Protein AF-A0A150SP51-F1 (afdb_monomer)

Nearest PDB structures (foldseek):
  8e0m-assembly4_K  TM=3.758E-01  e=8.271E-01  synthetic construct
  6lkp-assembly1_C  TM=4.899E-01  e=3.570E+00  Leptolyngbya sp. O-77
  8fit-assembly2_C  TM=1.871E-01  e=3.126E+00  synthetic construct

Secondary structure (DSSP, 8-state):
--EEEEEEEHHHHHHTSS-EEEEE-TTSEEEEEEEHHHHHHHHHTT---EEEESSHHHHHHHHTT--HHHHHHHHHHHHHHHSS-HHHHHHHHHHHHHHHHHHHHHHHHHHS-TTTHHHHHHHHHHHHHHHHHHHTTTTSTT--HHHHHHHHHHHHHHHHHHHHHHHHHHT-HHHHHTHHHHHHHHHHHHHHHHHTT-GGGSSPPPPP--EEEEEEET--HHHHHHHHHTT---EEETTEEEEEEEHHHHHH---SSEEEEESSHHHHHHHHHT--HHHHHHHHHHHHHHHHH-HHHHHHHHHHHHHHHHHHHHHHHHHHHHHTT-TTHHHHHHHHHHHHHHHHHHHHH-GGGG-SSPPPPTHHHHHHHHHHHHHHHHHHHHHHHHHHHTT-HHHHHHHHHHHHHHHHHHHHHHT-

Foldseek 3Di:
DAKFKKKAAPVLQVVLPPWDWPDADPVRITITIDDLVSVLVCLLVVNQMFTQGRHPVVLCVLCPPPDPVQNNVLSVLSSVCGRPVVLVVLLVVLLLLLVLLLLLLLLCLVQPDPVCNVLSLVVNVVSLQLSLCSVCPVVLPPDALLVLLVVLLLLLLVLLVLLVVLCVVVVLVLSVVCNVVSVVVNQLSLVVNVVVPPVVPNDRDHHDWFKFWKFQFPADPVVVVVCVVVVWDWDQDPGGIITIDTPVVVVVDPDPRMDGQGGGRVRVCVVPSSDDNVSVVVSSVVSRVCCVPCVSLVSLVVSLVSLSNSLSSLSSSLVSCVVVVPPCNVVSVVSSVVSSVSNSNSSSVNQCSNPPDDDDPDPVSLVVSLVSLLSSLVSLQSSLSVCVSVVVPVSNVSSPVSSVVSVVSSVVSVVD

pLDDT: mean 81.57, std 9.95, range [33.34, 94.56]

Organism: Sorangium cellulosum (NCBI:txid56)

Solvent-accessible surface area (backbone atoms only — not comparable to full-atom values): 22184 Å² total; per-residue (Å²): 136,58,49,27,28,34,34,29,46,44,70,58,46,63,69,53,53,84,47,47,78,76,48,69,43,98,86,46,43,20,33,25,40,32,40,56,67,42,48,52,51,33,54,73,67,71,44,78,64,21,65,75,31,83,29,61,68,61,44,53,61,74,48,57,93,51,56,74,81,48,43,49,52,42,51,58,50,40,44,72,59,21,61,83,42,41,66,66,56,48,48,53,54,48,51,56,48,53,52,43,35,43,35,34,29,19,32,32,32,74,67,40,59,81,88,45,21,67,61,29,49,51,48,38,53,51,51,48,54,52,50,23,62,58,77,37,65,76,77,52,75,86,51,51,51,70,58,42,47,50,55,45,39,52,46,36,34,40,50,46,55,48,28,56,53,52,15,64,74,59,66,35,59,77,46,48,69,42,47,63,54,42,52,52,53,36,52,53,43,16,50,54,39,30,78,73,73,38,62,86,51,53,50,75,66,81,61,78,79,54,32,22,17,31,36,31,48,76,46,54,72,64,61,58,46,50,33,56,77,68,73,44,71,67,50,84,52,100,66,19,33,35,32,62,42,43,52,67,63,60,74,74,48,92,65,90,46,61,43,75,67,26,91,29,37,65,56,36,55,58,62,52,72,56,47,45,73,76,51,46,58,46,54,52,49,55,40,47,53,45,44,75,74,42,46,56,58,58,52,47,52,50,53,49,53,57,50,52,54,46,53,25,48,50,52,55,33,40,55,39,24,55,76,70,67,42,85,62,32,62,61,49,50,54,51,52,54,55,49,51,56,48,52,34,56,51,36,40,72,47,60,72,80,71,51,100,64,80,73,60,64,77,71,47,26,52,58,45,30,56,50,43,39,50,51,46,24,53,49,25,46,50,50,16,52,51,26,49,73,71,68,37,56,71,58,14,53,52,24,46,51,50,18,53,52,37,49,54,50,45,57,55,61,73,72,102

Mean predicted aligned error: 8.35 Å

Structure (mmCIF, N/CA/C/O backbone):
data_AF-A0A150SP51-F1
#
_entry.id   AF-A0A150SP51-F1
#
loop_
_atom_site.group_PDB
_atom_site.id
_atom_site.type_symbol
_atom_site.label_atom_id
_atom_site.label_alt_id
_atom_site.label_comp_id
_atom_site.label_asym_id
_atom_site.label_entity_id
_atom_site.label_seq_id
_atom_site.pdbx_PDB_ins_code
_atom_site.Cartn_x
_atom_site.Cartn_y
_atom_site.Cartn_z
_atom_site.occupancy
_atom_site.B_iso_or_equiv
_atom_site.auth_seq_id
_atom_site.auth_comp_id
_atom_site.auth_asym_id
_atom_site.auth_atom_id
_atom_site.pdbx_PDB_model_num
ATOM 1 N N . MET A 1 1 ? 6.116 2.984 24.196 1.00 56.31 1 MET A N 1
ATOM 2 C CA . MET A 1 1 ? 4.835 2.300 24.468 1.00 56.31 1 MET A CA 1
ATOM 3 C C . MET A 1 1 ? 3.760 3.112 23.785 1.00 56.31 1 MET A C 1
ATOM 5 O O . MET A 1 1 ? 3.657 4.298 24.087 1.00 56.31 1 MET A O 1
ATOM 9 N N . GLY A 1 2 ? 3.066 2.517 22.818 1.00 77.06 2 GLY A N 1
ATOM 10 C CA . GLY A 1 2 ? 1.995 3.175 22.077 1.00 77.06 2 GLY A CA 1
ATOM 11 C C . GLY A 1 2 ? 0.648 3.027 22.785 1.00 77.06 2 GLY A C 1
ATOM 12 O O . GLY A 1 2 ? 0.417 2.051 23.498 1.00 77.06 2 GLY A O 1
ATOM 13 N N . GLU A 1 3 ? -0.242 4.002 22.592 1.00 88.81 3 GLU A N 1
ATOM 14 C CA . GLU A 1 3 ? -1.662 3.880 22.942 1.00 88.81 3 GLU A CA 1
ATOM 15 C C . GLU A 1 3 ? -2.441 3.419 21.701 1.00 88.81 3 GLU A C 1
ATOM 17 O O . GLU A 1 3 ? -2.351 4.039 20.637 1.00 88.81 3 GLU A O 1
ATOM 22 N N . ARG A 1 4 ? -3.222 2.343 21.837 1.00 89.00 4 ARG A N 1
ATOM 23 C CA . ARG A 1 4 ? -4.054 1.754 20.778 1.00 89.00 4 ARG A CA 1
ATOM 24 C C . ARG A 1 4 ? -5.521 2.010 21.057 1.00 89.00 4 ARG A C 1
ATOM 26 O O . ARG A 1 4 ? -5.943 1.976 22.211 1.00 89.00 4 ARG A O 1
ATOM 33 N N . VAL A 1 5 ? -6.319 2.220 20.015 1.00 91.69 5 VAL A N 1
ATOM 34 C CA . VAL A 1 5 ? -7.773 2.332 20.177 1.00 91.69 5 VAL A CA 1
ATOM 35 C C . VAL A 1 5 ? -8.378 0.956 20.016 1.00 91.69 5 VAL A C 1
ATOM 37 O O . VAL A 1 5 ? -8.202 0.315 18.983 1.00 91.69 5 VAL A O 1
ATOM 40 N N . VAL A 1 6 ? -9.090 0.500 21.038 1.00 91.19 6 VAL A N 1
ATOM 41 C CA . VAL A 1 6 ? -9.619 -0.860 21.137 1.00 91.19 6 VAL A CA 1
ATOM 42 C C . VAL A 1 6 ? -11.088 -0.825 21.529 1.00 91.19 6 VAL A C 1
ATOM 44 O O . VAL A 1 6 ? -11.558 0.152 22.110 1.00 91.19 6 VAL A O 1
ATOM 47 N N . SER A 1 7 ? -11.817 -1.900 21.244 1.00 91.81 7 SER A N 1
ATOM 48 C CA . SER A 1 7 ? -13.178 -2.104 21.744 1.00 91.81 7 SER A CA 1
ATOM 49 C C . SER A 1 7 ? -13.345 -3.443 22.446 1.00 91.81 7 SER A C 1
ATOM 51 O O . SER A 1 7 ? -12.707 -4.433 22.088 1.00 91.81 7 SER A O 1
ATOM 53 N N . SER A 1 8 ? -14.206 -3.444 23.462 1.00 90.62 8 SER A N 1
ATOM 54 C CA . SER A 1 8 ? -14.675 -4.626 24.188 1.00 90.62 8 SER A CA 1
ATOM 55 C C . SER A 1 8 ? -15.946 -4.269 24.966 1.00 90.62 8 SER A C 1
ATOM 57 O O . SER A 1 8 ? -16.497 -3.182 24.806 1.00 90.62 8 SER A O 1
ATOM 59 N N . GLU A 1 9 ? -16.429 -5.158 25.825 1.00 91.19 9 GLU A N 1
ATOM 60 C CA . GLU A 1 9 ? -17.453 -4.791 26.807 1.00 91.19 9 GLU A CA 1
ATOM 61 C C . GLU A 1 9 ? -16.911 -3.731 27.780 1.00 91.19 9 GLU A C 1
ATOM 63 O O . GLU A 1 9 ? -15.735 -3.748 28.153 1.00 91.19 9 GLU A O 1
ATOM 68 N N . GLU A 1 10 ? -17.766 -2.812 28.235 1.00 91.19 10 GLU A N 1
ATOM 69 C CA . GLU A 1 10 ? -17.343 -1.712 29.113 1.00 91.19 10 GLU A CA 1
ATOM 70 C C . GLU A 1 10 ? -16.661 -2.199 30.399 1.00 91.19 10 GLU A C 1
ATOM 72 O O . GLU A 1 10 ? -15.610 -1.686 30.791 1.00 91.19 10 GLU A O 1
ATOM 77 N N . LYS A 1 11 ? -17.235 -3.217 31.050 1.00 90.38 11 LYS A N 1
ATOM 78 C CA . LYS A 1 11 ? -16.666 -3.809 32.270 1.00 90.38 11 LYS A CA 1
ATOM 79 C C . LYS A 1 11 ? -15.290 -4.411 32.007 1.00 90.38 11 LYS A C 1
ATOM 81 O O . LYS A 1 11 ? -14.393 -4.264 32.830 1.00 90.38 11 LYS A O 1
ATOM 86 N N . THR A 1 12 ? -15.132 -5.036 30.848 1.00 89.88 12 THR A N 1
ATOM 87 C CA . THR A 1 12 ? -13.898 -5.676 30.407 1.00 89.88 12 THR A CA 1
ATOM 88 C C . THR A 1 12 ? -12.792 -4.656 30.157 1.00 89.88 12 THR A C 1
ATOM 90 O O . THR A 1 12 ? -11.703 -4.806 30.705 1.00 89.88 12 THR A O 1
ATOM 93 N N . LEU A 1 13 ? -13.068 -3.571 29.421 1.00 89.25 13 LEU A N 1
ATOM 94 C CA . LEU A 1 13 ? -12.080 -2.499 29.234 1.00 89.25 13 LEU A CA 1
ATOM 95 C C . LEU A 1 13 ? -11.695 -1.841 30.562 1.00 89.25 13 LEU A C 1
ATOM 97 O O . LEU A 1 13 ? -10.516 -1.601 30.803 1.00 89.25 13 LEU A O 1
ATOM 101 N N . LYS A 1 14 ? -12.663 -1.593 31.452 1.00 88.19 14 LYS A N 1
ATOM 102 C CA . LYS A 1 14 ? -12.381 -1.035 32.785 1.00 88.19 14 LYS A CA 1
ATOM 103 C C . LYS A 1 14 ? -11.528 -1.971 33.646 1.00 88.19 14 LYS A C 1
ATOM 105 O O . LYS A 1 14 ? -10.716 -1.490 34.431 1.00 88.19 14 LYS A O 1
ATOM 110 N N . ALA A 1 15 ? -11.700 -3.285 33.503 1.00 87.69 15 ALA A N 1
ATOM 111 C CA . ALA A 1 15 ? -10.960 -4.287 34.266 1.00 87.69 15 ALA A CA 1
ATOM 112 C C . ALA A 1 15 ? -9.488 -4.422 33.840 1.00 87.69 15 ALA A C 1
ATOM 114 O O . ALA A 1 15 ? -8.673 -4.860 34.647 1.00 87.69 15 ALA A O 1
ATOM 115 N N . LEU A 1 16 ? -9.134 -4.031 32.611 1.00 84.12 16 LEU A N 1
ATOM 116 C CA . LEU A 1 16 ? -7.772 -4.172 32.082 1.00 84.12 16 LEU A CA 1
ATOM 117 C C . LEU A 1 16 ? -6.743 -3.217 32.707 1.00 84.12 16 LEU A C 1
ATOM 119 O O . LEU A 1 16 ? -5.549 -3.451 32.549 1.00 84.12 16 LEU A O 1
ATOM 123 N N . GLY A 1 17 ? -7.181 -2.196 33.456 1.00 75.19 17 GLY A N 1
ATOM 124 C CA . GLY A 1 17 ? -6.300 -1.168 34.018 1.00 75.19 17 GLY A CA 1
ATOM 125 C C . GLY A 1 17 ? -5.689 -0.276 32.926 1.00 75.19 17 GLY A C 1
ATOM 126 O O . GLY A 1 17 ? -5.389 -0.723 31.828 1.00 75.19 17 GLY A O 1
ATOM 127 N N . GLY A 1 18 ? -5.563 1.030 33.175 1.00 79.56 18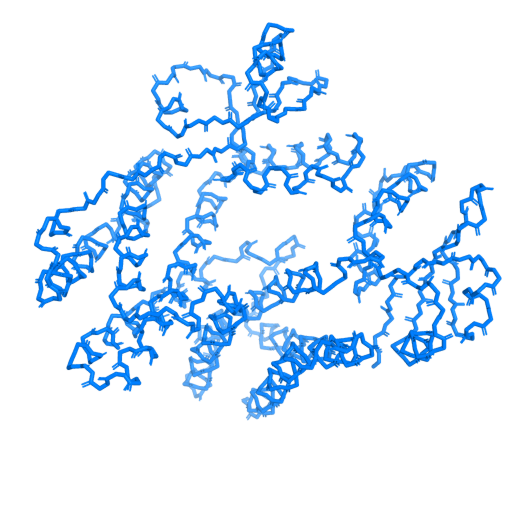 GLY A N 1
ATOM 128 C CA . GLY A 1 18 ? -4.962 1.961 32.201 1.00 79.56 18 GLY A CA 1
ATOM 129 C C . GLY A 1 18 ? -5.830 2.322 30.982 1.00 79.56 18 GLY A C 1
ATOM 130 O O . GLY A 1 18 ? -5.487 3.247 30.249 1.00 79.56 18 GLY A O 1
ATOM 131 N N . ALA A 1 19 ? -6.986 1.679 30.784 1.00 87.75 19 ALA A N 1
ATOM 132 C CA . ALA A 1 19 ? -7.919 2.041 29.720 1.00 87.75 19 ALA A CA 1
ATOM 133 C C . ALA A 1 19 ? -8.552 3.426 29.960 1.00 87.75 19 ALA A C 1
ATOM 135 O O . ALA A 1 19 ? -9.129 3.672 31.021 1.00 87.75 19 ALA A O 1
ATOM 136 N N . THR A 1 20 ? -8.532 4.312 28.959 1.00 94.00 20 THR A N 1
ATOM 137 C CA . THR A 1 20 ? -9.384 5.519 28.962 1.00 94.00 20 THR A CA 1
ATOM 138 C C . THR A 1 20 ? -10.518 5.337 27.966 1.00 94.00 20 THR A C 1
ATOM 140 O O . THR A 1 20 ? -10.286 5.239 26.762 1.00 94.00 20 THR A O 1
ATOM 143 N N . ILE A 1 21 ? -11.749 5.281 28.472 1.00 94.44 21 ILE A N 1
ATOM 144 C CA . ILE A 1 21 ? -12.948 5.095 27.652 1.00 94.44 21 ILE A CA 1
ATOM 145 C C . ILE A 1 21 ? -13.221 6.368 26.848 1.00 94.44 21 ILE A C 1
ATOM 147 O O . ILE A 1 21 ? -13.315 7.456 27.410 1.00 94.44 21 ILE A O 1
ATOM 151 N N . LEU A 1 22 ? -13.351 6.207 25.533 1.00 93.81 22 LEU A N 1
ATOM 152 C CA . LEU A 1 22 ? -13.681 7.274 24.587 1.00 93.81 22 LEU A CA 1
ATOM 153 C C . LEU A 1 22 ? -15.188 7.327 24.314 1.00 93.81 22 LEU A C 1
ATOM 155 O O . LEU A 1 22 ? -15.725 8.392 24.025 1.00 93.81 22 LEU A O 1
ATOM 159 N N . GLY A 1 23 ? -15.874 6.189 24.431 1.00 93.06 23 GLY A N 1
ATOM 160 C CA . GLY A 1 23 ? -17.322 6.118 24.325 1.00 93.06 23 GLY A CA 1
ATOM 161 C C . GLY A 1 23 ? -17.872 4.728 24.620 1.00 93.06 23 GLY A C 1
ATOM 162 O O . GLY A 1 23 ? -17.131 3.746 24.721 1.00 93.06 23 GLY A O 1
ATOM 163 N N . VAL A 1 24 ? -19.193 4.672 24.788 1.00 93.12 24 VAL A N 1
ATOM 164 C CA . VAL A 1 24 ? -19.951 3.445 25.040 1.00 93.12 24 VAL A CA 1
ATOM 165 C C . VAL A 1 24 ? -21.196 3.465 24.164 1.00 93.12 24 VAL A C 1
ATOM 167 O O . VAL A 1 24 ? -21.921 4.458 24.119 1.00 93.12 24 VAL A O 1
ATOM 170 N N . THR A 1 25 ? -21.406 2.377 23.437 1.00 88.81 25 THR A N 1
ATOM 171 C CA . THR A 1 25 ? -22.605 2.125 22.632 1.00 88.81 25 THR A CA 1
ATOM 172 C C . THR A 1 25 ? -23.805 1.829 23.530 1.00 88.81 25 THR A C 1
ATOM 174 O O . THR A 1 25 ? -23.646 1.438 24.690 1.00 88.81 25 THR A O 1
ATOM 177 N N . LYS A 1 26 ? -25.020 1.941 22.992 1.00 85.38 26 LYS A N 1
ATOM 178 C CA . LYS A 1 26 ? -26.246 1.588 23.733 1.00 85.38 26 LYS A CA 1
ATOM 179 C C . LYS A 1 26 ? -26.277 0.124 24.177 1.00 85.38 26 LYS A C 1
ATOM 181 O O . LYS A 1 26 ? -26.849 -0.180 25.219 1.00 85.38 26 LYS A O 1
ATOM 186 N N . ASP A 1 27 ? -25.602 -0.745 23.431 1.00 83.94 27 ASP A N 1
ATOM 187 C CA . ASP A 1 27 ? -25.531 -2.185 23.688 1.00 83.94 27 ASP A CA 1
ATOM 188 C C . ASP A 1 27 ? -24.390 -2.566 24.655 1.00 83.94 27 ASP A C 1
ATOM 190 O O . ASP A 1 27 ? -24.066 -3.741 24.817 1.00 83.94 27 ASP A O 1
ATOM 194 N N . GLY A 1 28 ? -23.749 -1.585 25.306 1.00 87.75 28 GLY A N 1
ATOM 195 C CA . GLY A 1 28 ? -22.727 -1.814 26.337 1.00 87.75 28 GLY A CA 1
ATOM 196 C C . GLY A 1 28 ? -21.323 -2.136 25.808 1.00 87.75 28 GLY A C 1
ATOM 197 O O . GLY A 1 28 ? -20.408 -2.405 26.594 1.00 87.75 28 GLY A O 1
ATOM 198 N N . VAL A 1 29 ? -21.117 -2.078 24.488 1.00 89.75 29 VAL A N 1
ATOM 199 C CA . VAL A 1 29 ? -19.777 -2.116 23.881 1.00 89.75 29 VAL A CA 1
ATOM 200 C C . VAL A 1 29 ? -19.109 -0.775 24.136 1.00 89.75 29 VAL A C 1
ATOM 202 O O . VAL A 1 29 ? -19.646 0.259 23.746 1.00 89.75 29 VAL A O 1
ATOM 205 N N . ALA A 1 30 ? -17.941 -0.781 24.758 1.00 93.19 30 ALA A N 1
ATOM 206 C CA . ALA A 1 30 ? -17.117 0.401 24.933 1.00 93.19 30 ALA A CA 1
ATOM 207 C C . ALA A 1 30 ? -15.932 0.375 23.970 1.00 93.19 30 ALA A C 1
ATOM 209 O O . ALA A 1 30 ? -15.435 -0.687 23.586 1.00 93.19 30 ALA A O 1
ATOM 210 N N . TRP A 1 31 ? -15.448 1.558 23.615 1.00 94.56 31 TRP A N 1
ATOM 211 C CA . TRP A 1 31 ? -14.149 1.717 22.979 1.00 94.56 31 TRP A CA 1
ATOM 212 C C . TRP A 1 31 ? -13.326 2.748 23.734 1.00 94.56 31 TRP A C 1
ATOM 214 O O . TRP A 1 31 ? -13.850 3.672 24.361 1.00 94.56 31 TRP A O 1
ATOM 224 N N . GLY A 1 32 ? -12.017 2.562 23.711 1.00 94.25 32 GLY A N 1
ATOM 225 C CA . GLY A 1 32 ? -11.102 3.353 24.509 1.00 94.25 32 GLY A CA 1
ATOM 226 C C . GLY A 1 32 ? -9.674 3.236 24.022 1.00 94.25 32 GLY A C 1
ATOM 227 O O . GLY A 1 32 ? -9.363 2.382 23.192 1.00 94.25 32 GLY A O 1
ATOM 228 N N . LYS A 1 33 ? -8.809 4.088 24.563 1.00 94.19 33 LYS A N 1
ATOM 229 C CA . LYS A 1 33 ? -7.366 3.926 24.412 1.00 94.19 33 LYS A CA 1
ATOM 230 C C . LYS A 1 33 ? -6.838 2.955 25.463 1.00 94.19 33 LYS A C 1
ATOM 232 O O . LYS A 1 33 ? -7.275 3.002 26.615 1.00 94.19 33 LYS A O 1
ATOM 237 N N . LEU A 1 34 ? -5.913 2.100 25.055 1.00 91.81 34 LEU A N 1
ATOM 238 C CA . LEU A 1 34 ? -5.268 1.088 25.881 1.00 91.81 34 LEU A CA 1
ATOM 239 C C . LEU A 1 34 ? -3.785 1.022 25.511 1.00 91.81 34 LEU A C 1
ATOM 241 O O . LEU A 1 34 ? -3.452 1.098 24.330 1.00 91.81 34 LEU A O 1
ATOM 245 N N . ASP A 1 35 ? -2.898 0.896 26.494 1.00 91.38 35 ASP A N 1
ATOM 246 C CA . ASP A 1 35 ? -1.476 0.702 26.210 1.00 91.38 35 ASP A CA 1
ATOM 247 C C . ASP A 1 35 ? -1.178 -0.718 25.686 1.00 91.38 35 ASP A C 1
ATOM 249 O O . ASP A 1 35 ? -1.954 -1.661 25.885 1.00 91.38 35 ASP A O 1
ATOM 253 N N . ASP A 1 36 ? -0.042 -0.869 24.999 1.00 89.31 36 ASP A N 1
ATOM 254 C CA . ASP A 1 36 ? 0.384 -2.149 24.416 1.00 89.31 36 ASP A CA 1
ATOM 255 C C . ASP A 1 36 ? 0.453 -3.289 25.457 1.00 89.31 36 ASP A C 1
ATOM 257 O O . ASP A 1 36 ? 0.113 -4.434 25.149 1.00 89.31 36 ASP A O 1
ATOM 261 N N . ALA A 1 37 ? 0.873 -3.002 26.696 1.00 88.44 37 ALA A N 1
ATOM 262 C CA . ALA A 1 37 ? 1.059 -4.018 27.734 1.00 88.44 37 ALA A CA 1
ATOM 263 C C . ALA A 1 37 ? -0.285 -4.564 28.238 1.00 88.44 37 ALA A C 1
ATOM 265 O O . ALA A 1 37 ? -0.464 -5.782 28.342 1.00 88.44 37 ALA A O 1
ATOM 266 N N . ALA A 1 38 ? -1.244 -3.679 28.502 1.00 89.50 38 ALA A N 1
ATOM 267 C CA . ALA A 1 38 ? -2.598 -4.027 28.898 1.00 89.50 38 ALA A CA 1
ATOM 268 C C . ALA A 1 38 ? -3.344 -4.742 27.761 1.00 89.50 38 ALA A C 1
ATOM 270 O O . ALA A 1 38 ? -4.054 -5.718 28.015 1.00 89.50 38 ALA A O 1
ATOM 271 N N . PHE A 1 39 ? -3.124 -4.341 26.503 1.00 87.94 39 PHE A N 1
ATOM 272 C CA . PHE A 1 39 ? -3.683 -5.039 25.343 1.00 87.94 39 PHE A CA 1
ATOM 273 C C . PHE A 1 39 ? -3.186 -6.486 25.241 1.00 87.94 39 PHE A C 1
ATOM 275 O O . PHE A 1 39 ? -3.990 -7.417 25.164 1.00 87.94 39 PHE A O 1
ATOM 282 N N . LEU A 1 40 ? -1.867 -6.697 25.293 1.00 86.56 40 LEU A N 1
ATOM 283 C CA . LEU A 1 40 ? -1.270 -8.034 25.209 1.00 86.56 40 LEU A CA 1
ATOM 284 C C . LEU A 1 40 ? -1.641 -8.914 26.409 1.00 86.56 40 LEU A C 1
ATOM 286 O O . LEU A 1 40 ? -1.854 -10.117 26.247 1.00 86.56 40 LEU A O 1
ATOM 290 N N . SER A 1 41 ? -1.742 -8.328 27.605 1.00 86.56 41 SER A N 1
ATOM 291 C CA . SER A 1 41 ? -2.258 -9.015 28.794 1.00 86.56 41 SER A CA 1
ATOM 292 C C . SER A 1 41 ? -3.696 -9.493 28.572 1.00 86.56 41 SER A C 1
ATOM 294 O O . SER A 1 41 ? -4.014 -10.652 28.840 1.00 86.56 41 SE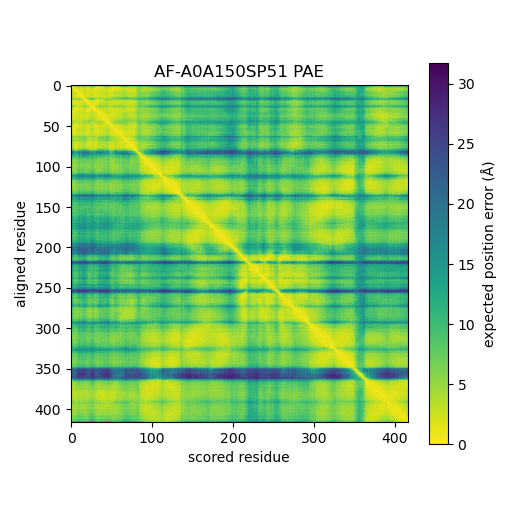R A O 1
ATOM 296 N N . GLY A 1 42 ? -4.540 -8.634 27.989 1.00 84.62 42 GLY A N 1
ATOM 297 C CA . GLY A 1 42 ? -5.907 -8.981 27.623 1.00 84.62 42 GLY A CA 1
ATOM 298 C C . GLY A 1 42 ? -5.985 -10.134 26.625 1.00 84.62 42 GLY A C 1
ATOM 299 O O . GLY A 1 42 ? -6.707 -11.097 26.877 1.00 84.62 42 GLY A O 1
ATOM 300 N N . LEU A 1 43 ? -5.196 -10.091 25.547 1.00 82.31 43 LEU A N 1
ATOM 301 C CA . LEU A 1 43 ? -5.146 -11.184 24.568 1.00 82.31 43 LEU A CA 1
ATOM 302 C C . LEU A 1 43 ? -4.743 -12.519 25.211 1.00 82.31 43 LEU A C 1
ATOM 304 O O . LEU A 1 43 ? -5.422 -13.521 25.011 1.00 82.31 43 LEU A O 1
ATOM 308 N N . LYS A 1 44 ? -3.694 -12.533 26.045 1.00 82.25 44 LYS A N 1
ATOM 309 C CA . LYS A 1 44 ? -3.257 -13.743 26.773 1.00 82.25 44 LYS A CA 1
ATOM 310 C C . LYS A 1 44 ? -4.305 -14.255 27.761 1.00 82.25 44 LYS A C 1
ATOM 312 O O . LYS A 1 44 ? -4.394 -15.456 27.999 1.00 82.25 44 LYS A O 1
ATOM 317 N N . GLY A 1 45 ? -5.091 -13.349 28.338 1.00 81.81 45 GLY A N 1
ATOM 318 C CA . GLY A 1 45 ? -6.220 -13.662 29.210 1.00 81.81 45 GLY A CA 1
ATOM 319 C C . GLY A 1 45 ? -7.481 -14.122 28.473 1.00 81.81 45 GLY A C 1
ATOM 320 O O . GLY A 1 45 ? -8.513 -14.273 29.122 1.00 81.81 45 GLY A O 1
ATOM 321 N N . ASN A 1 46 ? -7.427 -14.320 27.148 1.00 79.81 46 ASN A N 1
ATOM 322 C CA . ASN A 1 46 ? -8.578 -14.613 26.286 1.00 79.81 46 ASN A CA 1
ATOM 323 C C . ASN A 1 46 ? -9.700 -13.570 26.401 1.00 79.81 46 ASN A C 1
ATOM 325 O O . ASN A 1 46 ? -10.886 -13.880 26.267 1.00 79.81 46 ASN A O 1
ATOM 329 N N . ILE A 1 47 ? -9.330 -12.318 26.666 1.00 83.50 47 ILE A N 1
ATOM 330 C CA . ILE A 1 47 ? -10.275 -11.213 26.718 1.00 83.50 47 ILE A CA 1
ATOM 331 C C . ILE A 1 47 ? -10.632 -10.818 25.277 1.00 83.50 47 ILE A C 1
ATOM 333 O O . ILE A 1 47 ? -9.723 -10.582 24.477 1.00 83.50 47 ILE A O 1
ATOM 337 N N . PRO A 1 48 ? -11.929 -10.703 24.924 1.00 79.88 48 PRO A N 1
ATOM 338 C CA . PRO A 1 48 ? -12.356 -10.363 23.571 1.00 79.88 48 PRO A CA 1
ATOM 339 C C . PRO A 1 48 ? -12.094 -8.879 23.284 1.00 79.88 48 PRO A C 1
ATOM 341 O O . PRO A 1 48 ? -12.971 -8.023 23.429 1.00 79.88 48 PRO A O 1
ATOM 344 N N . LEU A 1 49 ? -10.858 -8.571 22.904 1.00 84.00 49 LEU A N 1
ATOM 345 C CA . LEU A 1 49 ? -10.417 -7.254 22.464 1.00 84.00 49 LEU A CA 1
ATOM 346 C C . LEU A 1 49 ? -10.468 -7.171 20.940 1.00 84.00 49 LEU A C 1
ATOM 348 O O . LEU A 1 49 ? -10.057 -8.089 20.239 1.00 84.00 49 LEU A O 1
ATOM 352 N N . SER A 1 50 ? -10.952 -6.050 20.413 1.00 85.12 50 SER A N 1
ATOM 353 C CA . SER A 1 50 ? -10.866 -5.738 18.983 1.00 85.12 50 SER A CA 1
ATOM 354 C C . SER A 1 50 ? -10.054 -4.465 18.801 1.00 85.12 50 SER A C 1
ATOM 356 O O . SER A 1 50 ? -10.465 -3.403 19.271 1.00 85.12 50 SER A O 1
ATOM 358 N N . LEU A 1 51 ? -8.903 -4.571 18.137 1.00 85.62 51 LEU A N 1
ATOM 359 C CA . LEU A 1 51 ? -8.085 -3.418 17.770 1.00 85.62 51 LEU A CA 1
ATOM 360 C C . LEU A 1 51 ? -8.837 -2.596 16.721 1.00 85.62 51 LEU A C 1
ATOM 362 O O . LEU A 1 51 ? -9.177 -3.122 15.679 1.00 85.62 51 LEU A O 1
ATOM 366 N N . LEU A 1 52 ? -9.122 -1.327 16.981 1.00 85.25 52 LEU A N 1
ATOM 367 C CA . LEU A 1 52 ? -9.798 -0.449 16.022 1.00 85.25 52 LEU A CA 1
ATOM 368 C C . LEU A 1 52 ? -8.801 0.434 15.264 1.00 85.25 52 LEU A C 1
ATOM 370 O O . LEU A 1 52 ? -8.963 0.635 14.063 1.00 85.25 52 LEU A O 1
ATOM 374 N N . TYR A 1 53 ? -7.787 0.962 15.962 1.00 84.81 53 TYR A N 1
ATOM 375 C CA . TYR A 1 53 ? -6.751 1.832 15.392 1.00 84.81 53 TYR A CA 1
ATOM 376 C C . TYR A 1 53 ? -5.409 1.651 16.107 1.00 84.81 53 TYR A C 1
ATOM 378 O O . TYR A 1 53 ? -5.368 1.453 17.323 1.00 84.81 53 TYR A O 1
ATOM 386 N N . PHE A 1 54 ? -4.310 1.801 15.362 1.00 81.31 54 PHE A N 1
ATOM 387 C CA . PHE A 1 54 ? -2.949 1.753 15.906 1.00 81.31 54 PHE A CA 1
ATOM 388 C C . PHE A 1 54 ? -2.545 3.040 16.630 1.00 81.31 54 PHE A C 1
ATOM 390 O O . PHE A 1 54 ? -1.593 3.016 17.402 1.00 81.31 54 PHE A O 1
ATOM 397 N N . SER A 1 55 ? -3.243 4.158 16.425 1.00 84.44 55 SER A N 1
ATOM 398 C CA . SER A 1 55 ? -3.003 5.388 17.180 1.00 84.44 55 SER A CA 1
ATOM 399 C C . SER A 1 55 ? -4.288 6.174 17.422 1.00 84.44 55 SER A C 1
ATOM 401 O O . SER A 1 55 ? -5.280 6.035 16.702 1.00 84.44 55 SER A O 1
ATOM 403 N N . MET A 1 56 ? -4.244 7.047 18.429 1.00 87.81 56 MET A N 1
ATOM 404 C CA . MET A 1 56 ? -5.289 8.047 18.665 1.00 87.81 56 MET A CA 1
ATOM 405 C C . MET A 1 56 ? -5.443 9.019 17.491 1.00 87.81 56 MET A C 1
ATOM 407 O O . MET A 1 56 ? -6.562 9.374 17.141 1.00 87.81 56 MET A O 1
ATOM 411 N N . GLU A 1 57 ? -4.338 9.399 16.850 1.00 83.19 57 GLU A N 1
ATOM 412 C CA . GLU A 1 57 ? -4.333 10.284 15.680 1.00 83.19 57 GLU A CA 1
ATOM 413 C C . GLU A 1 57 ? -5.164 9.704 14.520 1.00 83.19 57 GLU A C 1
ATOM 415 O O . GLU A 1 57 ? -6.011 10.400 13.954 1.00 83.19 57 GLU A O 1
ATOM 420 N N . ASP A 1 58 ? -4.989 8.411 14.217 1.00 79.06 58 ASP A N 1
ATOM 421 C CA . ASP A 1 58 ? -5.731 7.726 13.151 1.00 79.06 58 ASP A CA 1
ATOM 422 C C . ASP A 1 58 ? -7.240 7.672 13.477 1.00 79.06 58 ASP A C 1
ATOM 424 O O . ASP A 1 58 ? -8.089 7.864 12.599 1.00 79.06 58 ASP A O 1
ATOM 428 N N . TYR A 1 59 ? -7.587 7.455 14.751 1.00 87.88 59 TYR A N 1
ATOM 429 C CA . TYR A 1 59 ? -8.972 7.479 15.231 1.00 87.88 59 TYR A CA 1
ATOM 430 C C . TYR A 1 59 ? -9.602 8.869 15.104 1.00 87.88 59 TYR A C 1
ATOM 432 O O . TYR A 1 59 ? -10.687 9.009 14.536 1.00 87.88 59 TYR A O 1
ATOM 440 N N . GLU A 1 60 ? -8.934 9.906 15.607 1.00 87.00 60 GLU A N 1
ATOM 441 C CA . GLU A 1 60 ? -9.440 11.280 15.587 1.00 87.00 60 GLU A CA 1
ATOM 442 C C . GLU A 1 60 ? -9.635 11.786 14.161 1.00 87.00 60 GLU A C 1
ATOM 444 O O . GLU A 1 60 ? -10.621 12.465 13.870 1.00 87.00 60 GLU A O 1
ATOM 449 N N . HIS A 1 61 ? -8.726 11.421 13.258 1.00 81.25 61 HIS A N 1
ATOM 450 C CA . HIS A 1 61 ? -8.867 11.711 11.841 1.00 81.25 61 HIS A CA 1
ATOM 451 C C . HIS A 1 61 ? -10.117 11.037 11.254 1.00 81.25 61 HIS A C 1
ATOM 453 O O . HIS A 1 61 ? -10.952 11.714 10.654 1.00 81.25 61 HIS A O 1
ATOM 459 N N . ALA A 1 62 ? -10.303 9.735 11.492 1.00 80.88 62 ALA A N 1
ATOM 460 C CA . ALA A 1 62 ? -11.431 8.973 10.951 1.00 80.88 62 ALA A CA 1
ATOM 461 C C . ALA A 1 62 ? -12.803 9.392 11.516 1.00 80.88 62 ALA A C 1
ATOM 463 O O . ALA A 1 62 ? -13.826 9.283 10.829 1.00 80.88 62 ALA A O 1
ATOM 464 N N . MET A 1 63 ? -12.834 9.850 12.770 1.00 87.50 63 MET A N 1
ATOM 465 C CA . MET A 1 63 ? -14.057 10.276 13.459 1.00 87.50 63 MET A CA 1
ATOM 466 C C . MET A 1 63 ? -14.359 11.765 13.293 1.00 87.50 63 MET A C 1
ATOM 468 O O . MET A 1 63 ? -15.440 12.227 13.666 1.00 87.50 63 MET A O 1
ATOM 472 N N . ARG A 1 64 ? -13.433 12.534 12.711 1.00 83.25 64 ARG A N 1
ATOM 473 C CA . ARG A 1 64 ? -13.578 13.976 12.525 1.00 83.25 64 ARG A CA 1
ATOM 474 C C . ARG A 1 64 ? -14.896 14.299 11.819 1.00 83.25 64 ARG A C 1
ATOM 476 O O . ARG A 1 64 ? -15.231 13.679 10.812 1.00 83.25 64 ARG A O 1
ATOM 483 N N . ARG A 1 65 ? -15.624 15.305 12.320 1.00 82.25 65 ARG A N 1
ATOM 484 C CA . ARG A 1 65 ? -16.904 15.805 11.765 1.00 82.25 65 ARG A CA 1
ATOM 485 C C . ARG A 1 65 ? -18.066 14.793 11.765 1.00 82.25 65 ARG A C 1
ATOM 487 O O . ARG A 1 65 ? -19.098 15.099 11.178 1.00 82.25 65 ARG A O 1
ATOM 494 N N . LEU A 1 66 ? -17.937 13.626 12.401 1.00 86.81 66 LEU A N 1
ATOM 495 C CA . LEU A 1 66 ? -19.085 12.747 12.630 1.00 86.81 66 LEU A CA 1
ATOM 496 C C . LEU A 1 66 ? -19.894 13.227 13.845 1.00 86.81 66 LEU A C 1
ATOM 498 O O . LEU A 1 66 ? -19.306 13.487 14.897 1.00 86.81 66 LEU A O 1
ATOM 502 N N . PRO A 1 67 ? -21.231 13.302 13.743 1.00 86.06 67 PRO A N 1
ATOM 503 C CA . PRO A 1 67 ? -22.096 13.400 14.911 1.00 86.06 67 PRO A CA 1
ATOM 504 C C . PRO A 1 67 ? -21.895 12.206 15.864 1.00 86.06 67 PRO A C 1
ATOM 506 O O . PRO A 1 67 ? -21.579 11.108 15.388 1.00 86.06 67 PRO A O 1
ATOM 509 N N . PRO A 1 68 ? -22.117 12.361 17.182 1.00 83.44 68 PRO A N 1
ATOM 510 C CA . PRO A 1 68 ? -21.929 11.284 18.161 1.00 83.44 68 PRO A CA 1
ATOM 511 C C . PRO A 1 68 ? -22.634 9.965 17.795 1.00 83.44 68 PRO A C 1
ATOM 513 O O . PRO A 1 68 ? -22.048 8.889 17.889 1.00 83.44 68 PRO A O 1
ATOM 516 N N . GLU A 1 69 ? -23.860 10.035 17.279 1.00 81.69 69 GLU A N 1
ATOM 517 C CA . GLU A 1 69 ? -24.650 8.881 16.836 1.00 81.69 69 GLU A CA 1
ATOM 518 C C . GLU A 1 69 ? -24.120 8.203 15.557 1.00 81.69 69 GLU A C 1
ATOM 520 O O . GLU A 1 69 ? -24.507 7.081 15.219 1.00 81.69 69 GLU A O 1
ATOM 525 N N . GLN A 1 70 ? -23.254 8.879 14.799 1.00 87.50 70 GLN A N 1
ATOM 526 C CA . GLN A 1 70 ? -22.544 8.294 13.661 1.00 87.50 70 GLN A CA 1
ATOM 527 C C . GLN A 1 70 ? -21.191 7.710 14.072 1.00 87.50 70 GLN A C 1
ATOM 529 O O . GLN A 1 70 ? -20.760 6.732 13.462 1.00 87.50 70 GLN A O 1
ATOM 534 N N . VAL A 1 71 ? -20.555 8.250 15.118 1.00 88.19 71 VAL A N 1
ATOM 535 C CA . VAL A 1 71 ? -19.334 7.676 15.710 1.00 88.19 71 VAL A CA 1
ATOM 536 C C . VAL A 1 71 ? -19.613 6.266 16.230 1.00 88.19 71 VAL A C 1
ATOM 538 O O . VAL A 1 71 ? -18.889 5.337 15.882 1.00 88.19 71 VAL A O 1
ATOM 541 N N . GLU A 1 72 ? -20.708 6.078 16.974 1.00 88.69 72 GLU A N 1
ATOM 542 C CA . GLU A 1 72 ? -21.141 4.756 17.454 1.00 88.69 72 GLU A CA 1
ATOM 543 C C . GLU A 1 72 ? -21.295 3.752 16.298 1.00 88.69 72 GLU A C 1
ATOM 545 O O . GLU A 1 72 ? -20.726 2.659 16.331 1.00 88.69 72 GLU A O 1
ATOM 550 N N . ARG A 1 73 ? -21.994 4.148 15.225 1.00 87.62 73 ARG A N 1
ATOM 551 C CA . ARG A 1 73 ? -22.174 3.307 14.030 1.00 87.62 73 ARG A CA 1
ATOM 552 C C . ARG A 1 73 ? -20.852 2.974 13.341 1.00 87.62 73 ARG A C 1
ATOM 554 O O . ARG A 1 73 ? -20.650 1.830 12.944 1.00 87.62 73 ARG A O 1
ATOM 561 N N . ALA A 1 74 ? -19.946 3.943 13.222 1.00 87.25 74 ALA A N 1
ATOM 562 C CA . ALA A 1 74 ? -18.636 3.738 12.610 1.00 87.25 74 ALA A CA 1
ATOM 563 C C . ALA A 1 74 ? -17.750 2.780 13.425 1.00 87.25 74 ALA A C 1
ATOM 565 O O . ALA A 1 74 ? -17.029 1.967 12.843 1.00 87.25 74 ALA A O 1
ATOM 566 N N . VAL A 1 75 ? -17.813 2.849 14.759 1.00 87.62 75 VAL A N 1
ATOM 567 C CA . VAL A 1 75 ? -17.107 1.928 15.663 1.00 87.62 75 VAL A CA 1
ATOM 568 C C . VAL A 1 75 ? -17.661 0.510 15.538 1.00 87.62 75 VAL A C 1
ATOM 570 O O . VAL A 1 75 ? -16.887 -0.435 15.375 1.00 87.62 75 VAL A O 1
ATOM 573 N N . LEU A 1 76 ? -18.988 0.352 15.559 1.00 86.00 76 LEU A N 1
ATOM 574 C CA . LEU A 1 76 ? -19.635 -0.955 15.408 1.00 86.00 76 LEU A CA 1
ATOM 575 C C . LEU A 1 76 ? -19.329 -1.595 14.048 1.00 86.00 76 LEU A C 1
ATOM 577 O O . LEU A 1 76 ? -18.989 -2.776 14.005 1.00 86.00 76 LEU A O 1
ATOM 581 N N . ALA A 1 77 ? -19.371 -0.817 12.960 1.00 83.12 77 ALA A N 1
ATOM 582 C CA . ALA A 1 77 ? -19.012 -1.292 11.624 1.00 83.12 77 ALA A CA 1
ATOM 583 C C . ALA A 1 77 ? -17.552 -1.768 11.564 1.00 83.12 77 ALA A C 1
ATOM 585 O O . ALA A 1 77 ? -17.277 -2.861 11.076 1.00 83.12 77 ALA A O 1
ATOM 586 N N . ARG A 1 78 ? -16.610 -0.997 12.127 1.00 81.44 78 ARG A N 1
ATOM 587 C CA . ARG A 1 78 ? -15.185 -1.372 12.163 1.00 81.44 78 ARG A CA 1
ATOM 588 C C . ARG A 1 78 ? -14.908 -2.608 13.010 1.00 81.44 78 ARG A C 1
ATOM 590 O O . ARG A 1 78 ? -14.072 -3.419 12.625 1.00 81.44 78 ARG A O 1
ATOM 597 N N . ARG A 1 79 ? -15.611 -2.791 14.129 1.00 81.50 79 ARG A N 1
ATOM 598 C CA . ARG A 1 79 ? -15.417 -3.942 15.026 1.00 81.50 79 ARG A CA 1
ATOM 599 C C . ARG A 1 79 ? -15.565 -5.287 14.302 1.00 81.50 79 ARG A C 1
ATOM 601 O O . ARG A 1 79 ? -14.808 -6.208 14.599 1.00 81.50 79 ARG A O 1
ATOM 608 N N . VAL A 1 80 ? -16.482 -5.384 13.334 1.00 71.00 80 VAL A N 1
ATOM 609 C CA . VAL A 1 80 ? -16.704 -6.595 12.517 1.00 71.00 80 VAL A CA 1
ATOM 610 C C . VAL A 1 80 ? -15.442 -7.011 11.752 1.00 71.00 80 VAL A C 1
ATOM 612 O O . VAL A 1 80 ? -15.187 -8.198 11.585 1.00 71.00 80 VAL A O 1
ATOM 615 N N . TYR A 1 81 ? -14.617 -6.049 11.342 1.00 62.56 81 TYR A N 1
ATOM 616 C CA . TYR A 1 81 ? -13.444 -6.295 10.501 1.00 62.56 81 TYR A CA 1
ATOM 617 C C . TYR A 1 81 ? -12.159 -6.595 11.274 1.00 62.56 81 TYR A C 1
ATOM 619 O O . TYR A 1 81 ? -11.188 -7.047 10.674 1.00 62.56 81 TYR A O 1
ATOM 627 N N . PHE A 1 82 ? -12.138 -6.362 12.586 1.00 64.38 82 PHE A N 1
ATOM 628 C CA . PHE A 1 82 ? -10.916 -6.451 13.386 1.00 64.38 82 PHE A CA 1
ATOM 629 C C . PHE A 1 82 ? -10.928 -7.547 14.464 1.00 64.38 82 PHE A C 1
ATOM 631 O O . PHE A 1 82 ? -9.872 -7.842 15.014 1.00 64.38 82 PHE A O 1
ATOM 638 N N . SER A 1 83 ? -12.067 -8.179 14.773 1.00 54.66 83 SER A N 1
ATOM 639 C CA . SER A 1 83 ? -12.155 -9.174 15.861 1.00 54.66 83 SER A CA 1
ATOM 640 C C . SER A 1 83 ? -11.699 -10.597 15.491 1.00 54.66 83 SER A C 1
ATOM 642 O O . SER A 1 83 ? -11.457 -11.400 16.386 1.00 54.66 83 SER A O 1
ATOM 644 N N . SER A 1 84 ? -11.562 -10.915 14.197 1.00 48.31 84 SER A N 1
ATOM 645 C CA . SER A 1 84 ? -11.088 -12.229 13.702 1.00 48.31 84 SER A CA 1
ATOM 646 C C . SER A 1 84 ? -10.136 -12.159 12.498 1.00 48.31 84 SER A C 1
ATOM 648 O O . SER A 1 84 ? -9.442 -13.128 12.219 1.00 48.31 84 SER A O 1
ATOM 650 N N . ALA A 1 85 ? -10.055 -11.011 11.815 1.00 52.91 85 ALA A N 1
ATOM 651 C CA . ALA A 1 85 ? -9.165 -10.759 10.675 1.00 52.91 85 ALA A CA 1
ATOM 652 C C . ALA A 1 85 ? -8.056 -9.736 11.010 1.00 52.91 85 ALA A C 1
ATOM 654 O O . ALA A 1 85 ? -7.555 -9.030 10.129 1.00 52.91 85 ALA A O 1
ATOM 655 N N . SER A 1 86 ? -7.700 -9.619 12.298 1.00 60.81 86 SER A N 1
ATOM 656 C CA . SER A 1 86 ? -6.789 -8.591 12.819 1.00 60.81 86 SER A CA 1
ATOM 657 C C . SER A 1 86 ? -5.441 -8.576 12.110 1.00 60.81 86 SER A C 1
ATOM 659 O O . SER A 1 86 ? -4.906 -7.499 11.876 1.00 60.81 86 SER A O 1
ATOM 661 N N . THR A 1 87 ? -4.912 -9.738 11.733 1.00 65.44 87 THR A N 1
ATOM 662 C CA . THR A 1 87 ? -3.571 -9.907 11.158 1.00 65.44 87 THR A CA 1
ATOM 663 C C . THR A 1 87 ? -3.493 -9.475 9.696 1.00 65.44 87 THR A C 1
ATOM 665 O O . THR A 1 87 ? -2.559 -8.765 9.325 1.00 65.44 87 THR A O 1
ATOM 668 N N . GLY A 1 88 ? -4.519 -9.738 8.881 1.00 65.75 88 GLY A N 1
ATOM 669 C CA . GLY A 1 88 ? -4.596 -9.204 7.513 1.00 65.75 88 GLY A CA 1
ATOM 670 C C . GLY A 1 88 ? -4.698 -7.672 7.471 1.00 65.75 88 GLY A C 1
ATOM 671 O O . GLY A 1 88 ? -3.951 -7.010 6.751 1.00 65.75 88 GLY A O 1
ATOM 672 N N . ARG A 1 89 ? -5.570 -7.077 8.298 1.00 68.00 89 ARG A N 1
ATOM 673 C CA . ARG A 1 89 ? -5.734 -5.609 8.377 1.00 68.00 89 ARG A CA 1
ATOM 674 C C . ARG A 1 89 ? -4.549 -4.910 9.038 1.00 68.00 89 ARG A C 1
ATOM 676 O O . ARG A 1 89 ? -4.165 -3.822 8.614 1.00 68.00 89 ARG A O 1
ATOM 683 N N . ALA A 1 90 ? -3.944 -5.543 10.036 1.00 69.88 90 ALA A N 1
ATOM 684 C CA . ALA A 1 90 ? -2.678 -5.110 10.608 1.00 69.88 90 ALA A CA 1
ATOM 685 C C . ALA A 1 90 ? -1.556 -5.078 9.566 1.00 69.88 90 ALA A C 1
ATOM 687 O O . ALA A 1 90 ? -0.778 -4.129 9.540 1.00 69.88 90 ALA A O 1
ATOM 688 N N . THR A 1 91 ? -1.491 -6.091 8.700 1.00 74.06 91 THR A N 1
ATOM 689 C CA . THR A 1 91 ? -0.472 -6.182 7.649 1.00 74.06 91 THR A CA 1
ATOM 690 C C . THR A 1 91 ? -0.655 -5.081 6.602 1.00 74.06 91 THR A C 1
ATOM 692 O O . THR A 1 91 ? 0.333 -4.460 6.217 1.00 74.06 91 THR A O 1
ATOM 695 N N . ASP A 1 92 ? -1.892 -4.754 6.203 1.00 73.19 92 ASP A N 1
ATOM 696 C CA . ASP A 1 92 ? -2.160 -3.588 5.338 1.00 73.19 92 ASP A CA 1
ATOM 697 C C . ASP A 1 92 ? -1.767 -2.264 6.016 1.00 73.19 92 ASP A C 1
ATOM 699 O O . ASP A 1 92 ? -1.078 -1.431 5.426 1.00 73.19 92 ASP A O 1
ATOM 703 N N . TRP A 1 93 ? -2.138 -2.076 7.287 1.00 72.50 93 TRP A N 1
ATOM 704 C CA . TRP A 1 93 ? -1.738 -0.888 8.047 1.00 72.50 93 TRP A CA 1
ATOM 705 C C . TRP A 1 93 ? -0.20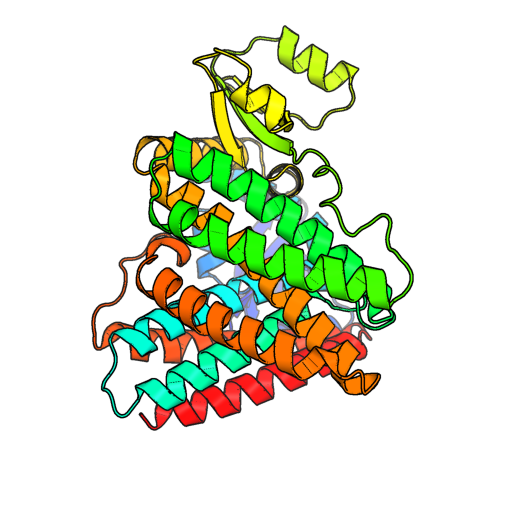9 -0.751 8.100 1.00 72.50 93 TRP A C 1
ATOM 707 O O . TRP A 1 93 ? 0.342 0.323 7.840 1.00 72.50 93 TRP A O 1
ATOM 717 N N . PHE A 1 94 ? 0.481 -1.860 8.361 1.00 79.19 94 PHE A N 1
ATOM 718 C CA . PHE A 1 94 ? 1.933 -1.917 8.402 1.00 79.19 94 PHE A CA 1
ATOM 719 C C . PHE A 1 94 ? 2.555 -1.582 7.044 1.00 79.19 94 PHE A C 1
ATOM 721 O O . PHE A 1 94 ? 3.472 -0.764 6.958 1.00 79.19 94 PHE A O 1
ATOM 728 N N . TYR A 1 95 ? 2.005 -2.147 5.969 1.00 78.50 95 TYR A N 1
ATOM 729 C CA . TYR A 1 95 ? 2.411 -1.868 4.596 1.00 78.50 95 TYR A CA 1
ATOM 730 C C . TYR A 1 95 ? 2.284 -0.373 4.257 1.00 78.50 95 TYR A C 1
ATOM 732 O O . TYR A 1 95 ? 3.209 0.222 3.698 1.00 78.50 95 TYR A O 1
ATOM 740 N N . ARG A 1 96 ? 1.190 0.285 4.669 1.00 75.62 96 ARG A N 1
ATOM 741 C CA . ARG A 1 96 ? 1.029 1.747 4.532 1.00 75.62 96 ARG A CA 1
ATOM 742 C C . ARG A 1 96 ? 2.078 2.522 5.335 1.00 75.62 96 ARG A C 1
ATOM 744 O O . ARG A 1 96 ? 2.608 3.518 4.844 1.00 75.62 96 ARG A O 1
ATOM 751 N N . GLY A 1 97 ? 2.403 2.073 6.547 1.00 77.44 97 GLY A N 1
ATOM 752 C CA . GLY A 1 97 ? 3.476 2.645 7.365 1.00 77.44 97 GLY A CA 1
ATOM 753 C C . GLY A 1 97 ? 4.847 2.563 6.687 1.00 77.44 97 GLY A C 1
ATOM 754 O O . GLY A 1 97 ? 5.540 3.573 6.570 1.00 77.44 97 GLY A O 1
ATOM 755 N N . ALA A 1 98 ? 5.198 1.391 6.166 1.00 81.81 98 ALA A N 1
ATOM 756 C CA . ALA A 1 98 ? 6.447 1.146 5.452 1.00 81.81 98 ALA A CA 1
ATOM 757 C C . ALA A 1 98 ? 6.562 1.958 4.152 1.00 81.81 98 ALA A C 1
ATOM 759 O O . ALA A 1 98 ? 7.631 2.495 3.861 1.00 81.81 98 ALA A O 1
ATOM 760 N N . ARG A 1 99 ? 5.456 2.157 3.421 1.00 78.56 99 ARG A N 1
ATOM 761 C CA . ARG A 1 99 ? 5.414 3.084 2.274 1.00 78.56 99 ARG A CA 1
ATOM 762 C C . ARG A 1 99 ? 5.778 4.518 2.666 1.00 78.56 99 ARG A C 1
ATOM 764 O O . ARG A 1 99 ? 6.521 5.164 1.936 1.00 78.56 99 ARG A O 1
ATOM 771 N N . ARG A 1 100 ? 5.300 5.021 3.813 1.00 77.19 100 ARG A N 1
ATOM 772 C CA . ARG A 1 100 ? 5.656 6.375 4.289 1.00 77.19 100 ARG A CA 1
ATOM 773 C C . ARG A 1 100 ? 7.148 6.498 4.585 1.00 77.19 100 ARG A C 1
ATOM 775 O O . ARG A 1 100 ? 7.768 7.465 4.155 1.00 77.19 100 ARG A O 1
ATOM 782 N N . VAL A 1 101 ? 7.726 5.500 5.25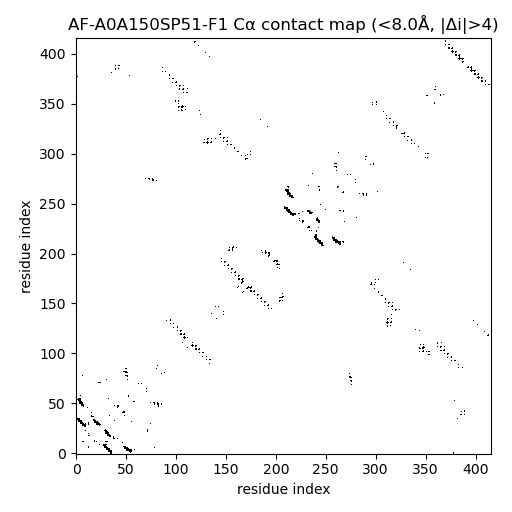3 1.00 82.75 101 VAL A N 1
ATOM 783 C CA . VAL A 1 101 ? 9.175 5.442 5.510 1.00 82.75 101 VAL A CA 1
ATOM 784 C C . VAL A 1 101 ? 9.966 5.447 4.201 1.00 82.75 101 VAL A C 1
ATOM 786 O O . VAL A 1 101 ? 10.918 6.213 4.078 1.00 82.75 101 VAL A O 1
ATOM 789 N N . LEU A 1 102 ? 9.539 4.665 3.205 1.00 85.38 102 LEU A N 1
ATOM 790 C CA . LEU A 1 102 ? 10.174 4.602 1.886 1.00 85.38 102 LEU A CA 1
ATOM 791 C C . LEU A 1 102 ? 10.217 5.982 1.197 1.00 85.38 102 LEU A C 1
ATOM 793 O O . LEU A 1 102 ? 11.259 6.385 0.683 1.00 85.38 102 LEU A O 1
ATOM 797 N N . VAL A 1 103 ? 9.115 6.737 1.245 1.00 80.00 103 VAL A N 1
ATOM 798 C CA . VAL A 1 103 ? 9.028 8.103 0.692 1.00 80.00 103 VAL A CA 1
ATOM 799 C C . VAL A 1 103 ? 9.918 9.074 1.465 1.00 80.00 103 VAL A C 1
ATOM 801 O O . VAL A 1 103 ? 10.730 9.777 0.867 1.00 80.00 103 VAL A O 1
ATOM 804 N N . SER A 1 104 ? 9.819 9.087 2.798 1.00 80.12 104 SER A N 1
ATOM 805 C CA . SER A 1 104 ? 10.666 9.925 3.658 1.00 80.12 104 SER A CA 1
ATOM 806 C C . SER A 1 104 ? 12.156 9.644 3.417 1.00 80.12 104 SER A C 1
ATOM 808 O O . SER A 1 104 ? 12.969 10.568 3.398 1.00 80.12 104 SER A O 1
ATOM 810 N N . CYS A 1 105 ? 12.511 8.379 3.179 1.00 87.19 105 CYS A N 1
ATOM 811 C CA . CYS A 1 105 ? 13.865 7.951 2.856 1.00 87.19 105 CYS A CA 1
ATOM 812 C C . CYS A 1 105 ? 14.316 8.468 1.486 1.00 87.19 105 CYS A C 1
ATOM 814 O O . CYS A 1 105 ? 15.405 9.030 1.386 1.00 87.19 105 CYS A O 1
ATOM 816 N N . ALA A 1 106 ? 13.469 8.362 0.459 1.00 86.69 106 ALA A N 1
ATOM 817 C CA . ALA A 1 106 ? 13.753 8.895 -0.869 1.00 86.69 106 ALA A CA 1
ATOM 818 C C . ALA A 1 106 ? 14.006 10.410 -0.850 1.00 86.69 106 ALA A C 1
ATOM 820 O O . ALA A 1 106 ? 15.017 10.875 -1.375 1.00 86.69 106 ALA A O 1
ATOM 821 N N . ILE A 1 107 ? 13.136 11.175 -0.180 1.00 82.94 107 ILE A N 1
ATOM 822 C CA . ILE A 1 107 ? 13.299 12.629 -0.024 1.00 82.94 107 ILE A CA 1
ATOM 823 C C . ILE A 1 107 ? 14.604 12.937 0.720 1.00 82.94 107 ILE A C 1
ATOM 825 O O . ILE A 1 107 ? 15.384 13.784 0.284 1.00 82.94 107 ILE A O 1
ATOM 829 N N . ALA A 1 108 ? 14.874 12.237 1.827 1.00 83.50 108 ALA A N 1
ATOM 830 C CA . ALA A 1 108 ? 16.092 12.441 2.604 1.00 83.50 108 ALA A CA 1
ATOM 831 C C . ALA A 1 108 ? 17.363 12.080 1.815 1.00 83.50 108 ALA A C 1
ATOM 833 O O . ALA A 1 108 ? 18.386 12.735 1.995 1.00 83.50 108 ALA A O 1
ATOM 834 N N . ALA A 1 109 ? 17.319 11.064 0.949 1.00 86.50 109 ALA A N 1
ATOM 835 C CA . ALA A 1 109 ? 18.459 10.646 0.136 1.00 86.50 109 ALA A CA 1
ATOM 836 C C . ALA A 1 109 ? 18.825 11.684 -0.936 1.00 86.50 109 ALA A C 1
ATOM 838 O O . ALA A 1 109 ? 20.009 11.897 -1.183 1.00 86.50 109 ALA A O 1
ATOM 839 N N . GLU A 1 110 ? 17.828 12.330 -1.547 1.00 83.81 110 GLU A N 1
ATOM 840 C CA . GLU A 1 110 ? 18.038 13.333 -2.601 1.00 83.81 110 GLU A CA 1
ATOM 841 C C . GLU A 1 110 ? 18.348 14.732 -2.044 1.00 83.81 110 GLU A C 1
ATOM 843 O O . GLU A 1 110 ? 19.125 15.480 -2.632 1.00 83.81 110 GLU A O 1
ATOM 848 N N . GLN A 1 111 ? 17.775 15.095 -0.891 1.00 79.00 111 GLN A N 1
ATOM 849 C CA . GLN A 1 111 ? 17.959 16.422 -0.280 1.00 79.00 111 GLN A CA 1
ATOM 850 C C . GLN A 1 111 ? 19.038 16.461 0.812 1.00 79.00 111 GLN A C 1
ATOM 852 O O . GLN A 1 111 ? 19.457 17.540 1.239 1.00 79.00 111 GLN A O 1
ATOM 857 N N . GLY A 1 112 ? 19.446 15.300 1.324 1.00 70.69 112 GLY A N 1
ATOM 858 C CA . GLY A 1 112 ? 20.372 15.187 2.443 1.00 70.69 112 GLY A CA 1
ATOM 859 C C . GLY A 1 112 ? 21.829 15.500 2.075 1.00 70.69 112 GLY A C 1
ATOM 860 O O . GLY A 1 112 ? 22.197 15.565 0.901 1.00 70.69 112 GLY A O 1
ATOM 861 N N . PRO A 1 113 ? 22.712 15.668 3.077 1.00 74.06 113 PRO A N 1
ATOM 862 C CA . PRO A 1 113 ? 24.144 15.840 2.842 1.00 74.06 113 PRO A CA 1
ATOM 863 C C . PRO A 1 113 ? 24.739 14.666 2.049 1.00 74.06 113 PRO A C 1
ATOM 865 O O . PRO A 1 113 ? 24.431 13.508 2.332 1.00 74.06 113 PRO A O 1
ATOM 868 N N . SER A 1 114 ? 25.685 14.929 1.138 1.00 76.25 114 SER A N 1
ATOM 869 C CA . SER A 1 114 ? 26.291 13.890 0.279 1.00 76.25 114 SER A CA 1
ATOM 870 C C . SER A 1 114 ? 26.928 12.729 1.057 1.00 76.25 114 SER A C 1
ATOM 872 O O . SER A 1 114 ? 26.984 11.611 0.560 1.00 76.25 114 SER A O 1
ATOM 874 N N . ARG A 1 115 ? 27.379 12.974 2.296 1.00 81.94 115 ARG A N 1
ATOM 875 C CA . ARG A 1 115 ? 27.925 11.942 3.198 1.00 81.94 115 ARG A CA 1
ATOM 876 C C . ARG A 1 115 ? 26.871 10.944 3.702 1.00 81.94 115 ARG A C 1
ATOM 878 O O . ARG A 1 115 ? 27.217 9.819 4.039 1.00 81.94 115 ARG A O 1
ATOM 885 N N . SER A 1 116 ? 25.611 11.366 3.767 1.00 82.81 116 SER A N 1
ATOM 886 C CA . SER A 1 116 ? 24.477 10.604 4.301 1.00 82.81 116 SER A CA 1
ATOM 887 C C . SER A 1 116 ? 23.732 9.843 3.202 1.00 82.81 116 SER A C 1
ATOM 889 O O . SER A 1 116 ? 23.108 8.820 3.478 1.00 82.81 116 SER A O 1
ATOM 891 N N . ALA A 1 117 ? 23.842 10.306 1.953 1.00 84.38 117 ALA A N 1
ATOM 892 C CA . ALA A 1 117 ? 23.158 9.727 0.802 1.00 84.38 117 ALA A CA 1
ATOM 893 C C . ALA A 1 117 ? 23.405 8.213 0.622 1.00 84.38 117 ALA A C 1
ATOM 895 O O . ALA A 1 117 ? 22.416 7.503 0.468 1.00 84.38 117 ALA A O 1
ATOM 896 N N . PRO A 1 118 ? 24.635 7.659 0.725 1.00 88.88 118 PRO A N 1
ATOM 897 C CA . PRO A 1 118 ? 24.847 6.217 0.542 1.00 88.88 118 PRO A CA 1
ATOM 898 C C . PRO A 1 118 ? 24.098 5.353 1.564 1.00 88.88 118 PRO A C 1
ATOM 900 O O . PRO A 1 118 ? 23.562 4.305 1.214 1.00 88.88 118 PRO A O 1
ATOM 903 N N . VAL A 1 119 ? 24.028 5.805 2.822 1.00 88.62 119 VAL A N 1
ATOM 904 C CA . VAL A 1 119 ? 23.305 5.098 3.892 1.00 88.62 119 VAL A CA 1
ATOM 905 C C . VAL A 1 119 ? 21.800 5.139 3.638 1.00 88.62 119 VAL A C 1
ATOM 907 O O . VAL A 1 119 ? 21.121 4.132 3.814 1.00 88.62 119 VAL A O 1
ATOM 910 N N . LEU A 1 120 ? 21.281 6.280 3.182 1.00 89.94 120 LEU A N 1
ATOM 911 C CA . LEU A 1 120 ? 19.863 6.440 2.863 1.00 89.94 120 LEU A CA 1
ATOM 912 C C . LEU A 1 120 ? 19.468 5.664 1.596 1.00 89.94 120 LEU A C 1
ATOM 914 O O . LEU A 1 120 ? 18.402 5.066 1.577 1.00 89.94 120 LEU A O 1
ATOM 918 N N . VAL A 1 121 ? 20.332 5.588 0.577 1.00 91.06 121 VAL A N 1
ATOM 919 C CA . VAL A 1 121 ? 20.111 4.722 -0.599 1.00 91.06 121 VAL A CA 1
ATOM 920 C C . VAL A 1 121 ? 20.037 3.256 -0.179 1.00 91.06 121 VAL A C 1
ATOM 922 O O . VAL A 1 121 ? 19.095 2.567 -0.551 1.00 91.06 121 VAL A O 1
ATOM 925 N N . ALA A 1 122 ? 20.977 2.793 0.649 1.00 89.94 122 ALA A N 1
ATOM 926 C CA . ALA A 1 122 ? 20.947 1.423 1.152 1.00 89.94 122 ALA A CA 1
ATOM 927 C C . ALA A 1 122 ? 19.675 1.137 1.972 1.00 89.94 122 ALA A C 1
ATOM 929 O O . ALA A 1 122 ? 19.056 0.092 1.797 1.00 89.94 122 ALA A O 1
ATOM 930 N N . HIS A 1 123 ? 19.246 2.075 2.825 1.00 89.81 123 HIS A N 1
ATOM 931 C CA . HIS A 1 123 ? 17.998 1.929 3.577 1.00 89.81 123 HIS A CA 1
ATOM 932 C C . HIS A 1 123 ? 16.765 1.881 2.661 1.00 89.81 123 HIS A C 1
ATOM 934 O O . HIS A 1 123 ? 15.857 1.089 2.898 1.00 89.81 123 HIS A O 1
ATOM 940 N N . PHE A 1 124 ? 16.740 2.679 1.591 1.00 91.25 124 PHE A N 1
ATOM 941 C CA . PHE A 1 124 ? 15.674 2.640 0.593 1.00 91.25 124 PHE A CA 1
ATOM 942 C C . PHE A 1 124 ? 15.567 1.258 -0.072 1.00 91.25 124 PHE A C 1
ATOM 944 O O . PHE A 1 124 ? 14.475 0.689 -0.112 1.00 91.25 124 PHE A O 1
ATOM 951 N N . GLY A 1 125 ? 16.693 0.697 -0.529 1.00 90.69 125 GLY A N 1
ATOM 952 C CA . GLY A 1 125 ? 16.755 -0.653 -1.098 1.00 90.69 125 GLY A CA 1
ATOM 953 C C . GLY A 1 125 ? 16.298 -1.730 -0.108 1.00 90.69 125 GLY A C 1
ATOM 954 O O . GLY A 1 125 ? 15.402 -2.512 -0.426 1.00 90.69 125 GLY A O 1
ATOM 955 N N . ASN A 1 126 ? 16.806 -1.694 1.132 1.00 87.81 126 ASN A N 1
ATOM 956 C CA . ASN A 1 126 ? 16.379 -2.609 2.198 1.00 87.81 126 ASN A CA 1
ATOM 957 C C . ASN A 1 126 ? 14.860 -2.544 2.421 1.00 87.81 126 ASN A C 1
ATOM 959 O O . ASN A 1 126 ? 14.191 -3.574 2.484 1.00 87.81 126 ASN A O 1
ATOM 963 N N . MET A 1 127 ? 14.288 -1.337 2.492 1.00 88.06 127 MET A N 1
ATOM 964 C CA . MET A 1 127 ? 12.847 -1.150 2.670 1.00 88.06 127 MET A CA 1
ATOM 965 C C . MET A 1 127 ? 12.026 -1.736 1.517 1.00 88.06 127 MET A C 1
ATOM 967 O O . MET A 1 127 ? 10.961 -2.304 1.775 1.00 88.06 127 MET A O 1
ATOM 971 N N . LEU A 1 128 ? 12.504 -1.650 0.270 1.00 88.56 128 LEU A N 1
ATOM 972 C CA . LEU A 1 128 ? 11.864 -2.324 -0.864 1.00 88.56 128 LEU A CA 1
ATOM 973 C C . LEU A 1 128 ? 11.904 -3.848 -0.715 1.00 88.56 128 LEU A C 1
ATOM 975 O O . LEU A 1 128 ? 10.881 -4.498 -0.925 1.00 88.56 128 LEU A O 1
ATOM 979 N N . ASP A 1 129 ? 13.042 -4.415 -0.313 1.00 85.62 129 ASP A N 1
ATOM 980 C CA . ASP A 1 129 ? 13.178 -5.860 -0.098 1.00 85.62 129 ASP A CA 1
ATOM 981 C C . ASP A 1 129 ? 12.281 -6.355 1.038 1.00 85.62 129 ASP A C 1
ATOM 983 O O . ASP A 1 129 ? 11.658 -7.416 0.935 1.00 85.62 129 ASP A O 1
ATOM 987 N N . HIS A 1 130 ? 12.175 -5.594 2.129 1.00 81.62 130 HIS A N 1
ATOM 988 C CA . HIS A 1 130 ? 11.292 -5.973 3.224 1.00 81.62 130 HIS A CA 1
ATOM 989 C C . HIS A 1 130 ? 9.814 -5.884 2.819 1.00 81.62 130 HIS A C 1
ATOM 991 O O . HIS A 1 130 ? 9.028 -6.779 3.138 1.00 81.62 130 HIS A O 1
ATOM 997 N N . LEU A 1 131 ? 9.422 -4.837 2.085 1.00 81.44 131 LEU A N 1
ATOM 998 C CA . LEU A 1 131 ? 8.067 -4.703 1.548 1.00 81.44 131 LEU A CA 1
ATOM 999 C C . LEU A 1 131 ? 7.732 -5.814 0.544 1.00 81.44 131 LEU A C 1
ATOM 1001 O O . LEU A 1 131 ? 6.612 -6.331 0.566 1.00 81.44 131 LEU A O 1
ATOM 1005 N N . ALA A 1 132 ? 8.693 -6.241 -0.277 1.00 81.69 132 ALA A N 1
ATOM 1006 C CA . ALA A 1 132 ? 8.532 -7.393 -1.157 1.00 81.69 132 ALA A CA 1
ATOM 1007 C C . ALA A 1 132 ? 8.271 -8.675 -0.351 1.00 81.69 132 ALA A C 1
ATOM 1009 O O . ALA A 1 132 ? 7.300 -9.381 -0.615 1.00 81.69 132 ALA A O 1
ATOM 1010 N N . ARG A 1 133 ? 9.052 -8.937 0.706 1.00 76.62 133 ARG A N 1
ATOM 1011 C CA . ARG A 1 133 ? 8.885 -10.107 1.598 1.00 76.62 133 ARG A CA 1
ATOM 1012 C C . ARG A 1 133 ? 7.563 -10.121 2.381 1.00 76.62 133 ARG A C 1
ATOM 1014 O O . ARG A 1 133 ? 7.059 -11.194 2.731 1.00 76.62 133 ARG A O 1
ATOM 1021 N N . LEU A 1 134 ? 7.009 -8.945 2.683 1.00 74.38 134 LEU A N 1
ATOM 1022 C CA . LEU A 1 134 ? 5.712 -8.804 3.352 1.00 74.38 134 LEU A CA 1
ATOM 1023 C C . LEU A 1 134 ? 4.528 -8.917 2.389 1.00 74.38 134 LEU A C 1
ATOM 1025 O O . LEU A 1 134 ? 3.558 -9.595 2.703 1.00 74.38 134 LEU A O 1
ATOM 1029 N N . SER A 1 135 ? 4.599 -8.277 1.222 1.00 70.38 135 SER A N 1
ATOM 1030 C CA . SER A 1 135 ? 3.518 -8.312 0.223 1.00 70.38 135 SER A CA 1
ATOM 1031 C C . SER A 1 135 ? 3.389 -9.668 -0.480 1.00 70.38 135 SER A C 1
ATOM 1033 O O . SER A 1 135 ? 2.307 -10.023 -0.943 1.00 70.38 135 SER A O 1
ATOM 1035 N N . SER A 1 136 ? 4.472 -10.447 -0.521 1.00 64.19 136 SER A N 1
ATOM 1036 C CA . SER A 1 136 ? 4.519 -11.790 -1.111 1.00 64.19 136 SER A CA 1
ATOM 1037 C C . SER A 1 136 ? 4.108 -12.924 -0.169 1.00 64.19 136 SER A C 1
ATOM 1039 O O . SER A 1 136 ? 4.081 -14.063 -0.628 1.00 64.19 136 SER A O 1
ATOM 1041 N N . GLN A 1 137 ? 3.796 -12.647 1.111 1.00 60.16 137 GLN A N 1
ATOM 1042 C CA . GLN A 1 137 ? 3.566 -13.646 2.171 1.00 60.16 137 GLN A CA 1
ATOM 1043 C C . GLN A 1 137 ? 2.853 -14.918 1.674 1.00 60.16 137 GLN A C 1
ATOM 1045 O O . GLN A 1 137 ? 1.647 -14.900 1.435 1.00 60.16 137 GLN A O 1
ATOM 1050 N N . GLY A 1 138 ? 3.611 -16.012 1.500 1.00 58.41 138 GLY A N 1
ATOM 1051 C CA . GLY A 1 138 ? 3.116 -17.325 1.069 1.00 58.41 138 GLY A CA 1
ATOM 1052 C C . GLY A 1 138 ? 2.592 -17.404 -0.370 1.00 58.41 138 GLY A C 1
ATOM 1053 O O . GLY A 1 138 ? 2.448 -18.494 -0.907 1.00 58.41 138 GLY A O 1
ATOM 1054 N N . ARG A 1 139 ? 2.323 -16.270 -1.028 1.00 67.19 139 ARG A N 1
ATOM 1055 C CA . ARG A 1 139 ? 1.775 -16.217 -2.389 1.00 67.19 139 ARG A CA 1
ATOM 1056 C C . ARG A 1 139 ? 2.788 -16.681 -3.433 1.00 67.19 139 ARG A C 1
ATOM 1058 O O . ARG A 1 139 ? 2.397 -17.262 -4.440 1.00 67.19 139 ARG A O 1
ATOM 1065 N N . PHE A 1 140 ? 4.061 -16.371 -3.204 1.00 74.88 140 PHE A N 1
ATOM 1066 C CA . PHE A 1 140 ? 5.145 -16.566 -4.169 1.00 74.88 140 PHE A CA 1
ATOM 1067 C C . PHE A 1 140 ? 6.257 -17.488 -3.658 1.00 74.88 140 PHE A C 1
ATOM 1069 O O . PHE A 1 140 ? 7.134 -17.853 -4.433 1.00 74.88 140 PHE A O 1
ATOM 1076 N N . ASP A 1 141 ? 6.219 -17.867 -2.378 1.00 70.81 141 ASP A N 1
ATOM 1077 C CA . ASP A 1 141 ? 7.294 -18.618 -1.717 1.00 70.81 141 ASP A CA 1
ATOM 1078 C C . ASP A 1 141 ? 7.463 -20.034 -2.310 1.00 70.81 141 ASP A C 1
ATOM 1080 O O . ASP A 1 141 ? 8.592 -20.500 -2.467 1.00 70.81 141 ASP A O 1
ATOM 1084 N N . ASP A 1 142 ? 6.354 -20.670 -2.707 1.00 76.19 142 ASP A N 1
ATOM 1085 C CA . ASP A 1 142 ? 6.318 -22.026 -3.280 1.00 76.19 142 ASP A CA 1
ATOM 1086 C C . ASP A 1 142 ? 6.274 -22.047 -4.818 1.00 76.19 142 ASP A C 1
ATOM 1088 O O . ASP A 1 142 ? 6.190 -23.115 -5.430 1.00 76.19 142 ASP A O 1
ATOM 1092 N N . LEU A 1 143 ? 6.281 -20.877 -5.460 1.00 84.25 143 LEU A N 1
ATOM 1093 C CA . LEU A 1 143 ? 6.248 -20.799 -6.914 1.00 84.25 143 LEU A CA 1
ATOM 1094 C C . LEU A 1 143 ? 7.649 -20.979 -7.488 1.00 84.25 143 LEU A C 1
ATOM 1096 O O . LEU A 1 143 ? 8.617 -20.389 -7.006 1.00 84.25 143 LEU A O 1
ATOM 1100 N N . ASP A 1 144 ? 7.740 -21.764 -8.557 1.00 85.62 144 ASP A N 1
ATOM 1101 C CA . ASP A 1 144 ? 8.972 -21.869 -9.327 1.00 85.62 144 ASP A CA 1
ATOM 1102 C C . ASP A 1 144 ? 9.284 -20.557 -10.069 1.00 85.62 144 ASP A C 1
ATOM 1104 O O . ASP A 1 144 ? 8.411 -19.713 -10.326 1.00 85.62 144 ASP A O 1
ATOM 1108 N N . SER A 1 145 ? 10.556 -20.376 -10.428 1.00 86.69 145 SER A N 1
ATOM 1109 C CA . SER A 1 145 ? 11.011 -19.202 -11.176 1.00 86.69 145 SER A CA 1
ATOM 1110 C C . SER A 1 145 ? 10.229 -18.977 -12.474 1.00 86.69 145 SER A C 1
ATOM 1112 O O . SER A 1 145 ? 9.971 -17.830 -12.841 1.00 86.69 145 SER A O 1
ATOM 1114 N N . ARG A 1 146 ? 9.792 -20.053 -13.145 1.00 86.31 146 ARG A N 1
ATOM 1115 C CA . ARG A 1 146 ? 8.969 -19.989 -14.361 1.00 86.31 146 ARG A CA 1
ATOM 1116 C C . ARG A 1 146 ? 7.635 -19.300 -14.087 1.00 86.31 146 ARG A C 1
ATOM 1118 O O . ARG A 1 146 ? 7.269 -18.388 -14.821 1.00 86.31 146 ARG A O 1
ATOM 1125 N N . THR A 1 147 ? 6.919 -19.704 -13.045 1.00 86.69 147 THR A N 1
ATOM 1126 C CA . THR A 1 147 ? 5.615 -19.138 -12.686 1.00 86.69 147 THR A CA 1
ATOM 1127 C C . THR A 1 147 ? 5.755 -17.690 -12.229 1.00 86.69 147 THR A C 1
ATOM 1129 O O . THR A 1 147 ? 4.958 -16.837 -12.615 1.00 86.69 147 THR A O 1
ATOM 1132 N N . LEU A 1 148 ? 6.802 -17.372 -11.465 1.00 88.31 148 LEU A N 1
ATOM 1133 C CA . LEU A 1 148 ? 7.086 -15.988 -11.077 1.00 88.31 148 LEU A CA 1
ATOM 1134 C C . LEU A 1 148 ? 7.391 -15.104 -12.285 1.00 88.31 148 LEU A C 1
ATOM 1136 O O . LEU A 1 148 ? 6.903 -13.979 -12.364 1.00 88.31 148 LEU A O 1
ATOM 1140 N N . LEU A 1 149 ? 8.140 -15.624 -13.253 1.00 88.31 149 LEU A N 1
ATOM 1141 C CA . LEU A 1 149 ? 8.449 -14.917 -14.485 1.00 88.31 149 LEU A CA 1
ATOM 1142 C C . LEU A 1 149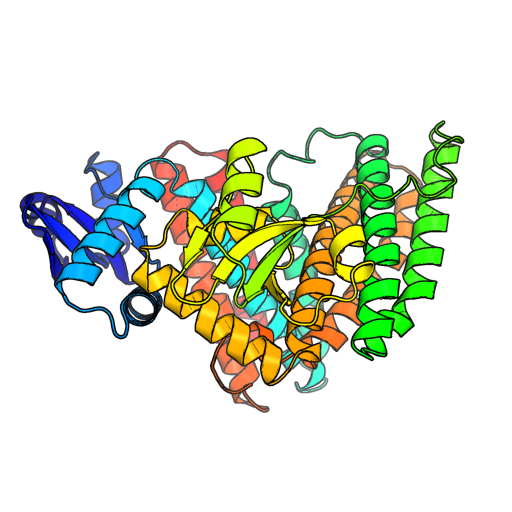 ? 7.195 -14.649 -15.337 1.00 88.31 149 LEU A C 1
ATOM 1144 O O . LEU A 1 149 ? 7.107 -13.586 -15.951 1.00 88.31 149 LEU A O 1
ATOM 1148 N N . LEU A 1 150 ? 6.205 -15.552 -15.329 1.00 87.06 150 LEU A N 1
ATOM 1149 C CA . LEU A 1 150 ? 4.895 -15.312 -15.951 1.00 87.06 150 LEU A CA 1
ATOM 1150 C C . LEU A 1 150 ? 4.181 -14.126 -15.311 1.00 87.06 150 LEU A C 1
ATOM 1152 O O . LEU A 1 150 ? 3.775 -13.205 -16.017 1.00 87.06 150 LEU A O 1
ATOM 1156 N N . TYR A 1 151 ? 4.085 -14.113 -13.980 1.00 88.06 151 TYR A N 1
ATOM 1157 C CA . TYR A 1 151 ? 3.466 -12.999 -13.266 1.00 88.06 151 TYR A CA 1
ATOM 1158 C C . TYR A 1 151 ? 4.191 -11.678 -13.541 1.00 88.06 151 TYR A C 1
ATOM 1160 O O 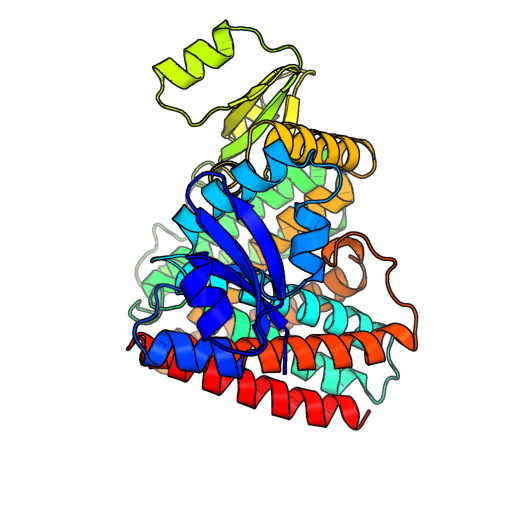. TYR A 1 151 ? 3.537 -10.653 -13.733 1.00 88.06 151 TYR A O 1
ATOM 1168 N N . VAL A 1 152 ? 5.531 -11.689 -13.585 1.00 89.38 152 VAL A N 1
ATOM 1169 C CA . VAL A 1 152 ? 6.314 -10.493 -13.927 1.00 89.38 152 VAL A CA 1
ATOM 1170 C C . VAL A 1 152 ? 5.951 -10.030 -15.338 1.00 89.38 152 VAL A C 1
ATOM 1172 O O . VAL A 1 152 ? 5.609 -8.866 -15.524 1.00 89.38 152 VAL A O 1
ATOM 1175 N N . ALA A 1 153 ? 5.951 -10.922 -16.327 1.00 87.62 153 ALA A N 1
ATOM 1176 C CA . ALA A 1 153 ? 5.630 -10.564 -17.706 1.00 87.62 153 ALA A CA 1
ATOM 1177 C C . ALA A 1 153 ? 4.200 -10.006 -17.867 1.00 87.62 153 ALA A C 1
ATOM 1179 O O . ALA A 1 153 ? 4.002 -9.034 -18.599 1.00 87.62 153 ALA A O 1
ATOM 1180 N N . GLU A 1 154 ? 3.212 -10.570 -17.167 1.00 85.50 154 GLU A N 1
ATOM 1181 C CA . GLU A 1 154 ? 1.835 -10.053 -17.142 1.00 85.50 154 GLU A CA 1
ATOM 1182 C C . GLU A 1 154 ? 1.753 -8.661 -16.501 1.00 85.50 154 GLU A C 1
ATOM 1184 O O . GLU A 1 154 ? 1.072 -7.771 -17.019 1.00 85.50 154 GLU A O 1
ATOM 1189 N N . GLY A 1 155 ? 2.476 -8.450 -15.400 1.00 87.81 155 GLY A N 1
ATOM 1190 C CA . GLY A 1 155 ? 2.545 -7.157 -14.730 1.00 87.81 155 GLY A CA 1
ATOM 1191 C C . GLY A 1 155 ? 3.220 -6.074 -15.578 1.00 87.81 155 GLY A C 1
ATOM 1192 O O . GLY A 1 155 ? 2.719 -4.952 -15.630 1.00 87.81 155 GLY A O 1
ATOM 1193 N N . GLU A 1 156 ? 4.283 -6.404 -16.325 1.00 88.25 156 GLU A N 1
ATOM 1194 C CA . GLU A 1 156 ? 4.888 -5.479 -17.300 1.00 88.25 156 GLU A CA 1
ATOM 1195 C C . GLU A 1 156 ? 3.909 -5.101 -18.412 1.00 88.25 156 GLU A C 1
ATOM 1197 O O . GLU A 1 156 ? 3.824 -3.935 -18.796 1.00 88.25 156 GLU A O 1
ATOM 1202 N N . ALA A 1 157 ? 3.159 -6.076 -18.936 1.00 85.06 157 ALA A N 1
ATOM 1203 C CA . ALA A 1 157 ? 2.154 -5.821 -19.962 1.00 85.06 157 ALA A CA 1
ATOM 1204 C C . ALA A 1 157 ? 1.065 -4.863 -19.445 1.00 85.06 157 ALA A C 1
ATOM 1206 O O . ALA A 1 157 ? 0.632 -3.970 -20.176 1.00 85.06 157 ALA A O 1
ATOM 1207 N N . GLY A 1 158 ? 0.679 -4.999 -18.171 1.00 84.88 158 GLY A N 1
ATOM 1208 C CA . GLY A 1 158 ? -0.198 -4.050 -17.487 1.00 84.88 158 GLY A CA 1
ATOM 1209 C C . GLY A 1 158 ? 0.415 -2.656 -17.354 1.00 84.88 158 GLY A C 1
ATOM 1210 O O . GLY A 1 158 ? -0.222 -1.679 -17.736 1.00 84.88 158 GLY A O 1
ATOM 1211 N N . LEU A 1 159 ? 1.665 -2.545 -16.892 1.00 87.19 159 LEU A N 1
ATOM 1212 C CA . LEU A 1 159 ? 2.363 -1.255 -16.786 1.00 87.19 159 LEU A CA 1
ATOM 1213 C C . LEU A 1 159 ? 2.494 -0.541 -18.133 1.00 87.19 159 LEU A C 1
ATOM 1215 O O . LEU A 1 159 ? 2.339 0.677 -18.190 1.00 87.19 159 LEU A O 1
ATOM 1219 N N . LEU A 1 160 ? 2.758 -1.282 -19.210 1.00 87.00 160 LEU A N 1
ATOM 1220 C CA . LEU A 1 160 ? 2.835 -0.748 -20.570 1.00 87.00 160 LEU A CA 1
ATOM 1221 C C . LEU A 1 160 ? 1.510 -0.127 -21.023 1.00 87.00 160 LEU A C 1
ATOM 1223 O O . LEU A 1 160 ? 1.498 0.985 -21.557 1.00 87.00 160 LEU A O 1
ATOM 1227 N N . ASP A 1 161 ? 0.405 -0.841 -20.810 1.00 84.06 161 ASP A N 1
ATOM 1228 C CA . ASP A 1 161 ? -0.941 -0.384 -21.168 1.00 84.06 161 ASP A CA 1
ATOM 1229 C C . ASP A 1 161 ? -1.352 0.844 -20.334 1.00 84.06 161 ASP A C 1
ATOM 1231 O O . ASP A 1 161 ? -1.805 1.854 -20.881 1.00 84.06 161 ASP A O 1
ATOM 1235 N N . GLU A 1 162 ? -1.108 0.790 -19.023 1.00 83.62 162 GLU A N 1
ATOM 1236 C CA . GLU A 1 162 ? -1.381 1.869 -18.070 1.00 83.62 162 GLU A CA 1
ATOM 1237 C C . GLU A 1 162 ? -0.580 3.135 -18.371 1.00 83.62 162 GLU A C 1
ATOM 1239 O O . GLU A 1 162 ? -1.145 4.228 -18.473 1.00 83.62 162 GLU A O 1
ATOM 1244 N N . ALA A 1 163 ? 0.733 2.999 -18.573 1.00 84.75 163 ALA A N 1
ATOM 1245 C CA . ALA A 1 163 ? 1.612 4.126 -18.852 1.00 84.75 163 ALA A CA 1
ATOM 1246 C C . ALA A 1 163 ? 1.227 4.836 -20.156 1.00 84.75 163 ALA A C 1
ATOM 1248 O O . ALA A 1 163 ? 1.213 6.067 -20.212 1.00 84.75 163 ALA A O 1
ATOM 1249 N N . GLY A 1 164 ? 0.864 4.072 -21.193 1.00 83.00 164 GLY A N 1
ATOM 1250 C CA . GLY A 1 164 ? 0.463 4.626 -22.484 1.00 83.00 164 GLY A CA 1
ATOM 1251 C C . GLY A 1 164 ? -0.809 5.465 -22.381 1.00 83.00 164 GLY A C 1
ATOM 1252 O O . GLY A 1 164 ? -0.846 6.601 -22.866 1.00 83.00 164 GLY A O 1
ATOM 1253 N N . LYS A 1 165 ? -1.836 4.920 -21.716 1.00 81.56 165 LYS A N 1
ATOM 1254 C CA . LYS A 1 165 ? -3.145 5.565 -21.542 1.00 81.56 165 LYS A CA 1
ATOM 1255 C C . LYS A 1 165 ? -3.069 6.767 -20.609 1.00 81.56 165 LYS A C 1
ATOM 1257 O O . LYS A 1 165 ? -3.395 7.884 -21.013 1.00 81.56 165 LYS A O 1
ATOM 1262 N N . LEU A 1 166 ? -2.608 6.550 -19.377 1.00 79.38 166 LEU A N 1
ATOM 1263 C CA . LEU A 1 166 ? -2.589 7.579 -18.340 1.00 79.38 166 LEU A CA 1
ATOM 1264 C C . LEU A 1 166 ? -1.578 8.683 -18.656 1.00 79.38 166 LEU A C 1
ATOM 1266 O O . LEU A 1 166 ? -1.899 9.863 -18.513 1.00 79.38 166 LEU A O 1
ATOM 1270 N N . GLY A 1 167 ? -0.384 8.319 -19.131 1.00 80.12 167 GLY A N 1
ATOM 1271 C CA . GLY A 1 167 ? 0.664 9.281 -19.467 1.00 80.12 167 GLY A CA 1
ATOM 1272 C C . GLY A 1 167 ? 0.231 10.256 -20.562 1.00 80.12 167 GLY A C 1
ATOM 1273 O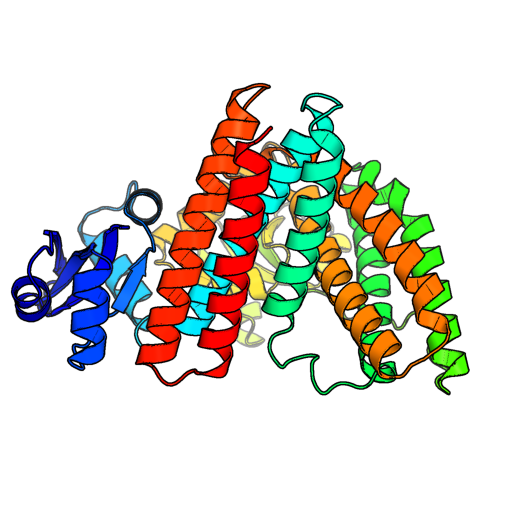 O . GLY A 1 167 ? 0.443 11.460 -20.432 1.00 80.12 167 GLY A O 1
ATOM 1274 N N . THR A 1 168 ? -0.446 9.754 -21.600 1.00 80.69 168 THR A N 1
ATOM 1275 C CA . THR A 1 168 ? -0.901 10.569 -22.736 1.00 80.69 168 THR A CA 1
ATOM 1276 C C . THR A 1 168 ? -2.101 11.438 -22.363 1.00 80.69 168 THR A C 1
ATOM 1278 O O . THR A 1 168 ? -2.139 12.615 -22.713 1.00 80.69 168 THR A O 1
ATOM 1281 N N . GLN A 1 169 ? -3.077 10.887 -21.635 1.00 76.31 169 GLN A N 1
ATOM 1282 C CA . GLN A 1 169 ? -4.300 11.606 -21.273 1.00 76.31 169 GLN A CA 1
ATOM 1283 C C . GLN A 1 169 ? -4.057 12.719 -20.248 1.00 76.31 169 GLN A C 1
ATOM 1285 O O . GLN A 1 169 ? -4.628 13.802 -20.367 1.00 76.31 169 GLN A O 1
ATOM 1290 N N . PHE A 1 170 ? -3.236 12.449 -19.232 1.00 75.19 170 PHE A N 1
ATOM 1291 C CA . PHE A 1 170 ? -2.986 13.390 -18.140 1.00 75.19 170 PHE A CA 1
ATOM 1292 C C . PHE A 1 170 ? -1.697 14.201 -18.329 1.00 75.19 170 PHE A C 1
ATOM 1294 O O . PHE A 1 170 ? -1.364 15.012 -17.467 1.00 75.19 170 PHE A O 1
ATOM 1301 N N . GLY A 1 171 ? -0.980 14.003 -19.443 1.00 72.38 171 GLY A N 1
ATOM 1302 C CA . GLY A 1 171 ? 0.244 14.740 -19.768 1.00 72.38 171 GLY A CA 1
ATOM 1303 C C . GLY A 1 171 ? 1.375 14.503 -18.767 1.00 72.38 171 GLY A C 1
ATOM 1304 O O . GLY A 1 171 ? 2.147 15.413 -18.476 1.00 72.38 171 GLY A O 1
ATOM 1305 N N . ILE A 1 172 ? 1.456 13.301 -18.194 1.00 77.62 172 ILE A N 1
ATOM 1306 C CA . ILE A 1 172 ? 2.460 12.974 -17.178 1.00 77.62 172 ILE A CA 1
ATOM 1307 C C . ILE A 1 172 ? 3.709 12.457 -17.893 1.00 77.62 172 ILE A C 1
ATOM 1309 O O . ILE A 1 172 ? 3.899 11.251 -18.037 1.00 77.62 172 ILE A O 1
ATOM 1313 N N . GLU A 1 173 ? 4.563 13.379 -18.349 1.00 78.38 173 GLU A N 1
ATOM 1314 C CA . GLU A 1 173 ? 5.771 13.085 -19.145 1.00 78.38 173 GLU A CA 1
ATOM 1315 C C . GLU A 1 173 ? 6.637 11.977 -18.527 1.00 78.38 173 GLU A C 1
ATOM 1317 O O . GLU A 1 173 ? 7.052 11.054 -19.217 1.00 78.38 173 GLU A O 1
ATOM 1322 N N . ARG A 1 174 ? 6.798 11.982 -17.202 1.00 73.31 174 ARG A N 1
ATOM 1323 C CA . ARG A 1 174 ? 7.581 10.983 -16.450 1.00 73.31 174 ARG A CA 1
ATOM 1324 C C . ARG A 1 174 ? 7.064 9.550 -16.586 1.00 73.31 174 ARG A C 1
ATOM 1326 O O . ARG A 1 174 ? 7.839 8.602 -16.507 1.00 73.31 174 ARG A O 1
ATOM 1333 N N . VAL A 1 175 ? 5.750 9.383 -16.749 1.00 77.00 175 VAL A N 1
ATOM 1334 C CA . VAL A 1 175 ? 5.130 8.072 -16.995 1.00 77.00 175 VAL A CA 1
ATOM 1335 C C . VAL A 1 175 ? 5.428 7.625 -18.428 1.00 77.00 175 VAL A C 1
ATOM 1337 O O . VAL A 1 175 ? 5.732 6.457 -18.660 1.00 77.00 175 VAL A O 1
ATOM 1340 N N . LEU A 1 176 ? 5.416 8.560 -19.382 1.00 78.44 176 LEU A N 1
ATOM 1341 C CA . LEU A 1 176 ? 5.731 8.290 -20.786 1.00 78.44 176 LEU A CA 1
ATOM 1342 C C . LEU A 1 176 ? 7.216 7.979 -21.011 1.00 78.44 176 LEU A C 1
ATOM 1344 O O . LEU A 1 176 ? 7.526 7.095 -21.807 1.00 78.44 176 LEU A O 1
ATOM 1348 N N . GLU A 1 177 ? 8.123 8.642 -20.288 1.00 81.00 177 GLU A N 1
ATOM 1349 C CA . GLU A 1 177 ? 9.574 8.388 -20.330 1.00 81.00 177 GLU A CA 1
ATOM 1350 C C . GLU A 1 177 ? 9.920 6.915 -20.069 1.00 81.00 177 GLU A C 1
ATOM 1352 O O . GLU A 1 177 ? 10.899 6.403 -20.605 1.00 81.00 177 GLU A O 1
ATOM 1357 N N . ARG A 1 178 ? 9.092 6.213 -19.286 1.00 81.88 178 ARG A N 1
ATOM 1358 C CA . ARG A 1 178 ? 9.316 4.813 -18.905 1.00 81.88 178 ARG A CA 1
ATOM 1359 C C . ARG A 1 178 ? 8.748 3.789 -19.876 1.00 81.88 178 ARG A C 1
ATOM 1361 O O . ARG A 1 178 ? 9.031 2.605 -19.721 1.00 81.88 178 ARG A O 1
ATOM 1368 N N . LEU A 1 179 ? 7.983 4.205 -20.885 1.00 83.44 179 LEU A N 1
ATOM 1369 C CA . LEU A 1 179 ? 7.378 3.269 -21.836 1.00 83.44 179 LEU A CA 1
ATOM 1370 C C . LEU A 1 179 ? 8.418 2.387 -22.528 1.00 83.44 179 LEU A C 1
ATOM 1372 O O . LEU A 1 179 ? 8.200 1.188 -22.678 1.00 83.44 179 LEU A O 1
ATOM 1376 N N . GLU A 1 180 ? 9.545 2.966 -22.935 1.00 84.38 180 GLU A N 1
ATOM 1377 C CA . GLU A 1 180 ? 10.598 2.210 -23.615 1.00 84.38 180 GLU A CA 1
ATOM 1378 C C . GLU A 1 180 ? 11.350 1.275 -22.661 1.00 84.38 180 GLU A C 1
ATOM 1380 O O . GLU A 1 180 ? 11.679 0.145 -23.029 1.00 84.38 180 GLU A O 1
ATOM 1385 N N . ASP A 1 181 ? 11.534 1.696 -21.408 1.00 84.25 181 ASP A N 1
ATOM 1386 C CA . ASP A 1 181 ? 12.111 0.847 -20.368 1.00 84.25 181 ASP A CA 1
ATOM 1387 C C . ASP A 1 181 ? 11.218 -0.368 -20.104 1.00 84.25 181 ASP A C 1
ATOM 1389 O O . ASP A 1 181 ? 11.713 -1.492 -20.086 1.00 84.25 181 ASP A O 1
ATOM 1393 N N . PHE A 1 182 ? 9.899 -0.180 -19.979 1.00 86.00 182 PHE A N 1
ATOM 1394 C CA . PHE A 1 182 ? 8.963 -1.295 -19.803 1.00 86.00 182 PHE A CA 1
ATOM 1395 C C . PHE A 1 182 ? 8.944 -2.228 -21.016 1.00 86.00 182 PHE A C 1
ATOM 1397 O O . PHE A 1 182 ? 8.871 -3.443 -20.848 1.00 86.00 182 PHE A O 1
ATOM 1404 N N . ARG A 1 183 ? 9.067 -1.704 -22.245 1.00 86.81 183 ARG A N 1
ATOM 1405 C CA . ARG A 1 183 ? 9.171 -2.543 -23.456 1.00 86.81 183 ARG A CA 1
ATOM 1406 C C . ARG A 1 183 ? 10.449 -3.370 -23.452 1.00 86.81 183 ARG A C 1
ATOM 1408 O O . ARG A 1 183 ? 10.418 -4.554 -23.795 1.00 86.81 183 ARG A O 1
ATOM 1415 N N . THR A 1 184 ? 11.557 -2.752 -23.056 1.00 87.06 184 THR A N 1
ATOM 1416 C CA . THR A 1 184 ? 12.860 -3.411 -22.947 1.00 87.06 184 THR A CA 1
ATOM 1417 C C . THR A 1 184 ? 12.814 -4.506 -21.884 1.00 87.06 184 THR A C 1
ATOM 1419 O O . THR A 1 184 ? 13.151 -5.653 -22.168 1.00 87.06 184 THR A O 1
ATOM 1422 N N . GLN A 1 185 ? 12.309 -4.187 -20.690 1.00 86.56 185 GLN A N 1
ATOM 1423 C CA . GLN A 1 185 ? 12.149 -5.138 -19.591 1.00 86.56 185 GLN A CA 1
ATOM 1424 C C . GLN A 1 185 ? 11.223 -6.294 -19.974 1.00 86.56 185 GLN A C 1
ATOM 1426 O O . GLN A 1 185 ? 11.597 -7.454 -19.805 1.00 86.56 185 GLN A O 1
ATOM 1431 N N . TYR A 1 186 ? 10.065 -5.997 -20.571 1.00 87.81 186 TYR A N 1
ATOM 1432 C CA . TYR A 1 186 ? 9.155 -7.016 -21.086 1.00 87.81 186 TYR A CA 1
ATOM 1433 C C . TYR A 1 186 ? 9.861 -7.953 -22.077 1.00 87.81 186 TYR A C 1
ATOM 1435 O O . TYR A 1 186 ? 9.774 -9.171 -21.941 1.00 87.81 186 TYR A O 1
ATOM 1443 N N . SER A 1 187 ? 10.613 -7.401 -23.035 1.00 86.88 187 SER A N 1
ATOM 1444 C CA . SER A 1 187 ? 11.349 -8.188 -24.036 1.00 86.88 187 SER A CA 1
ATOM 1445 C C . SER A 1 187 ? 12.390 -9.114 -23.396 1.00 86.88 187 SER A C 1
ATOM 1447 O O . SER A 1 187 ? 12.568 -10.252 -23.836 1.00 86.88 187 SER A O 1
ATOM 1449 N N . THR A 1 188 ? 13.044 -8.663 -22.322 1.00 88.38 188 THR A N 1
ATOM 1450 C CA . THR A 1 188 ? 13.934 -9.506 -21.516 1.00 88.38 188 THR A CA 1
ATOM 1451 C C . THR A 1 188 ? 13.178 -10.674 -20.879 1.00 88.38 188 THR A C 1
ATOM 1453 O O . THR A 1 188 ? 13.612 -11.820 -21.013 1.00 88.38 188 THR A O 1
ATOM 1456 N N . TYR A 1 189 ? 12.032 -10.428 -20.239 1.00 88.31 189 TYR A N 1
ATOM 1457 C CA . TYR A 1 189 ? 11.244 -11.492 -19.604 1.00 88.31 189 TYR A CA 1
ATOM 1458 C C . TYR A 1 189 ? 10.653 -12.475 -20.615 1.00 88.31 189 TYR A C 1
ATOM 1460 O O . TYR A 1 189 ? 10.707 -13.684 -20.404 1.00 88.31 189 TYR A O 1
ATOM 1468 N N . ALA A 1 190 ? 10.168 -11.973 -21.748 1.00 86.38 190 ALA A N 1
ATOM 1469 C CA . ALA A 1 190 ? 9.701 -12.763 -22.881 1.00 86.38 190 ALA A CA 1
ATOM 1470 C C . ALA A 1 190 ? 10.779 -13.730 -23.398 1.00 86.38 190 ALA A C 1
ATOM 1472 O O . ALA A 1 190 ? 10.510 -14.909 -23.647 1.00 86.38 190 ALA A O 1
ATOM 1473 N N . ARG A 1 191 ? 12.028 -13.258 -23.512 1.00 88.12 191 ARG A N 1
ATOM 1474 C CA . ARG A 1 191 ? 13.169 -14.101 -23.888 1.00 88.12 191 ARG A CA 1
ATOM 1475 C C . ARG A 1 191 ? 13.445 -15.179 -22.838 1.00 88.12 191 ARG A C 1
ATOM 1477 O O . ARG A 1 191 ? 13.572 -16.346 -23.200 1.00 88.12 191 ARG A O 1
ATOM 1484 N N . MET A 1 192 ? 13.478 -14.813 -21.555 1.00 87.88 192 MET A N 1
ATOM 1485 C CA . MET A 1 192 ? 13.662 -15.772 -20.457 1.00 87.88 192 MET A CA 1
ATOM 1486 C C . MET A 1 192 ? 12.556 -16.848 -20.453 1.00 87.88 192 MET A C 1
ATOM 1488 O O . MET A 1 192 ? 12.852 -18.032 -20.313 1.00 87.88 192 MET A O 1
ATOM 1492 N N . LEU A 1 193 ? 11.291 -16.472 -20.688 1.00 86.00 193 LEU A N 1
ATOM 1493 C CA . LEU A 1 193 ? 10.157 -17.408 -20.761 1.00 86.00 193 LEU A CA 1
ATOM 1494 C C . LEU A 1 193 ? 10.294 -18.405 -21.910 1.00 86.00 193 LEU A C 1
ATOM 1496 O O . LEU A 1 193 ? 9.977 -19.588 -21.744 1.00 86.00 193 LEU A O 1
ATOM 1500 N N . ALA A 1 194 ? 10.781 -17.941 -23.060 1.00 85.69 194 ALA A N 1
ATOM 1501 C CA . ALA A 1 194 ? 11.025 -18.794 -24.211 1.00 85.69 194 ALA A CA 1
ATOM 1502 C C . ALA A 1 194 ? 12.141 -19.809 -23.962 1.00 85.69 194 ALA A C 1
ATOM 1504 O O . ALA A 1 194 ? 11.987 -20.980 -24.306 1.00 85.69 194 ALA A O 1
ATOM 1505 N N . GLU A 1 195 ? 13.240 -19.377 -23.337 1.00 84.06 195 GLU A N 1
ATOM 1506 C CA . GLU A 1 195 ? 14.352 -20.257 -22.961 1.00 84.06 195 GLU A CA 1
ATOM 1507 C C . GLU A 1 195 ? 13.911 -21.306 -21.915 1.00 84.06 195 GLU A C 1
ATOM 1509 O O . GLU A 1 195 ? 14.385 -22.441 -21.942 1.00 84.06 195 GLU A O 1
ATOM 1514 N N . LEU A 1 196 ? 12.915 -20.980 -21.079 1.00 81.06 196 LEU A N 1
ATOM 1515 C CA . LEU A 1 196 ? 12.244 -21.899 -20.144 1.00 81.06 196 LEU A CA 1
ATOM 1516 C C . LEU A 1 196 ? 11.089 -22.717 -20.770 1.00 81.06 196 LEU A C 1
ATOM 1518 O O . LEU A 1 196 ? 10.328 -23.369 -20.048 1.00 81.06 196 LEU A O 1
ATOM 1522 N N . GLY A 1 197 ? 10.944 -22.710 -22.101 1.00 81.50 197 GLY A N 1
ATOM 1523 C CA . GLY A 1 197 ? 10.015 -23.580 -22.832 1.00 81.50 197 GLY A CA 1
ATOM 1524 C C . GLY A 1 197 ? 8.591 -23.043 -23.019 1.00 81.50 197 GLY A C 1
ATOM 1525 O O . GLY A 1 197 ? 7.686 -23.848 -23.221 1.00 81.50 197 GLY A O 1
ATOM 1526 N N . ASN A 1 198 ? 8.389 -21.720 -22.964 1.00 79.94 198 ASN A N 1
ATOM 1527 C CA . ASN A 1 198 ? 7.105 -21.047 -23.247 1.00 79.94 198 ASN A CA 1
ATOM 1528 C C . ASN A 1 198 ? 7.250 -20.053 -24.417 1.00 79.94 198 ASN A C 1
ATOM 1530 O O . ASN A 1 198 ? 7.103 -18.840 -24.229 1.00 79.94 198 ASN A O 1
ATOM 1534 N N . PRO A 1 199 ? 7.621 -20.506 -25.627 1.00 77.69 199 PRO A N 1
ATOM 1535 C CA . PRO A 1 199 ? 7.838 -19.612 -26.765 1.00 77.69 199 PRO A CA 1
ATOM 1536 C C . PRO A 1 199 ? 6.582 -18.821 -27.167 1.00 77.69 199 PRO A C 1
ATOM 1538 O O . PRO A 1 199 ? 6.692 -17.730 -27.717 1.00 77.69 199 PRO A O 1
ATOM 1541 N N . GLU A 1 200 ? 5.388 -19.332 -26.869 1.00 73.75 200 GLU A N 1
ATOM 1542 C CA . GLU A 1 200 ? 4.105 -18.660 -27.092 1.00 73.75 200 GLU A CA 1
ATOM 1543 C C . GLU A 1 200 ? 3.925 -17.383 -26.258 1.00 73.75 200 GLU A C 1
ATOM 1545 O O . GLU A 1 200 ? 3.100 -16.541 -26.604 1.00 73.75 200 GLU A O 1
ATOM 1550 N N . LEU A 1 201 ? 4.730 -17.209 -25.205 1.00 71.44 201 LEU A N 1
ATOM 1551 C CA . LEU A 1 201 ? 4.714 -16.052 -24.308 1.00 71.44 201 LEU A CA 1
ATOM 1552 C C . LEU A 1 201 ? 5.839 -15.050 -24.601 1.00 71.44 201 LEU A C 1
ATOM 1554 O O . LEU A 1 201 ? 6.108 -14.163 -23.794 1.00 71.44 201 LEU A O 1
ATOM 1558 N N . GLN A 1 202 ? 6.485 -15.170 -25.768 1.00 68.44 202 GLN A N 1
ATOM 1559 C CA . GLN A 1 202 ? 7.405 -14.149 -26.281 1.00 68.44 202 GLN A CA 1
ATOM 1560 C C . GLN A 1 202 ? 6.700 -12.833 -26.639 1.00 68.44 202 GLN A C 1
ATOM 1562 O O . GLN A 1 202 ? 7.337 -11.785 -26.738 1.00 68.44 202 GLN A O 1
ATOM 1567 N N . VAL A 1 203 ? 5.393 -12.899 -26.889 1.00 70.31 203 VAL A N 1
ATOM 1568 C CA . VAL A 1 203 ? 4.544 -11.738 -27.147 1.00 70.31 203 VAL A CA 1
ATOM 1569 C C . VAL A 1 203 ? 3.740 -11.455 -25.890 1.00 70.31 203 VAL A C 1
ATOM 1571 O O . VAL A 1 203 ? 3.190 -12.384 -25.298 1.00 70.31 203 VAL A O 1
ATOM 1574 N N . ALA A 1 204 ? 3.655 -10.175 -25.508 1.00 65.00 204 ALA A N 1
ATOM 1575 C CA . ALA A 1 204 ? 2.929 -9.756 -24.313 1.00 65.00 204 ALA A CA 1
ATOM 1576 C C . ALA A 1 204 ? 1.519 -10.332 -24.347 1.00 65.00 204 ALA A C 1
ATOM 1578 O O . ALA A 1 204 ? 0.792 -10.059 -25.312 1.00 65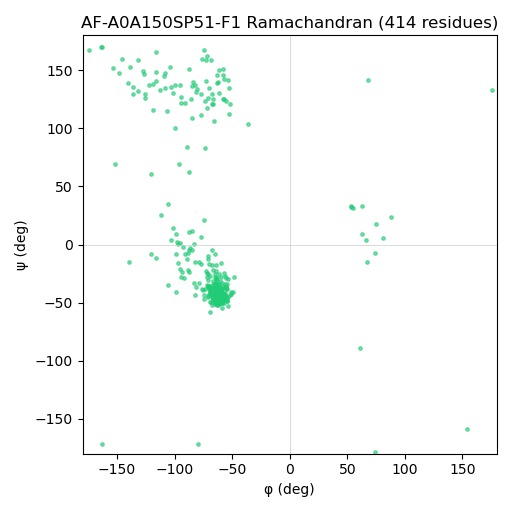.00 204 ALA A O 1
ATOM 1579 N N . PRO A 1 205 ? 1.122 -11.135 -23.339 1.00 66.38 205 PRO A N 1
ATOM 1580 C CA . PRO A 1 205 ? -0.250 -11.581 -23.278 1.00 66.38 205 PRO A CA 1
ATOM 1581 C C . PRO A 1 205 ? -1.147 -10.339 -23.218 1.00 66.38 205 PRO A C 1
ATOM 1583 O O . PRO A 1 205 ? -0.754 -9.307 -22.658 1.00 66.38 205 PRO A O 1
ATOM 1586 N N . PRO A 1 206 ? -2.344 -10.393 -23.822 1.00 65.69 206 PRO A N 1
ATOM 1587 C CA . PRO A 1 206 ? -3.270 -9.281 -23.736 1.00 65.69 206 PRO A CA 1
ATOM 1588 C C . PRO A 1 206 ? -3.559 -8.996 -22.263 1.00 65.69 206 PRO A C 1
ATOM 1590 O O . PRO A 1 206 ? -3.988 -9.885 -21.529 1.00 65.69 206 PRO A O 1
ATOM 1593 N N . TYR A 1 207 ? -3.343 -7.749 -21.848 1.00 71.12 207 TYR A N 1
ATOM 1594 C CA . TYR A 1 207 ? -3.640 -7.320 -20.490 1.00 71.12 207 TYR A CA 1
ATOM 1595 C C . TYR A 1 207 ? -5.107 -7.620 -20.142 1.00 71.12 207 TYR A C 1
ATOM 1597 O O . TYR A 1 207 ? -6.031 -7.192 -20.850 1.00 71.12 207 TYR A O 1
ATOM 1605 N N . ILE A 1 208 ? -5.318 -8.382 -19.063 1.00 67.50 208 ILE A N 1
ATOM 1606 C CA . ILE A 1 208 ? -6.648 -8.666 -18.520 1.00 67.50 208 ILE A CA 1
ATOM 1607 C C . ILE A 1 208 ? -7.201 -7.343 -17.995 1.00 67.50 208 ILE A C 1
ATOM 1609 O O . ILE A 1 208 ? -6.590 -6.706 -17.146 1.00 67.50 208 ILE A O 1
ATOM 1613 N N . GLN A 1 209 ? -8.342 -6.917 -18.536 1.00 71.75 209 GLN A N 1
ATOM 1614 C CA . GLN A 1 209 ? -8.902 -5.587 -18.297 1.00 71.75 209 GLN A CA 1
ATOM 1615 C C . GLN A 1 209 ? -9.027 -5.280 -16.797 1.00 71.75 209 GLN A C 1
ATOM 1617 O O . GLN A 1 209 ? -9.879 -5.861 -16.119 1.00 71.75 209 GLN A O 1
ATOM 1622 N N . ALA A 1 210 ? -8.237 -4.323 -16.302 1.00 76.25 210 ALA A N 1
ATOM 1623 C CA . ALA A 1 210 ? -8.490 -3.723 -15.002 1.00 76.25 210 ALA A CA 1
ATOM 1624 C C . ALA A 1 210 ? -9.848 -3.022 -14.985 1.00 76.25 210 ALA A C 1
ATOM 1626 O O . ALA A 1 210 ? -10.360 -2.534 -16.000 1.00 76.25 210 ALA A O 1
ATOM 1627 N N . ARG A 1 211 ? -10.430 -3.002 -13.789 1.00 86.69 211 ARG A N 1
ATOM 1628 C CA . ARG A 1 211 ? -11.635 -2.249 -13.470 1.00 86.69 211 ARG A CA 1
ATOM 1629 C C . ARG A 1 211 ? -11.296 -1.199 -12.429 1.00 86.69 211 ARG A C 1
ATOM 1631 O O . ARG A 1 211 ? -10.576 -1.498 -11.478 1.00 86.69 211 ARG A O 1
ATOM 1638 N N . ARG A 1 212 ? -11.873 -0.010 -12.579 1.00 87.00 212 ARG A N 1
ATOM 1639 C CA . ARG A 1 212 ? -11.722 1.134 -11.666 1.00 87.00 212 ARG A CA 1
ATOM 1640 C C . ARG A 1 212 ? -13.042 1.483 -11.019 1.00 87.00 212 ARG A C 1
ATOM 1642 O O . ARG A 1 212 ? -14.082 1.339 -11.653 1.00 87.00 212 ARG A O 1
ATOM 1649 N N . GLY A 1 213 ? -13.005 1.988 -9.792 1.00 89.94 213 GLY A N 1
ATOM 1650 C CA . GLY A 1 213 ? -14.184 2.572 -9.161 1.00 89.94 213 GLY A CA 1
ATOM 1651 C C . GLY A 1 213 ? -14.441 3.969 -9.717 1.00 89.94 213 GLY A C 1
ATOM 1652 O O . GLY A 1 213 ? -13.674 4.906 -9.475 1.00 89.94 213 GLY A O 1
ATOM 1653 N N . VAL A 1 214 ? -15.533 4.103 -10.461 1.00 90.00 214 VAL A N 1
ATOM 1654 C CA . VAL A 1 214 ? -15.927 5.342 -11.135 1.00 90.00 214 VAL A CA 1
ATOM 1655 C C . VAL A 1 214 ? -17.199 5.875 -10.501 1.00 90.00 214 VAL A C 1
ATOM 1657 O O . VAL A 1 214 ? -18.159 5.128 -10.311 1.00 90.00 214 VAL A O 1
ATOM 1660 N N . LEU A 1 215 ? -17.215 7.171 -10.197 1.00 90.06 215 LEU A N 1
ATOM 1661 C CA . LEU A 1 215 ? -18.442 7.903 -9.911 1.00 90.06 215 LEU A CA 1
ATOM 1662 C C . LEU A 1 215 ? -19.055 8.389 -11.214 1.00 90.06 215 LEU A C 1
ATOM 1664 O O . LEU A 1 215 ? -18.424 9.125 -11.968 1.00 90.06 215 LEU A O 1
ATOM 1668 N N . PHE A 1 216 ? -20.310 8.028 -11.423 1.00 88.56 216 PHE A N 1
ATOM 1669 C CA . PHE A 1 216 ? -21.148 8.510 -12.505 1.00 88.56 216 PHE A CA 1
ATOM 1670 C C . PHE A 1 216 ? -22.054 9.613 -11.944 1.00 88.56 216 PHE A C 1
ATOM 1672 O O . PHE A 1 216 ? -23.038 9.339 -11.249 1.00 88.56 216 PHE A O 1
ATOM 1679 N N . VAL A 1 217 ? -21.675 10.867 -12.186 1.00 85.06 217 VAL A N 1
ATOM 1680 C CA . VAL A 1 217 ? -22.360 12.071 -11.699 1.00 85.06 217 VAL A CA 1
ATOM 1681 C C . VAL A 1 217 ? -23.697 12.221 -12.418 1.00 85.06 217 VAL A C 1
ATOM 1683 O O . VAL A 1 217 ? -23.789 12.025 -13.623 1.00 85.06 217 VAL A O 1
ATOM 1686 N N . GLY A 1 218 ? -24.768 12.518 -11.681 1.00 76.88 218 GLY A N 1
ATOM 1687 C CA . GLY A 1 218 ? -26.102 12.673 -12.278 1.00 76.88 218 GLY A CA 1
ATOM 1688 C C . GLY A 1 218 ? -26.693 11.387 -12.879 1.00 76.88 218 GLY A C 1
ATOM 1689 O O . GLY A 1 218 ? -27.791 11.426 -13.433 1.00 76.88 218 GLY A O 1
ATOM 1690 N N . ALA A 1 219 ? -26.008 10.244 -12.755 1.00 67.25 219 ALA A N 1
ATOM 1691 C CA . ALA A 1 219 ? -26.506 8.964 -13.231 1.00 67.25 219 ALA A CA 1
ATOM 1692 C C . ALA A 1 219 ? -27.732 8.520 -12.419 1.00 67.25 219 ALA A C 1
ATOM 1694 O O . ALA A 1 219 ? -27.699 8.455 -11.189 1.00 67.25 219 ALA A O 1
ATOM 1695 N N . GLY A 1 220 ? -28.824 8.235 -13.134 1.00 63.16 220 GLY A N 1
ATOM 1696 C CA . GLY A 1 220 ? -30.125 7.900 -12.562 1.00 63.16 220 GLY A CA 1
ATOM 1697 C C . GLY A 1 220 ? -30.265 6.455 -12.069 1.00 63.16 220 GLY A C 1
ATOM 1698 O O . GLY A 1 220 ? -29.323 5.660 -12.042 1.00 63.16 220 GLY A O 1
ATOM 1699 N N . SER A 1 221 ? -31.504 6.100 -11.718 1.00 67.75 221 SER A N 1
ATOM 1700 C CA . SER A 1 221 ? -31.904 4.771 -11.234 1.00 67.75 221 SER A CA 1
ATOM 1701 C C . SER A 1 221 ? -31.581 3.627 -12.205 1.00 67.75 221 SER A C 1
ATOM 1703 O O . SER A 1 221 ? -31.393 2.502 -11.746 1.00 67.75 221 SER A O 1
ATOM 1705 N N . GLU A 1 222 ? -31.470 3.897 -13.507 1.00 80.19 222 GLU A N 1
ATOM 1706 C CA . GLU A 1 222 ? -31.187 2.904 -14.554 1.00 80.19 222 GLU A CA 1
ATOM 1707 C C . GLU A 1 222 ? -29.771 2.317 -14.465 1.00 80.19 222 GLU A C 1
ATOM 1709 O O . GLU A 1 222 ? -29.615 1.098 -14.519 1.00 80.19 222 GLU A O 1
ATOM 1714 N N . LEU A 1 223 ? -28.734 3.137 -14.245 1.00 83.81 223 LEU A N 1
ATOM 1715 C CA . LEU A 1 223 ? -27.363 2.630 -14.088 1.00 83.81 223 LEU A CA 1
ATOM 1716 C C . LEU A 1 223 ? -27.233 1.794 -12.807 1.00 83.81 223 LEU A C 1
ATOM 1718 O O . LEU A 1 223 ? -26.664 0.704 -12.821 1.00 83.81 223 LEU A O 1
ATOM 1722 N N . ALA A 1 224 ? -27.848 2.259 -11.715 1.00 82.06 224 ALA A N 1
ATOM 1723 C CA . ALA A 1 224 ? -27.924 1.502 -10.469 1.00 82.06 224 ALA A CA 1
ATOM 1724 C C . ALA A 1 224 ? -28.703 0.182 -10.625 1.00 82.06 224 ALA A C 1
ATOM 1726 O O . ALA A 1 224 ? -28.403 -0.810 -9.962 1.00 82.06 224 ALA A O 1
ATOM 1727 N N . GLN A 1 225 ? -29.743 0.149 -11.462 1.00 84.19 225 GLN A N 1
ATOM 1728 C CA . GLN A 1 225 ? -30.454 -1.088 -11.795 1.00 84.19 225 GLN A CA 1
ATOM 1729 C C . GLN A 1 225 ? -29.590 -2.017 -12.648 1.00 84.19 225 GLN A C 1
ATOM 1731 O O . GLN A 1 225 ? -29.570 -3.212 -12.375 1.00 84.19 225 GLN A O 1
ATOM 1736 N N . SER A 1 226 ? -28.830 -1.482 -13.606 1.00 86.44 226 SER A N 1
ATOM 1737 C CA . SER A 1 226 ? -27.901 -2.262 -14.425 1.00 86.44 226 SER A CA 1
ATOM 1738 C C . SER A 1 226 ? -26.819 -2.934 -13.577 1.00 86.44 226 SER A C 1
ATOM 1740 O O . SER A 1 226 ? -26.660 -4.151 -13.661 1.00 86.44 226 SER A O 1
ATOM 1742 N N . PHE A 1 227 ? -26.145 -2.197 -12.684 1.00 88.00 227 PHE A N 1
ATOM 1743 C CA . PHE A 1 227 ? -25.152 -2.789 -11.779 1.00 88.00 227 PHE A CA 1
ATOM 1744 C C . PHE A 1 227 ? -25.753 -3.883 -10.897 1.00 88.00 227 PHE A C 1
ATOM 1746 O O . PHE A 1 227 ? -25.169 -4.958 -10.779 1.00 88.00 227 PHE A O 1
ATOM 1753 N N . ARG A 1 228 ? -26.961 -3.668 -10.360 1.00 86.12 228 ARG A N 1
ATOM 1754 C CA . ARG A 1 228 ? -27.676 -4.704 -9.600 1.00 86.12 228 ARG A CA 1
ATOM 1755 C C . ARG A 1 228 ? -28.019 -5.930 -10.444 1.00 86.12 228 ARG A C 1
ATOM 1757 O O . ARG A 1 228 ? -27.810 -7.044 -9.979 1.00 86.12 228 ARG A O 1
ATOM 1764 N N . ALA A 1 229 ? -28.505 -5.744 -11.670 1.00 89.75 229 ALA A N 1
ATOM 1765 C CA . ALA A 1 229 ? -28.854 -6.839 -12.576 1.00 89.75 229 ALA A CA 1
ATOM 1766 C C . ALA A 1 229 ? -27.638 -7.699 -12.968 1.00 89.75 229 ALA A C 1
ATOM 1768 O O . ALA A 1 229 ? -27.790 -8.893 -13.206 1.00 89.75 229 ALA A O 1
ATOM 1769 N N . HIS A 1 230 ? -26.442 -7.104 -12.993 1.00 87.81 230 HIS A N 1
ATOM 1770 C CA . HIS A 1 230 ? -25.183 -7.781 -13.319 1.00 87.81 230 HIS A CA 1
ATOM 1771 C C . HIS A 1 230 ? -24.372 -8.187 -12.079 1.00 87.81 230 HIS A C 1
ATOM 1773 O O . HIS A 1 230 ? -23.218 -8.591 -12.215 1.00 87.81 230 HIS A O 1
ATOM 1779 N N . CYS A 1 231 ? -24.947 -8.074 -10.875 1.00 86.00 231 CYS A N 1
ATOM 1780 C CA . CYS A 1 231 ? -24.274 -8.368 -9.605 1.00 86.00 231 CYS A CA 1
ATOM 1781 C C . CYS A 1 231 ? -22.940 -7.616 -9.421 1.00 86.00 231 CYS A C 1
ATOM 1783 O O . CYS A 1 231 ? -22.009 -8.132 -8.805 1.00 86.00 231 CYS A O 1
ATOM 1785 N N . MET A 1 232 ? -22.835 -6.399 -9.959 1.00 88.19 232 MET A N 1
ATOM 1786 C CA . MET A 1 232 ? -21.655 -5.552 -9.802 1.00 88.19 232 MET A CA 1
ATOM 1787 C C . MET A 1 232 ? -21.745 -4.758 -8.493 1.00 88.19 232 MET A C 1
ATOM 1789 O O . MET A 1 232 ? -22.811 -4.204 -8.189 1.00 88.19 232 MET A O 1
ATOM 1793 N N . PRO A 1 233 ? -20.648 -4.661 -7.718 1.00 88.25 233 PRO A N 1
ATOM 1794 C CA . PRO A 1 233 ? -20.645 -3.870 -6.496 1.00 88.25 233 PRO A CA 1
ATOM 1795 C C . PRO A 1 233 ? -20.918 -2.406 -6.847 1.00 88.25 233 PRO A C 1
ATOM 1797 O O . PRO A 1 233 ? -20.324 -1.853 -7.767 1.00 88.25 233 PRO A O 1
ATOM 1800 N N . SER A 1 234 ? -21.858 -1.774 -6.152 1.00 90.12 234 SER A N 1
ATOM 1801 C CA . SER A 1 234 ? -22.203 -0.380 -6.414 1.00 90.12 234 SER A CA 1
ATOM 1802 C C . SER A 1 234 ? -22.762 0.308 -5.183 1.00 90.12 234 SER A C 1
ATOM 1804 O O . SER A 1 234 ? -23.368 -0.330 -4.322 1.00 90.12 234 SER A O 1
ATOM 1806 N N . VAL A 1 235 ? -22.565 1.622 -5.118 1.00 88.88 235 VAL A N 1
ATOM 1807 C CA . VAL A 1 235 ? -23.115 2.476 -4.065 1.00 88.88 235 VAL A CA 1
ATOM 1808 C C . VAL A 1 235 ? -23.891 3.612 -4.703 1.00 88.88 235 VAL A C 1
ATOM 1810 O O . VAL A 1 235 ? -23.400 4.292 -5.603 1.00 88.88 235 VAL A O 1
ATOM 1813 N N . ILE A 1 236 ? -25.123 3.799 -4.239 1.00 87.44 236 ILE A N 1
ATOM 1814 C CA . ILE A 1 236 ? -25.998 4.885 -4.674 1.00 87.44 236 ILE A CA 1
ATOM 1815 C C . ILE A 1 236 ? -25.832 6.027 -3.681 1.00 87.44 236 ILE A C 1
ATOM 1817 O O . ILE A 1 236 ? -26.084 5.848 -2.492 1.00 87.44 236 ILE A O 1
ATOM 1821 N N . LEU A 1 237 ? -25.429 7.188 -4.181 1.00 86.31 237 LEU A N 1
ATOM 1822 C CA . LEU A 1 237 ? -25.225 8.406 -3.412 1.00 86.31 237 LEU A CA 1
ATOM 1823 C C . LEU A 1 237 ? -26.201 9.491 -3.857 1.00 86.31 237 LEU A C 1
ATOM 1825 O O . LEU A 1 237 ? -26.774 9.439 -4.946 1.00 86.31 237 LEU A O 1
ATOM 1829 N N . SER A 1 238 ? -26.321 10.538 -3.044 1.00 84.56 238 SER A N 1
ATOM 1830 C CA . SER A 1 238 ? -27.096 11.735 -3.390 1.00 84.56 238 SER A CA 1
ATOM 1831 C C . SER A 1 238 ? -26.662 12.392 -4.713 1.00 84.56 238 SER A C 1
ATOM 1833 O O . SER A 1 238 ? -27.483 13.001 -5.398 1.00 84.56 238 SER A O 1
ATOM 1835 N N . LYS A 1 239 ? -25.386 12.251 -5.098 1.00 81.19 239 LYS A N 1
ATOM 1836 C CA . LYS A 1 239 ? -24.783 12.885 -6.287 1.00 81.19 239 LYS A CA 1
ATOM 1837 C C . LYS A 1 239 ? -24.680 11.971 -7.517 1.00 81.19 239 LYS A C 1
ATOM 1839 O O . LYS A 1 239 ? -24.307 12.452 -8.590 1.00 81.19 239 LYS A O 1
ATOM 1844 N N . GLY A 1 240 ? -24.978 10.676 -7.384 1.00 89.25 240 GLY A N 1
ATOM 1845 C CA . GLY A 1 240 ? -24.831 9.707 -8.471 1.00 89.25 240 GLY A CA 1
ATOM 1846 C C . GLY A 1 240 ? -24.610 8.273 -7.995 1.00 89.25 240 GLY A C 1
ATOM 1847 O O . GLY A 1 240 ? -24.925 7.919 -6.861 1.00 89.25 240 GLY A O 1
ATOM 1848 N N . VAL A 1 241 ? -24.050 7.441 -8.870 1.00 89.94 241 VAL A N 1
ATOM 1849 C CA . VAL A 1 241 ? -23.767 6.026 -8.586 1.00 89.94 241 VAL A CA 1
ATOM 1850 C C . VAL A 1 241 ? -22.271 5.791 -8.697 1.00 89.94 241 VAL A C 1
ATOM 1852 O O . VAL A 1 241 ? -21.645 6.293 -9.625 1.00 89.94 241 VAL A O 1
ATOM 1855 N N . ILE A 1 242 ? -21.700 5.018 -7.779 1.00 90.00 242 ILE A N 1
ATOM 1856 C CA . ILE A 1 242 ? -20.319 4.540 -7.872 1.00 90.00 242 ILE A CA 1
ATOM 1857 C C . ILE A 1 242 ? -20.345 3.053 -8.186 1.00 90.00 242 ILE A C 1
ATOM 1859 O O . ILE A 1 242 ? -21.094 2.307 -7.554 1.00 90.00 242 ILE A O 1
ATOM 1863 N N . GLY A 1 243 ? -19.527 2.618 -9.137 1.00 90.81 243 GLY A N 1
ATOM 1864 C CA . GLY A 1 243 ? -19.325 1.200 -9.417 1.00 90.81 243 GLY A CA 1
ATOM 1865 C C . GLY A 1 243 ? -18.078 0.943 -10.257 1.00 90.81 243 GLY A C 1
ATOM 1866 O O . GLY A 1 243 ? -17.461 1.890 -10.758 1.00 90.81 243 GLY A O 1
ATOM 1867 N N . PRO A 1 244 ? -17.677 -0.329 -10.397 1.00 90.81 244 PRO A N 1
ATOM 1868 C CA . PRO A 1 244 ? -16.512 -0.697 -11.168 1.00 90.81 244 PRO A CA 1
ATOM 1869 C C . PRO A 1 244 ? -16.797 -0.551 -12.661 1.00 90.81 244 PRO A C 1
ATOM 1871 O O . PRO A 1 244 ? -17.865 -0.929 -13.143 1.00 90.81 244 PRO A O 1
ATOM 1874 N N . MET A 1 245 ? -15.820 -0.057 -13.412 1.00 88.88 245 MET A N 1
ATOM 1875 C CA . MET A 1 245 ? -15.894 0.008 -14.865 1.00 88.88 245 MET A CA 1
ATOM 1876 C C . MET A 1 245 ? -14.574 -0.436 -15.494 1.00 88.88 245 MET A C 1
ATOM 1878 O O . MET A 1 245 ? -13.522 -0.028 -15.000 1.00 88.88 245 MET A O 1
ATOM 1882 N N . PRO A 1 246 ? -14.600 -1.266 -16.555 1.00 86.00 246 PRO A N 1
ATOM 1883 C CA . PRO A 1 246 ? -13.389 -1.644 -17.267 1.00 86.00 246 PRO A CA 1
ATOM 1884 C C . PRO A 1 246 ? -12.705 -0.431 -17.890 1.00 86.00 246 PRO A C 1
ATOM 1886 O O . PRO A 1 246 ? -13.366 0.405 -18.509 1.00 86.00 246 PRO A O 1
ATOM 1889 N N . ASP A 1 247 ? -11.379 -0.403 -17.822 1.00 78.69 247 ASP A N 1
ATOM 1890 C CA . ASP A 1 247 ? -10.549 0.683 -18.348 1.00 78.69 247 ASP A CA 1
ATOM 1891 C C . ASP A 1 247 ? -10.858 1.028 -19.801 1.00 78.69 247 ASP A C 1
ATOM 1893 O O . ASP A 1 247 ? -11.009 2.189 -20.159 1.00 78.69 247 ASP A O 1
ATOM 1897 N N . ARG A 1 248 ? -11.041 0.023 -20.659 1.00 75.25 248 ARG A N 1
ATOM 1898 C CA . ARG A 1 248 ? -11.388 0.276 -22.065 1.00 75.25 248 ARG A CA 1
ATOM 1899 C C . ARG A 1 248 ? -12.685 1.072 -22.199 1.00 75.25 248 ARG A C 1
ATOM 1901 O O . ARG A 1 248 ? -12.709 2.082 -22.885 1.00 75.25 248 ARG A O 1
ATOM 1908 N N . GLN A 1 249 ? -13.727 0.687 -21.466 1.00 78.81 249 GLN A N 1
ATOM 1909 C CA . GLN A 1 249 ? -15.029 1.357 -21.536 1.00 78.81 249 GLN A CA 1
ATOM 1910 C C . GLN A 1 249 ? -15.019 2.745 -20.890 1.00 78.81 249 GLN A C 1
ATOM 1912 O O . GLN A 1 249 ? -15.814 3.613 -21.253 1.00 78.81 249 GLN A O 1
ATOM 1917 N N . ILE A 1 250 ? -14.140 2.942 -19.909 1.00 76.25 250 ILE A N 1
ATOM 1918 C CA . ILE A 1 250 ? -13.872 4.242 -19.313 1.00 76.25 250 ILE A CA 1
ATOM 1919 C C . ILE A 1 250 ? -13.384 5.225 -20.383 1.00 76.25 250 ILE A C 1
ATOM 1921 O O . ILE A 1 250 ? -13.929 6.323 -20.482 1.00 76.25 250 ILE A O 1
ATOM 1925 N N . TYR A 1 251 ? -12.387 4.820 -21.174 1.00 71.69 251 TYR A N 1
ATOM 1926 C CA . TYR A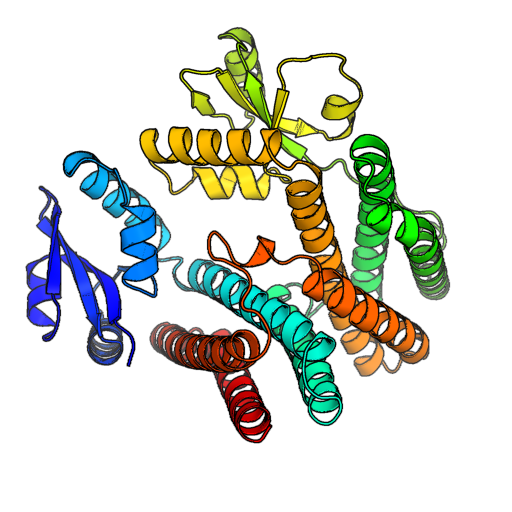 1 251 ? -11.709 5.698 -22.132 1.00 71.69 251 TYR A CA 1
ATOM 1927 C C . TYR A 1 251 ? -12.402 5.756 -23.503 1.00 71.69 251 TYR A C 1
ATOM 1929 O O . TYR A 1 251 ? -12.248 6.737 -24.221 1.00 71.69 251 TYR A O 1
ATOM 1937 N N . GLU A 1 252 ? -13.177 4.735 -23.875 1.00 70.19 252 GLU A N 1
ATOM 1938 C CA . GLU A 1 252 ? -13.913 4.674 -25.149 1.00 70.19 252 GLU A CA 1
ATOM 1939 C C . GLU A 1 252 ? -15.215 5.495 -25.149 1.00 70.19 252 GLU A C 1
ATOM 1941 O O . GLU A 1 252 ? -15.786 5.739 -26.211 1.00 70.19 252 GLU A O 1
ATOM 1946 N N . SER A 1 253 ? -15.725 5.915 -23.986 1.00 63.62 253 SER A N 1
ATOM 1947 C CA . SER A 1 253 ? -17.008 6.620 -23.908 1.00 63.62 253 SER A CA 1
ATOM 1948 C C . SER A 1 253 ? -16.850 8.135 -23.753 1.00 63.62 253 SER A C 1
ATOM 1950 O O . SER A 1 253 ? -16.211 8.600 -22.814 1.00 63.62 253 SER A O 1
ATOM 1952 N N . ASP A 1 254 ? -17.560 8.902 -24.575 1.00 58.34 254 ASP A N 1
ATOM 1953 C CA . ASP A 1 254 ? -17.579 10.377 -24.582 1.00 58.34 254 ASP A CA 1
ATOM 1954 C C . ASP A 1 254 ? -18.379 11.025 -23.417 1.00 58.34 254 ASP A C 1
ATOM 1956 O O . ASP A 1 254 ? -18.846 12.164 -23.501 1.00 58.34 254 ASP A O 1
ATOM 1960 N N . GLN A 1 255 ? -18.604 10.309 -22.309 1.00 64.00 255 GLN A N 1
ATOM 1961 C CA . GLN A 1 255 ? -19.492 10.773 -21.237 1.00 64.00 255 GLN A CA 1
ATOM 1962 C C . GLN A 1 255 ? -18.771 11.692 -20.241 1.00 64.00 255 GLN A C 1
ATOM 1964 O O . GLN A 1 255 ? -17.977 11.239 -19.421 1.00 64.00 255 GLN A O 1
ATOM 1969 N N . ARG A 1 256 ? -19.115 12.986 -20.283 1.00 60.88 256 ARG A N 1
ATOM 1970 C CA . ARG A 1 256 ? -18.549 14.072 -19.453 1.00 60.88 256 ARG A CA 1
ATOM 1971 C C . ARG A 1 256 ? -18.880 14.002 -17.952 1.00 60.88 256 ARG A C 1
ATOM 1973 O O . ARG A 1 256 ? -18.332 14.789 -17.192 1.00 60.88 256 ARG A O 1
ATOM 1980 N N . ASP A 1 257 ? -19.706 13.053 -17.518 1.00 78.19 257 ASP A N 1
ATOM 1981 C CA . ASP A 1 257 ? -20.208 12.960 -16.140 1.00 78.19 257 ASP A CA 1
ATOM 1982 C C . ASP A 1 257 ? -19.555 11.826 -15.329 1.00 78.19 257 ASP A C 1
ATOM 1984 O O . ASP A 1 257 ? -20.203 11.169 -14.514 1.00 78.19 257 ASP A O 1
ATOM 1988 N N . ARG A 1 258 ? -18.270 11.543 -15.560 1.00 83.94 258 ARG A N 1
ATOM 1989 C CA . ARG A 1 258 ? -17.537 10.483 -14.851 1.00 83.94 258 ARG A CA 1
ATOM 1990 C C . ARG A 1 258 ? -16.321 11.026 -14.129 1.00 83.94 258 ARG A C 1
ATOM 1992 O O . ARG A 1 258 ? -15.551 11.796 -14.691 1.00 83.94 258 ARG A O 1
ATOM 1999 N N . VAL A 1 259 ? -16.124 10.563 -12.902 1.00 86.62 259 VAL A N 1
ATOM 2000 C CA . VAL A 1 259 ? -14.947 10.878 -12.093 1.00 86.62 259 VAL A CA 1
ATOM 2001 C C . VAL A 1 259 ? -14.303 9.576 -11.633 1.00 86.62 259 VAL A C 1
ATOM 2003 O O . VAL A 1 259 ? -14.969 8.737 -11.023 1.00 86.62 259 VAL A O 1
ATOM 2006 N N . PHE A 1 260 ? -13.006 9.399 -11.903 1.00 85.56 260 PHE A N 1
ATOM 2007 C CA . PHE A 1 260 ? -12.243 8.299 -11.310 1.00 85.56 260 PHE A CA 1
ATOM 2008 C C . PHE A 1 260 ? -12.027 8.588 -9.834 1.00 85.56 260 PHE A C 1
ATOM 2010 O O . PHE A 1 260 ? -11.389 9.579 -9.485 1.00 85.56 260 PHE A O 1
ATOM 2017 N N . LEU A 1 261 ? -12.572 7.729 -8.979 1.00 85.25 261 LEU A N 1
ATOM 2018 C CA . LEU A 1 261 ? -12.402 7.847 -7.533 1.00 85.25 261 LEU A CA 1
ATOM 2019 C C . LEU A 1 261 ? -11.442 6.797 -6.985 1.00 85.25 261 LEU A C 1
ATOM 2021 O O . LEU A 1 261 ? -10.689 7.081 -6.054 1.00 85.25 261 LEU A O 1
ATOM 2025 N N . TYR A 1 262 ? -11.468 5.600 -7.573 1.00 86.00 262 TYR A N 1
ATOM 2026 C CA . TYR A 1 262 ? -10.649 4.466 -7.168 1.00 86.00 262 TYR A CA 1
ATOM 2027 C C . TYR A 1 262 ? -9.994 3.868 -8.397 1.00 86.00 262 TYR A C 1
ATOM 2029 O O . TYR A 1 262 ? -10.654 3.608 -9.406 1.00 86.00 262 TYR A O 1
ATOM 2037 N N . PHE A 1 263 ? -8.698 3.621 -8.313 1.00 82.44 263 PHE A N 1
ATOM 2038 C CA . PHE A 1 263 ? -7.939 3.156 -9.462 1.00 82.44 263 PHE A CA 1
ATOM 2039 C C . PHE A 1 263 ? -7.954 1.629 -9.617 1.00 82.44 263 PHE A C 1
ATOM 2041 O O . PHE A 1 263 ? -7.465 1.100 -10.611 1.00 82.44 263 PHE A O 1
ATOM 2048 N N . THR A 1 264 ? -8.556 0.910 -8.666 1.00 83.19 264 THR A N 1
ATOM 2049 C CA . THR A 1 264 ? -8.884 -0.513 -8.813 1.00 83.19 264 THR A CA 1
ATOM 2050 C C . THR A 1 264 ? -10.267 -0.819 -8.229 1.00 83.19 264 THR A C 1
ATOM 2052 O O . THR A 1 264 ? -10.729 -0.146 -7.306 1.00 83.19 264 THR A O 1
ATOM 2055 N N . GLU A 1 265 ? -10.938 -1.853 -8.740 1.00 85.50 265 GLU A N 1
ATOM 2056 C CA . GLU A 1 265 ? -12.181 -2.386 -8.159 1.00 85.50 265 GLU A CA 1
ATOM 2057 C C . GLU A 1 265 ? -11.949 -2.901 -6.733 1.00 85.50 265 GLU A C 1
ATOM 2059 O O . GLU A 1 265 ? -12.799 -2.703 -5.870 1.00 85.50 265 GLU A O 1
ATOM 2064 N N . GLY A 1 266 ? -10.787 -3.506 -6.469 1.00 83.19 266 GLY A N 1
ATOM 2065 C CA . GLY A 1 266 ? -10.410 -3.960 -5.131 1.00 83.19 266 GLY A CA 1
ATOM 2066 C C . GLY A 1 266 ? -10.353 -2.810 -4.126 1.00 83.19 266 GLY A C 1
ATOM 2067 O O . GLY A 1 266 ? -10.994 -2.896 -3.083 1.00 83.19 266 GLY A O 1
ATOM 2068 N N . GLU A 1 267 ? -9.671 -1.709 -4.474 1.00 81.69 267 GLU A N 1
ATOM 2069 C CA . GLU A 1 267 ? -9.618 -0.491 -3.648 1.00 81.69 267 GLU A CA 1
ATOM 2070 C C . GLU A 1 267 ? -11.025 0.041 -3.366 1.00 81.69 267 GLU A C 1
ATOM 2072 O O . GLU A 1 267 ? -11.343 0.363 -2.227 1.00 81.69 267 GLU A O 1
ATOM 2077 N N . PHE A 1 268 ? -11.881 0.089 -4.388 1.00 85.50 268 PHE A N 1
ATOM 2078 C CA . PHE A 1 268 ? -13.275 0.500 -4.248 1.00 85.50 268 PHE A CA 1
ATOM 2079 C C . PHE A 1 268 ? -14.043 -0.394 -3.263 1.00 85.50 268 PHE A C 1
ATOM 2081 O O . PHE A 1 268 ? -14.613 0.103 -2.295 1.00 85.50 268 PHE A O 1
ATOM 2088 N N . VAL A 1 269 ? -14.048 -1.713 -3.468 1.00 84.31 269 VAL A N 1
ATOM 2089 C CA . VAL A 1 269 ? -14.786 -2.649 -2.603 1.00 84.31 269 VAL A CA 1
ATOM 2090 C C . VAL A 1 269 ? -14.261 -2.595 -1.169 1.00 84.31 269 VAL A C 1
ATOM 2092 O O . VAL A 1 269 ? -15.042 -2.587 -0.217 1.00 84.31 269 VAL A O 1
ATOM 2095 N N . GLU A 1 270 ? -12.943 -2.519 -1.005 1.00 79.62 270 GLU A N 1
ATOM 2096 C CA . GLU A 1 270 ? -12.296 -2.450 0.298 1.00 79.62 270 GLU A CA 1
ATOM 2097 C C . GLU A 1 270 ? -12.603 -1.141 1.030 1.00 79.62 270 GLU A C 1
ATOM 2099 O O . GLU A 1 270 ? -12.954 -1.175 2.214 1.00 79.62 270 GLU A O 1
ATOM 2104 N N . ALA A 1 271 ? -12.500 -0.006 0.332 1.00 76.88 271 ALA A N 1
ATOM 2105 C CA . ALA A 1 271 ? -12.806 1.307 0.883 1.00 76.88 271 ALA A CA 1
ATOM 2106 C C . ALA A 1 271 ? -14.252 1.362 1.375 1.00 76.88 271 ALA A C 1
ATOM 2108 O O . ALA A 1 271 ? -14.514 1.918 2.434 1.00 76.88 271 ALA A O 1
ATOM 2109 N N . LEU A 1 272 ? -15.185 0.736 0.659 1.00 77.50 272 LEU A N 1
ATOM 2110 C CA . LEU A 1 272 ? -16.593 0.757 1.031 1.00 77.50 272 LEU A CA 1
ATOM 2111 C C . LEU A 1 272 ? -16.966 -0.213 2.148 1.00 77.50 272 LEU A C 1
ATOM 2113 O O . LEU A 1 272 ? -17.859 0.093 2.935 1.00 77.50 272 LEU A O 1
ATOM 2117 N N . ALA A 1 273 ? -16.308 -1.370 2.237 1.00 75.12 273 ALA A N 1
ATOM 2118 C CA . ALA A 1 273 ? -16.717 -2.434 3.151 1.00 75.12 273 ALA A CA 1
ATOM 2119 C C . ALA A 1 273 ? -16.785 -1.969 4.622 1.00 75.12 273 ALA A C 1
ATOM 2121 O O . ALA A 1 273 ? -17.652 -2.412 5.374 1.00 75.12 273 ALA A O 1
ATOM 2122 N N . GLY A 1 274 ? -15.900 -1.058 5.039 1.00 71.31 274 GLY A N 1
ATOM 2123 C CA . GLY A 1 274 ? -15.764 -0.621 6.435 1.00 71.31 274 GLY A CA 1
ATOM 2124 C C . GLY A 1 274 ? -16.361 0.745 6.784 1.00 71.31 274 GLY A C 1
ATOM 2125 O O . GLY A 1 274 ? -16.158 1.209 7.911 1.00 71.31 274 GLY A O 1
ATOM 2126 N N . LEU A 1 275 ? -17.033 1.417 5.846 1.00 79.44 275 LEU A N 1
ATOM 2127 C CA . LEU A 1 275 ? -17.500 2.794 6.022 1.00 79.44 275 LEU A CA 1
ATOM 2128 C C . LEU A 1 275 ? -19.020 2.871 6.187 1.00 79.44 275 LEU A C 1
ATOM 2130 O O . LEU A 1 275 ? -19.776 2.094 5.615 1.00 79.44 275 LEU A O 1
ATOM 2134 N N . THR A 1 276 ? -19.476 3.843 6.977 1.00 83.19 276 THR A N 1
ATOM 2135 C CA . THR A 1 276 ? -20.891 4.240 7.005 1.00 83.19 276 THR A CA 1
ATOM 2136 C C . THR A 1 276 ? -21.235 5.079 5.773 1.00 83.19 276 THR A C 1
ATOM 2138 O O . THR A 1 276 ? -20.349 5.721 5.214 1.00 83.19 276 THR A O 1
ATOM 2141 N N . ASP A 1 277 ? -22.514 5.182 5.399 1.00 82.12 277 ASP A N 1
ATOM 2142 C CA . ASP A 1 277 ? -22.952 6.006 4.253 1.00 82.12 277 ASP A CA 1
ATOM 2143 C C . ASP A 1 277 ? -22.404 7.444 4.304 1.00 82.12 277 ASP A C 1
ATOM 2145 O O . ASP A 1 277 ? -21.888 7.964 3.319 1.00 82.12 277 ASP A O 1
ATOM 2149 N N . ALA A 1 278 ? -22.415 8.068 5.487 1.00 83.06 278 ALA A N 1
ATOM 2150 C CA . ALA A 1 278 ? -21.881 9.416 5.690 1.00 83.06 278 ALA A CA 1
ATOM 2151 C C . ALA A 1 278 ? -20.341 9.487 5.624 1.00 83.06 278 ALA A C 1
ATOM 2153 O O . ALA A 1 278 ? -19.772 10.544 5.356 1.00 83.06 278 ALA A O 1
ATOM 2154 N N . GLN A 1 279 ? -19.629 8.395 5.913 1.00 84.19 279 GLN A N 1
ATOM 2155 C CA . GLN A 1 279 ? -18.186 8.307 5.669 1.00 84.19 279 GLN A CA 1
ATOM 2156 C C . GLN A 1 279 ? -17.891 8.113 4.179 1.00 84.19 279 GLN A C 1
ATOM 2158 O O . GLN A 1 279 ? -16.964 8.745 3.684 1.00 84.19 279 GLN A O 1
ATOM 2163 N N . ILE A 1 280 ? -18.701 7.316 3.477 1.00 84.75 280 ILE A N 1
ATOM 2164 C CA . ILE A 1 280 ? -18.571 7.084 2.034 1.00 84.75 280 ILE A CA 1
ATOM 2165 C C . ILE A 1 280 ? -18.793 8.386 1.264 1.00 84.75 280 ILE A C 1
ATOM 2167 O O . ILE A 1 280 ? -17.938 8.762 0.471 1.00 84.75 280 ILE A O 1
ATOM 2171 N N . GLU A 1 281 ? -19.884 9.115 1.527 1.00 86.38 281 GLU A N 1
ATOM 2172 C CA . GLU A 1 281 ? -20.154 10.390 0.840 1.00 86.38 281 GLU A CA 1
ATOM 2173 C C . GLU A 1 281 ? -19.006 11.396 1.005 1.00 86.38 281 GLU A C 1
ATOM 2175 O O . GLU A 1 281 ? -18.662 12.101 0.059 1.00 86.38 281 GLU A O 1
ATOM 2180 N N . ARG A 1 282 ? -18.366 11.426 2.180 1.00 84.44 282 ARG A N 1
ATOM 2181 C CA . ARG A 1 282 ? -17.239 12.327 2.452 1.00 84.44 282 ARG A CA 1
ATOM 2182 C C . ARG A 1 282 ? -15.944 11.896 1.771 1.00 84.44 282 ARG A C 1
ATOM 2184 O O . ARG A 1 282 ? -15.312 12.745 1.158 1.00 84.44 282 ARG A O 1
ATOM 2191 N N . ASP A 1 283 ? -15.564 10.618 1.852 1.00 83.12 283 ASP A N 1
ATOM 2192 C CA . ASP A 1 283 ? -14.370 10.096 1.157 1.00 83.12 283 ASP A CA 1
ATOM 2193 C C . ASP A 1 283 ? -14.473 10.345 -0.353 1.00 83.12 283 ASP A C 1
ATOM 2195 O O . ASP A 1 283 ? -13.536 10.818 -0.993 1.00 83.12 283 ASP A O 1
ATOM 2199 N N . VAL A 1 284 ? -15.662 10.114 -0.905 1.00 85.81 284 VAL A N 1
ATOM 2200 C CA . VAL A 1 284 ? -15.978 10.368 -2.310 1.00 85.81 284 VAL A CA 1
ATOM 2201 C C . VAL A 1 284 ? -15.844 11.845 -2.664 1.00 85.81 284 VAL A C 1
ATOM 2203 O O . VAL A 1 284 ? -15.255 12.171 -3.695 1.00 85.81 284 VAL A O 1
ATOM 2206 N N . ASP A 1 285 ? -16.365 12.739 -1.825 1.00 85.19 285 ASP A N 1
ATOM 2207 C CA . ASP A 1 285 ? -16.259 14.179 -2.043 1.00 85.19 285 ASP A CA 1
ATOM 2208 C C . ASP A 1 285 ? -14.809 14.665 -1.971 1.00 85.19 285 ASP A C 1
ATOM 2210 O O . ASP A 1 285 ? -14.373 15.397 -2.858 1.00 85.19 285 ASP A O 1
ATOM 2214 N N . GLU A 1 286 ? -14.043 14.215 -0.975 1.00 82.88 286 GLU A N 1
ATOM 2215 C CA . GLU A 1 286 ? -12.627 14.557 -0.822 1.00 82.88 286 GLU A CA 1
ATOM 2216 C C . GLU A 1 286 ? -11.796 14.058 -2.014 1.00 82.88 286 GLU A C 1
ATOM 2218 O O . GLU A 1 286 ? -10.987 14.811 -2.560 1.00 82.88 286 GLU A O 1
ATOM 2223 N N . ARG A 1 287 ? -12.037 12.827 -2.483 1.00 82.62 287 ARG A N 1
ATOM 2224 C CA . ARG A 1 287 ? -11.367 12.258 -3.665 1.00 82.62 287 ARG A CA 1
ATOM 2225 C C . ARG A 1 287 ? -11.753 12.968 -4.953 1.00 82.62 287 ARG A C 1
ATOM 2227 O O . ARG A 1 287 ? -10.887 13.232 -5.785 1.00 82.62 287 ARG A O 1
ATOM 2234 N N . ARG A 1 288 ? -13.030 13.313 -5.115 1.00 84.19 288 ARG A N 1
ATOM 2235 C CA . ARG A 1 288 ? -13.501 14.088 -6.266 1.00 84.19 288 ARG A CA 1
ATOM 2236 C C . ARG A 1 288 ? -12.857 15.472 -6.293 1.00 84.19 288 ARG A C 1
ATOM 2238 O O . ARG A 1 288 ? -12.327 15.863 -7.326 1.00 84.19 288 ARG A O 1
ATOM 2245 N N . GLU A 1 289 ? -12.842 16.182 -5.164 1.00 83.06 289 GLU A N 1
ATOM 2246 C CA . GLU A 1 289 ? -12.172 17.484 -5.053 1.00 83.06 289 GLU A CA 1
ATOM 2247 C C . GLU A 1 289 ? -10.667 17.380 -5.329 1.00 83.06 289 GLU A C 1
ATOM 2249 O O . GLU A 1 289 ? -10.102 18.234 -6.014 1.00 83.06 289 GLU A O 1
ATOM 2254 N N . ALA A 1 290 ? -10.005 16.340 -4.816 1.00 76.62 290 ALA A N 1
ATOM 2255 C CA . ALA A 1 290 ? -8.591 16.100 -5.082 1.00 76.62 290 ALA A CA 1
ATOM 2256 C C . ALA A 1 290 ? -8.335 15.851 -6.580 1.00 76.62 290 ALA A C 1
ATOM 2258 O O . ALA A 1 290 ? -7.383 16.402 -7.138 1.00 76.62 290 ALA A O 1
ATOM 2259 N N . MET A 1 291 ? -9.214 15.090 -7.242 1.00 78.25 291 MET A N 1
ATOM 2260 C CA . MET A 1 291 ? -9.135 14.822 -8.678 1.00 78.25 291 MET A CA 1
ATOM 2261 C C . MET A 1 291 ? -9.350 16.079 -9.517 1.00 78.25 291 MET A C 1
ATOM 2263 O O . MET A 1 291 ? -8.645 16.279 -10.499 1.00 78.25 291 MET A O 1
ATOM 2267 N N . GLU A 1 292 ? -10.259 16.965 -9.114 1.00 79.62 292 GLU A N 1
ATOM 2268 C CA . GLU A 1 292 ? -10.473 18.248 -9.792 1.00 79.62 292 GLU A CA 1
ATOM 2269 C C . GLU A 1 292 ? -9.282 19.205 -9.626 1.00 79.62 292 GLU A C 1
ATOM 2271 O O . GLU A 1 292 ? -8.933 19.931 -10.557 1.00 79.62 292 GLU A O 1
ATOM 2276 N N . ARG A 1 293 ? -8.644 19.221 -8.448 1.00 76.94 293 ARG A N 1
ATOM 2277 C CA . ARG A 1 293 ? -7.556 20.164 -8.145 1.00 76.94 293 ARG A CA 1
ATOM 2278 C C . ARG A 1 293 ? -6.204 19.735 -8.702 1.00 76.94 293 ARG A C 1
ATOM 2280 O O . ARG A 1 293 ? -5.410 20.603 -9.066 1.00 76.94 293 ARG A O 1
ATOM 2287 N N . THR A 1 294 ? -5.876 18.442 -8.708 1.00 75.25 294 THR A N 1
ATOM 2288 C CA . THR A 1 294 ? -4.536 17.981 -9.123 1.00 75.25 294 THR A CA 1
ATOM 2289 C C . THR A 1 294 ? -4.548 16.558 -9.717 1.00 75.25 294 THR A C 1
ATOM 2291 O O . THR A 1 294 ? -3.978 15.639 -9.122 1.00 75.25 294 THR A O 1
ATOM 2294 N N . PRO A 1 295 ? -5.131 16.356 -10.921 1.00 74.44 295 PRO A N 1
ATOM 2295 C CA . PRO A 1 295 ? -5.267 15.027 -11.531 1.00 74.44 295 PRO A CA 1
ATOM 2296 C C . PRO A 1 295 ? -3.931 14.291 -11.699 1.00 74.44 295 PRO A C 1
ATOM 2298 O O . PRO A 1 295 ? -3.822 13.110 -11.384 1.00 74.44 295 PRO A O 1
ATOM 2301 N N . ALA A 1 296 ? -2.893 15.001 -12.154 1.00 74.19 296 ALA A N 1
ATOM 2302 C CA . ALA A 1 296 ? -1.586 14.414 -12.444 1.00 74.19 296 ALA A CA 1
ATOM 2303 C C . ALA A 1 296 ? -0.918 13.786 -11.210 1.00 74.19 296 ALA A C 1
ATOM 2305 O O . ALA A 1 296 ? -0.247 12.765 -11.329 1.00 74.19 296 ALA A O 1
ATOM 2306 N N . VAL A 1 297 ? -1.130 14.366 -10.025 1.00 70.88 297 VAL A N 1
ATOM 2307 C CA . VAL A 1 297 ? -0.602 13.825 -8.768 1.00 70.88 297 VAL A CA 1
ATOM 2308 C C . VAL A 1 297 ? -1.286 12.507 -8.430 1.00 70.88 297 VAL A C 1
ATOM 2310 O O . VAL A 1 297 ? -0.601 11.511 -8.246 1.00 70.88 297 VAL A O 1
ATOM 2313 N N . LEU A 1 298 ? -2.621 12.470 -8.417 1.00 71.88 298 LEU A N 1
ATOM 2314 C CA . LEU A 1 298 ? -3.359 11.253 -8.061 1.00 71.88 298 LEU A CA 1
ATOM 2315 C C . LEU A 1 298 ? -3.114 10.115 -9.053 1.00 71.88 298 LEU A C 1
ATOM 2317 O O . LEU A 1 298 ? -2.969 8.959 -8.662 1.00 71.88 298 LEU A O 1
ATOM 2321 N N . VAL A 1 299 ? -3.051 10.443 -10.343 1.00 76.62 299 VAL A N 1
ATOM 2322 C CA . VAL A 1 299 ? -2.731 9.479 -11.399 1.00 76.62 299 VAL A CA 1
ATOM 2323 C C . VAL A 1 299 ? -1.293 8.987 -11.260 1.00 76.62 299 VAL A C 1
ATOM 2325 O O . VAL A 1 299 ? -1.049 7.787 -11.374 1.00 76.62 299 VAL A O 1
ATOM 2328 N N . GLY A 1 300 ? -0.352 9.888 -10.965 1.00 74.31 300 GLY A N 1
ATOM 2329 C CA . GLY A 1 300 ? 1.021 9.521 -10.645 1.00 74.31 300 GLY A CA 1
ATOM 2330 C C . GLY A 1 300 ? 1.096 8.589 -9.436 1.00 74.31 300 GLY A C 1
ATOM 2331 O O . GLY A 1 300 ? 1.818 7.598 -9.482 1.00 74.31 300 GLY A O 1
ATOM 2332 N N . ASP A 1 301 ? 0.323 8.855 -8.380 1.00 74.00 301 ASP A N 1
ATOM 2333 C CA . ASP A 1 301 ? 0.299 8.040 -7.164 1.00 74.00 301 ASP A CA 1
ATOM 2334 C C . ASP A 1 301 ? -0.233 6.636 -7.438 1.00 74.00 301 ASP A C 1
ATOM 2336 O O . ASP A 1 301 ? 0.327 5.642 -6.977 1.00 74.00 301 ASP A O 1
ATOM 2340 N N . TYR A 1 302 ? -1.285 6.519 -8.237 1.00 78.56 302 TYR A N 1
ATOM 2341 C CA . TYR A 1 302 ? -1.746 5.209 -8.666 1.00 78.56 302 TYR A CA 1
ATOM 2342 C C . TYR A 1 302 ? -0.698 4.467 -9.491 1.00 78.56 302 TYR A C 1
ATOM 2344 O O . TYR A 1 302 ? -0.362 3.323 -9.175 1.00 78.56 302 TYR A O 1
ATOM 2352 N N . PHE A 1 303 ? -0.174 5.126 -10.527 1.00 79.81 303 PHE A N 1
ATOM 2353 C CA . PHE A 1 303 ? 0.793 4.527 -11.435 1.00 79.81 303 PHE A CA 1
ATOM 2354 C C . PHE A 1 303 ? 2.053 4.072 -10.685 1.00 79.81 303 PHE A C 1
ATOM 2356 O O . PHE A 1 303 ? 2.588 2.986 -10.902 1.00 79.81 303 PHE A O 1
ATOM 2363 N N . PHE A 1 304 ? 2.510 4.873 -9.730 1.00 77.94 304 PHE A N 1
ATOM 2364 C CA . PHE A 1 304 ? 3.627 4.495 -8.887 1.00 77.94 304 PHE A CA 1
ATOM 2365 C C . PHE A 1 304 ? 3.271 3.308 -7.979 1.00 77.94 304 PHE A C 1
ATOM 2367 O O . PHE A 1 304 ? 4.095 2.420 -7.782 1.00 77.94 304 PHE A O 1
ATOM 2374 N N . GLY A 1 305 ? 2.047 3.247 -7.445 1.00 77.94 305 GLY A N 1
ATOM 2375 C CA . GLY A 1 305 ? 1.572 2.113 -6.652 1.00 77.94 305 GLY A CA 1
ATOM 2376 C C . GLY A 1 305 ? 1.631 0.783 -7.406 1.00 77.94 305 GLY A C 1
ATOM 2377 O O . GLY A 1 305 ? 2.152 -0.193 -6.865 1.00 77.94 305 GLY A O 1
ATOM 2378 N N . ILE A 1 306 ? 1.158 0.751 -8.656 1.00 80.44 306 ILE A N 1
ATOM 2379 C CA . ILE A 1 306 ? 1.239 -0.450 -9.505 1.00 80.44 306 ILE A CA 1
ATOM 2380 C C . ILE A 1 306 ? 2.690 -0.783 -9.874 1.00 80.44 306 ILE A C 1
ATOM 2382 O O . ILE A 1 306 ? 3.084 -1.947 -9.841 1.00 80.44 306 ILE A O 1
ATOM 2386 N N . HIS A 1 307 ? 3.521 0.227 -10.145 1.00 86.50 307 HIS A N 1
ATOM 2387 C CA . HIS A 1 307 ? 4.929 0.009 -10.465 1.00 86.50 307 HIS A CA 1
ATOM 2388 C C . HIS A 1 307 ? 5.702 -0.551 -9.266 1.00 86.50 307 HIS A C 1
ATOM 2390 O O . HIS A 1 307 ? 6.506 -1.464 -9.418 1.00 86.50 307 HIS A O 1
ATOM 2396 N N . LEU A 1 308 ? 5.398 -0.078 -8.057 1.00 84.38 308 LEU A N 1
ATOM 2397 C CA . LEU A 1 308 ? 5.978 -0.587 -6.820 1.00 84.38 308 LEU A CA 1
ATOM 2398 C C . LEU A 1 308 ? 5.594 -2.055 -6.563 1.00 84.38 308 LEU A C 1
ATOM 2400 O O . LEU A 1 308 ? 6.439 -2.847 -6.154 1.00 84.38 308 LEU A O 1
ATOM 2404 N N . GLN A 1 309 ? 4.344 -2.441 -6.838 1.00 83.12 309 GLN A N 1
ATOM 2405 C CA . GLN A 1 309 ? 3.925 -3.848 -6.761 1.00 83.12 309 GLN A CA 1
ATOM 2406 C C . GLN A 1 309 ? 4.715 -4.721 -7.739 1.00 83.12 309 GLN A C 1
ATOM 2408 O O . GLN A 1 309 ? 5.168 -5.806 -7.373 1.00 83.12 309 GLN A O 1
ATOM 2413 N N . GLN A 1 310 ? 4.928 -4.227 -8.958 1.00 87.25 310 GLN A N 1
ATOM 2414 C CA . GLN A 1 310 ? 5.747 -4.919 -9.942 1.00 87.25 310 GLN A CA 1
ATOM 2415 C C . GLN A 1 310 ? 7.213 -5.029 -9.495 1.00 87.25 310 GLN A C 1
ATOM 2417 O O . GLN A 1 310 ? 7.824 -6.088 -9.641 1.00 87.25 310 GLN A O 1
ATOM 2422 N N . ALA A 1 311 ? 7.765 -3.980 -8.883 1.00 89.44 311 ALA A N 1
ATOM 2423 C CA . ALA A 1 311 ? 9.113 -3.999 -8.323 1.00 89.44 311 ALA A CA 1
ATOM 2424 C C . ALA A 1 311 ? 9.280 -5.094 -7.258 1.00 89.44 311 ALA A C 1
ATOM 2426 O O . ALA A 1 311 ? 10.283 -5.809 -7.242 1.00 89.44 311 ALA A O 1
ATOM 2427 N N . PHE A 1 312 ? 8.276 -5.283 -6.396 1.00 87.62 312 PHE A N 1
ATOM 2428 C CA . PHE A 1 312 ? 8.284 -6.366 -5.409 1.00 87.62 312 PHE A CA 1
ATOM 2429 C C . PHE A 1 312 ? 8.278 -7.743 -6.055 1.00 87.62 312 PHE A C 1
ATOM 2431 O O . PHE A 1 312 ? 9.039 -8.616 -5.644 1.00 87.62 312 PHE A O 1
ATOM 2438 N N . LEU A 1 313 ? 7.476 -7.922 -7.100 1.00 87.62 313 LEU A N 1
ATOM 2439 C CA . LEU A 1 313 ? 7.411 -9.179 -7.826 1.00 87.62 313 LEU A CA 1
ATOM 2440 C C . LEU A 1 313 ? 8.739 -9.510 -8.530 1.00 87.62 313 LEU A C 1
ATOM 2442 O O . LEU A 1 313 ? 9.195 -10.652 -8.468 1.00 87.62 313 LEU A O 1
ATOM 2446 N N . ARG A 1 314 ? 9.411 -8.516 -9.129 1.00 90.44 314 ARG A N 1
ATOM 2447 C CA . ARG A 1 314 ? 10.756 -8.691 -9.710 1.00 90.44 314 ARG A CA 1
ATOM 2448 C C . ARG A 1 314 ? 11.790 -9.092 -8.661 1.00 90.44 314 ARG A C 1
ATOM 2450 O O . ARG A 1 314 ? 12.626 -9.946 -8.938 1.00 90.44 314 ARG A O 1
ATOM 2457 N N . ARG A 1 315 ? 11.724 -8.523 -7.454 1.00 90.50 315 ARG A N 1
ATOM 2458 C CA . ARG A 1 315 ? 12.601 -8.910 -6.335 1.00 90.50 315 ARG A CA 1
ATOM 2459 C C . ARG A 1 315 ? 12.332 -10.343 -5.872 1.00 90.50 315 ARG A C 1
ATOM 2461 O O . ARG A 1 315 ? 13.276 -11.108 -5.711 1.00 90.50 315 ARG A O 1
ATOM 2468 N N . SER A 1 316 ? 11.066 -10.754 -5.774 1.00 87.75 316 SER A N 1
ATOM 2469 C CA . SER A 1 316 ? 10.715 -12.156 -5.500 1.00 87.75 316 SER A CA 1
ATOM 2470 C C . SER A 1 316 ? 11.234 -13.112 -6.583 1.00 87.75 316 SER A C 1
ATOM 2472 O O . SER A 1 316 ? 11.742 -14.185 -6.258 1.00 87.75 316 SER A O 1
ATOM 2474 N N . LEU A 1 317 ? 11.158 -12.723 -7.862 1.00 89.12 317 LEU A N 1
ATOM 2475 C CA . LEU A 1 317 ? 11.750 -13.489 -8.961 1.00 89.12 317 LEU A CA 1
ATOM 2476 C C . LEU A 1 317 ? 13.279 -13.560 -8.841 1.00 89.12 317 LEU A C 1
ATOM 2478 O O . LEU A 1 317 ? 13.841 -14.636 -9.023 1.00 89.12 317 LEU A O 1
ATOM 2482 N N . LEU A 1 318 ? 13.957 -12.456 -8.510 1.00 90.06 318 LEU A N 1
ATOM 2483 C CA . LEU A 1 318 ? 15.411 -12.432 -8.317 1.00 90.06 318 LEU A CA 1
ATOM 2484 C C . LEU A 1 318 ? 15.849 -13.426 -7.237 1.00 90.06 318 LEU A C 1
ATOM 2486 O O . LEU A 1 318 ? 16.758 -14.223 -7.471 1.00 90.06 318 LEU A O 1
ATOM 2490 N N . ASP A 1 319 ? 15.148 -13.446 -6.104 1.00 85.94 319 ASP A N 1
ATOM 2491 C CA . ASP A 1 319 ? 15.395 -14.407 -5.031 1.00 85.94 319 ASP A CA 1
ATOM 2492 C C . ASP A 1 319 ? 15.185 -15.859 -5.490 1.00 85.94 319 ASP A C 1
ATOM 2494 O O . ASP A 1 319 ? 15.986 -16.737 -5.158 1.00 85.94 319 ASP A O 1
ATOM 2498 N N . ALA A 1 320 ? 14.137 -16.133 -6.272 1.00 86.06 320 ALA A N 1
ATOM 2499 C CA . ALA A 1 320 ? 13.886 -17.466 -6.822 1.00 86.06 320 ALA A CA 1
ATOM 2500 C C . ALA A 1 320 ? 14.982 -17.899 -7.812 1.00 86.06 320 ALA A C 1
ATOM 2502 O O . ALA A 1 320 ? 15.523 -18.999 -7.687 1.00 86.06 320 ALA A O 1
ATOM 2503 N N . LEU A 1 321 ? 15.384 -17.017 -8.735 1.00 87.88 321 LEU A N 1
ATOM 2504 C CA . LEU A 1 321 ? 16.467 -17.278 -9.689 1.00 87.88 321 LEU A CA 1
ATOM 2505 C C . LEU A 1 321 ? 17.805 -17.544 -8.983 1.00 87.88 321 LEU A C 1
ATOM 2507 O O . LEU A 1 321 ? 18.561 -18.413 -9.422 1.00 87.88 321 LEU A O 1
ATOM 2511 N N . HIS A 1 322 ? 18.090 -16.841 -7.879 1.00 88.19 322 HIS A N 1
ATOM 2512 C CA . HIS A 1 322 ? 19.257 -17.117 -7.037 1.00 88.19 322 HIS A CA 1
ATOM 2513 C C . HIS A 1 322 ? 19.208 -18.514 -6.418 1.00 88.19 322 HIS A C 1
ATOM 2515 O O . HIS A 1 322 ? 20.197 -19.246 -6.498 1.00 88.19 322 HIS A O 1
ATOM 2521 N N . ARG A 1 323 ? 18.073 -18.904 -5.820 1.00 86.12 323 ARG A N 1
ATOM 2522 C CA . ARG A 1 323 ? 17.907 -20.233 -5.202 1.00 86.12 323 ARG A CA 1
ATOM 2523 C C . ARG A 1 323 ? 18.061 -21.365 -6.214 1.00 86.12 323 ARG A C 1
ATOM 2525 O O . ARG A 1 323 ? 18.662 -22.387 -5.898 1.00 86.12 323 ARG A O 1
ATOM 2532 N N . GLU A 1 324 ? 17.550 -21.166 -7.423 1.00 87.75 324 GLU A N 1
ATOM 2533 C CA . GLU A 1 324 ? 17.624 -22.138 -8.518 1.00 87.75 324 GLU A CA 1
ATOM 2534 C C . GLU A 1 324 ? 18.954 -22.080 -9.297 1.00 87.75 324 GLU A C 1
ATOM 2536 O O . GLU A 1 324 ? 19.158 -22.855 -10.230 1.00 87.75 324 GLU A O 1
ATOM 2541 N N . ALA A 1 325 ? 19.876 -21.186 -8.914 1.00 84.31 325 ALA A N 1
ATOM 2542 C CA . ALA A 1 325 ? 21.175 -20.975 -9.559 1.00 84.31 325 ALA A CA 1
ATOM 2543 C C . ALA A 1 325 ? 21.089 -20.715 -11.079 1.00 84.31 325 ALA A C 1
ATOM 2545 O O . ALA A 1 325 ? 21.994 -21.073 -11.840 1.00 84.31 325 ALA A O 1
ATOM 2546 N N . LEU A 1 326 ? 20.015 -20.064 -11.531 1.00 82.06 326 LEU A N 1
ATOM 2547 C CA . LEU A 1 326 ? 19.783 -19.768 -12.943 1.00 82.06 326 LEU A CA 1
ATOM 2548 C C . LEU A 1 326 ? 20.563 -18.527 -13.380 1.00 82.06 326 LEU A C 1
ATOM 2550 O O . LEU A 1 326 ? 20.478 -17.477 -12.753 1.00 82.06 326 LEU A O 1
ATOM 2554 N N . SER A 1 327 ? 21.283 -18.599 -14.503 1.00 84.75 327 SER A N 1
ATOM 2555 C CA . SER A 1 327 ? 22.193 -17.535 -14.971 1.00 84.75 327 SER A CA 1
ATOM 2556 C C . SER A 1 327 ? 21.538 -16.172 -15.237 1.00 84.75 327 SER A C 1
ATOM 2558 O O . SER A 1 327 ? 22.245 -15.169 -15.332 1.00 84.75 327 SER A O 1
ATOM 2560 N N . TYR A 1 328 ? 20.210 -16.124 -15.342 1.00 82.62 328 TYR A N 1
ATOM 2561 C CA . TYR A 1 328 ? 19.417 -14.917 -15.592 1.00 82.62 328 TYR A CA 1
ATOM 2562 C C . TYR A 1 328 ? 19.427 -13.906 -14.439 1.00 82.62 328 TYR A C 1
ATOM 2564 O O . TYR A 1 328 ? 19.105 -12.739 -14.659 1.00 82.62 328 TYR A O 1
ATOM 2572 N N . TRP A 1 329 ? 19.817 -14.316 -13.225 1.00 85.81 329 TRP A N 1
ATOM 2573 C CA . TRP A 1 329 ? 19.741 -13.452 -12.043 1.00 85.81 329 TRP A CA 1
ATOM 2574 C C . TRP A 1 329 ? 20.532 -12.143 -12.194 1.00 85.81 329 TRP A C 1
ATOM 2576 O O . TRP A 1 329 ? 20.055 -11.105 -11.755 1.00 85.81 329 TRP A O 1
ATOM 2586 N N . LYS A 1 330 ? 21.687 -12.147 -12.879 1.00 87.44 330 LYS A N 1
ATOM 2587 C CA . LYS A 1 330 ? 22.523 -10.941 -13.068 1.00 87.44 330 LYS A CA 1
ATOM 2588 C C . LYS A 1 330 ? 21.856 -9.874 -13.929 1.00 87.44 330 LYS A C 1
ATOM 2590 O O . LYS A 1 330 ? 22.017 -8.681 -13.691 1.00 87.44 330 LYS A O 1
ATOM 2595 N N . GLU A 1 331 ? 21.141 -10.306 -14.962 1.00 88.00 331 GLU A N 1
ATOM 2596 C CA . GLU A 1 331 ? 20.401 -9.396 -15.837 1.00 88.00 331 GLU A CA 1
ATOM 2597 C C . GLU A 1 331 ? 19.220 -8.781 -15.077 1.00 88.00 331 GLU A C 1
ATOM 2599 O O . GLU A 1 331 ? 19.000 -7.573 -15.145 1.00 88.00 331 GLU A O 1
ATOM 2604 N N . LEU A 1 332 ? 18.521 -9.590 -14.270 1.00 88.25 332 LEU A N 1
ATOM 2605 C CA . LEU A 1 332 ? 17.442 -9.103 -13.414 1.00 88.25 332 LEU A CA 1
ATOM 2606 C C . LEU A 1 332 ? 17.945 -8.173 -12.301 1.00 88.25 332 LEU A C 1
ATOM 2608 O O . LEU A 1 332 ? 17.316 -7.152 -12.043 1.00 88.25 332 LEU A O 1
ATOM 2612 N N . GLU A 1 333 ? 19.084 -8.472 -11.680 1.00 90.75 333 GLU A N 1
ATOM 2613 C CA . GLU A 1 333 ? 19.714 -7.609 -10.676 1.00 90.75 333 GLU A CA 1
ATOM 2614 C C . GLU A 1 333 ? 20.002 -6.214 -11.251 1.00 90.75 333 GLU A C 1
ATOM 2616 O O . GLU A 1 333 ? 19.654 -5.203 -10.639 1.00 90.75 333 GLU A O 1
ATOM 2621 N N . ALA A 1 334 ? 20.546 -6.137 -12.471 1.00 89.44 334 ALA A N 1
ATOM 2622 C CA . ALA A 1 334 ? 20.769 -4.860 -13.146 1.00 89.44 334 ALA A CA 1
ATOM 2623 C C . ALA A 1 334 ? 19.458 -4.083 -13.368 1.00 89.44 334 ALA A C 1
ATOM 2625 O O . ALA A 1 334 ? 19.413 -2.872 -13.139 1.00 89.44 334 ALA A O 1
ATOM 2626 N N . HIS A 1 335 ? 18.377 -4.765 -13.763 1.00 87.38 335 HIS A N 1
ATOM 2627 C CA . HIS A 1 335 ? 17.059 -4.139 -13.915 1.00 87.38 335 HIS A CA 1
ATOM 2628 C C . HIS A 1 335 ? 16.509 -3.616 -12.584 1.00 87.38 335 HIS A C 1
ATOM 2630 O O . HIS A 1 335 ? 16.003 -2.494 -12.538 1.00 87.38 335 HIS A O 1
ATOM 2636 N N . VAL A 1 336 ? 16.645 -4.396 -11.508 1.00 90.25 336 VAL A N 1
ATOM 2637 C CA . VAL A 1 336 ? 16.206 -4.024 -10.156 1.00 90.25 336 VAL A CA 1
ATOM 2638 C C . VAL A 1 336 ? 16.954 -2.783 -9.655 1.00 90.25 336 VAL A C 1
ATOM 2640 O O . VAL A 1 336 ? 16.329 -1.883 -9.101 1.00 90.25 336 VAL A O 1
ATOM 2643 N N . LEU A 1 337 ? 18.263 -2.669 -9.906 1.00 89.56 337 LEU A N 1
ATOM 2644 C CA . LEU A 1 337 ? 19.059 -1.498 -9.507 1.00 89.56 337 LEU A CA 1
ATOM 2645 C C . LEU A 1 337 ? 18.686 -0.219 -10.278 1.00 89.56 337 LEU A C 1
ATOM 2647 O O . LEU A 1 337 ? 18.640 0.877 -9.702 1.00 89.56 337 LEU A O 1
ATOM 2651 N N . VAL A 1 338 ? 18.412 -0.342 -11.582 1.00 88.44 338 VAL A N 1
ATOM 2652 C CA . VAL A 1 338 ? 17.931 0.778 -12.410 1.00 88.44 338 VAL A CA 1
ATOM 2653 C C . VAL A 1 338 ? 16.553 1.236 -11.935 1.00 88.44 338 VAL A C 1
ATOM 2655 O O . VAL A 1 338 ? 16.324 2.434 -11.758 1.00 88.44 338 VAL A O 1
ATOM 2658 N N . GLU A 1 339 ? 15.653 0.287 -11.681 1.00 88.75 339 GLU A N 1
ATOM 2659 C CA . GLU A 1 339 ? 14.330 0.558 -11.127 1.00 88.75 339 GLU A CA 1
ATOM 2660 C C . GLU A 1 339 ? 14.406 1.235 -9.756 1.00 88.75 339 GLU A C 1
ATOM 2662 O O . GLU A 1 339 ? 13.750 2.251 -9.549 1.00 88.75 339 GLU A O 1
ATOM 2667 N N . GLU A 1 340 ? 15.225 0.731 -8.836 1.00 90.56 340 GLU A N 1
ATOM 2668 C CA . GLU A 1 340 ? 15.389 1.311 -7.502 1.00 90.56 340 GLU A CA 1
ATOM 2669 C C . GLU A 1 340 ? 15.831 2.777 -7.572 1.00 90.56 340 GLU A C 1
ATOM 2671 O O . GLU A 1 340 ? 15.267 3.647 -6.901 1.00 90.56 340 GLU A O 1
ATOM 2676 N N . SER A 1 341 ? 16.800 3.071 -8.441 1.00 89.00 341 SER A N 1
ATOM 2677 C CA . SER A 1 341 ? 17.284 4.434 -8.668 1.00 89.00 341 SER A CA 1
ATOM 2678 C C . SER A 1 341 ? 16.186 5.355 -9.203 1.00 89.00 341 SER A C 1
ATOM 2680 O O . SER A 1 341 ? 16.099 6.516 -8.796 1.00 89.00 341 SER A O 1
ATOM 2682 N N . TRP A 1 342 ? 15.338 4.846 -10.099 1.00 86.94 342 TRP A N 1
ATOM 2683 C CA . TRP A 1 342 ? 14.198 5.585 -10.633 1.00 86.94 342 TRP A CA 1
ATOM 2684 C C . TRP A 1 342 ? 13.110 5.803 -9.575 1.00 86.94 342 TRP A C 1
ATOM 2686 O O . TRP A 1 342 ? 12.693 6.942 -9.367 1.00 86.94 342 TRP A O 1
ATOM 2696 N N . LEU A 1 343 ? 12.703 4.748 -8.859 1.00 86.25 343 LEU A N 1
ATOM 2697 C CA . LEU A 1 343 ? 11.689 4.799 -7.801 1.00 86.25 343 LEU A CA 1
ATOM 2698 C C . LEU A 1 343 ? 12.068 5.832 -6.739 1.00 86.25 343 LEU A C 1
ATOM 2700 O O . LEU A 1 343 ? 11.231 6.632 -6.328 1.00 86.25 343 LEU A O 1
ATOM 2704 N N . ARG A 1 344 ? 13.342 5.852 -6.330 1.00 88.62 344 ARG A N 1
ATOM 2705 C CA . ARG A 1 344 ? 13.869 6.819 -5.363 1.00 88.62 344 ARG A CA 1
ATOM 2706 C C . ARG A 1 344 ? 13.730 8.255 -5.862 1.00 88.62 344 ARG A C 1
ATOM 2708 O O . ARG A 1 344 ? 13.193 9.096 -5.146 1.00 88.62 344 ARG A O 1
ATOM 2715 N N . ARG A 1 345 ? 14.153 8.531 -7.098 1.00 85.56 345 ARG A N 1
ATOM 2716 C CA . ARG A 1 345 ? 14.019 9.866 -7.701 1.00 85.56 345 ARG A CA 1
ATOM 2717 C C . ARG A 1 345 ? 12.556 10.299 -7.748 1.00 85.56 345 ARG A C 1
ATOM 2719 O O . ARG A 1 345 ? 12.219 11.371 -7.255 1.00 85.56 345 ARG A O 1
ATOM 2726 N N . VAL A 1 346 ? 11.676 9.442 -8.261 1.00 79.12 346 VAL A N 1
ATOM 2727 C CA . VAL A 1 346 ? 10.249 9.756 -8.394 1.00 79.12 346 VAL A CA 1
ATOM 2728 C C . VAL A 1 346 ? 9.599 10.003 -7.035 1.00 79.12 346 VAL A C 1
ATOM 2730 O O . VAL A 1 346 ? 8.935 11.023 -6.870 1.00 79.12 346 VAL A O 1
ATOM 2733 N N . LEU A 1 347 ? 9.844 9.154 -6.032 1.00 78.56 347 LEU A N 1
ATOM 2734 C CA . LEU A 1 347 ? 9.284 9.350 -4.689 1.00 78.56 347 LEU A CA 1
ATOM 2735 C C . LEU A 1 347 ? 9.795 10.607 -3.994 1.00 78.56 347 LEU A C 1
ATOM 2737 O O . LEU A 1 347 ? 9.049 11.228 -3.242 1.00 78.56 347 LEU A O 1
ATOM 2741 N N . SER A 1 348 ? 11.046 10.995 -4.240 1.00 77.94 348 SER A N 1
ATOM 2742 C CA . SER A 1 348 ? 11.600 12.225 -3.670 1.00 77.94 348 SER A CA 1
ATOM 2743 C C . SER A 1 348 ? 10.902 13.487 -4.197 1.00 77.94 348 SER A C 1
ATOM 2745 O O . SER A 1 348 ? 10.827 14.501 -3.505 1.00 77.94 348 SER A O 1
ATOM 2747 N N . GLU A 1 349 ? 10.366 13.409 -5.415 1.00 74.00 349 GLU A N 1
ATOM 2748 C CA . GLU A 1 349 ? 9.695 14.507 -6.106 1.00 74.00 349 GLU A CA 1
ATOM 2749 C C . GLU A 1 349 ? 8.168 14.459 -5.901 1.00 74.00 349 GLU A C 1
ATOM 2751 O O . GLU A 1 349 ? 7.490 15.481 -6.010 1.00 74.00 349 GLU A O 1
ATOM 2756 N N . MET A 1 350 ? 7.623 13.290 -5.545 1.00 64.25 350 MET A N 1
ATOM 2757 C CA . MET A 1 350 ? 6.206 13.053 -5.256 1.00 64.25 350 MET A CA 1
ATOM 2758 C C . MET A 1 350 ? 5.912 13.125 -3.746 1.00 64.25 350 MET A C 1
ATOM 2760 O O . MET A 1 350 ? 5.544 12.147 -3.098 1.00 64.25 350 MET A O 1
ATOM 2764 N N . ALA A 1 351 ? 6.007 14.333 -3.187 1.00 50.84 351 ALA A N 1
ATOM 2765 C CA . ALA A 1 351 ? 5.574 14.668 -1.822 1.00 50.84 351 ALA A CA 1
ATOM 2766 C C . ALA A 1 351 ? 4.147 14.213 -1.378 1.00 50.84 351 ALA A C 1
ATOM 2768 O O . ALA A 1 351 ? 3.962 14.011 -0.174 1.00 50.84 351 ALA A O 1
ATOM 2769 N N . PRO A 1 352 ? 3.127 14.047 -2.252 1.00 52.47 352 PRO A N 1
ATOM 2770 C CA . PRO A 1 352 ? 1.738 13.801 -1.819 1.00 52.47 352 PRO A CA 1
ATOM 2771 C C . PRO A 1 352 ? 1.436 12.424 -1.205 1.00 52.47 352 PRO A C 1
ATOM 2773 O O . PRO A 1 352 ? 0.387 12.255 -0.584 1.00 52.47 352 PRO A O 1
ATOM 2776 N N . TRP A 1 353 ? 2.355 11.455 -1.276 1.00 44.97 353 TRP A N 1
ATOM 2777 C CA . TRP A 1 353 ? 2.162 10.097 -0.729 1.00 44.97 353 TRP A CA 1
ATOM 2778 C C . TRP A 1 353 ? 2.014 10.018 0.797 1.00 44.97 353 TRP A C 1
ATOM 2780 O O . TRP A 1 353 ? 1.730 8.952 1.349 1.00 44.97 353 TRP A O 1
ATOM 2790 N N . VAL A 1 354 ? 2.233 11.129 1.497 1.00 40.31 354 VAL A N 1
ATOM 2791 C CA . VAL A 1 354 ? 2.303 11.179 2.961 1.00 40.31 354 VAL A CA 1
ATOM 2792 C C . VAL A 1 354 ? 0.958 11.565 3.602 1.00 40.31 354 VAL A C 1
ATOM 2794 O O . VAL A 1 354 ? 0.841 11.602 4.826 1.00 40.31 354 VAL A O 1
ATOM 2797 N N . GLY A 1 355 ? -0.091 11.774 2.799 1.00 41.47 355 GLY A N 1
ATOM 2798 C CA . GLY A 1 355 ? -1.356 12.330 3.278 1.00 41.47 355 GLY A CA 1
ATOM 2799 C C . GLY A 1 355 ? -1.245 13.836 3.555 1.00 41.47 355 GLY A C 1
ATOM 2800 O O . GLY A 1 355 ? -0.201 14.441 3.304 1.00 41.47 355 GLY A O 1
ATOM 2801 N N . PRO A 1 356 ? -2.321 14.483 4.036 1.00 33.34 356 PRO A N 1
ATOM 2802 C CA . PRO A 1 356 ? -2.336 15.925 4.249 1.00 33.34 356 PRO A CA 1
ATOM 2803 C C . PRO A 1 356 ? -1.349 16.331 5.352 1.00 33.34 356 PRO A C 1
ATOM 2805 O O . PRO A 1 356 ? -1.586 16.126 6.540 1.00 33.34 356 PRO A O 1
ATOM 2808 N N . GLY A 1 357 ? -0.245 16.936 4.931 1.00 43.62 357 GLY A N 1
ATOM 2809 C CA . GLY A 1 357 ? 0.801 17.523 5.758 1.00 43.62 357 GLY A CA 1
ATOM 2810 C C . GLY A 1 357 ? 1.921 17.994 4.837 1.00 43.62 357 GLY A C 1
ATOM 2811 O O . GLY A 1 357 ? 2.287 17.278 3.909 1.00 43.62 357 GLY A O 1
ATOM 2812 N N . GLU A 1 358 ? 2.414 19.216 5.036 1.00 39.56 358 GLU A N 1
ATOM 2813 C CA . GLU A 1 358 ? 3.445 19.797 4.171 1.00 39.56 358 GLU A CA 1
ATOM 2814 C C . GLU A 1 358 ? 4.668 18.868 4.061 1.00 39.56 358 GLU A C 1
ATOM 2816 O O . GLU A 1 358 ? 5.062 18.244 5.059 1.00 39.56 358 GLU A O 1
ATOM 2821 N N . PRO A 1 359 ? 5.290 18.756 2.871 1.00 46.53 359 PRO A N 1
ATOM 2822 C CA . PRO A 1 359 ? 6.565 18.073 2.757 1.00 46.53 359 PRO A CA 1
ATOM 2823 C C . PRO A 1 359 ? 7.564 18.771 3.682 1.00 46.53 359 PRO A C 1
ATOM 2825 O O . PRO A 1 359 ? 7.742 19.989 3.583 1.00 46.53 359 PRO A O 1
ATOM 2828 N N . PRO A 1 360 ? 8.222 18.045 4.598 1.00 48.47 360 PRO A N 1
ATOM 2829 C CA . PRO A 1 360 ? 9.286 18.652 5.370 1.00 48.47 360 PRO A CA 1
ATOM 2830 C C . PRO A 1 360 ? 10.410 19.076 4.416 1.00 48.47 360 PRO A C 1
ATOM 2832 O O . PRO A 1 360 ? 10.756 18.354 3.482 1.00 48.47 360 PRO A O 1
ATOM 2835 N N . SER A 1 361 ? 10.980 20.255 4.653 1.00 44.88 361 SER A N 1
ATOM 2836 C CA . SER A 1 361 ? 12.179 20.728 3.965 1.00 44.88 361 SER A CA 1
ATOM 2837 C C . SER A 1 361 ? 13.422 20.505 4.839 1.00 44.88 361 SER A C 1
ATOM 2839 O O . SER A 1 361 ? 13.404 20.735 6.052 1.00 44.88 361 SER A O 1
ATOM 2841 N N . GLY A 1 362 ? 14.511 20.038 4.215 1.00 52.84 362 GLY A N 1
ATOM 2842 C CA . GLY A 1 362 ? 15.888 20.049 4.734 1.00 52.84 362 GLY A CA 1
ATOM 2843 C C . GLY A 1 362 ? 16.133 19.273 6.036 1.00 52.84 362 GLY A C 1
ATOM 2844 O O . GLY A 1 362 ? 16.513 18.106 6.014 1.00 52.84 362 GLY A O 1
ATOM 2845 N N . SER A 1 363 ? 15.968 19.926 7.190 1.00 51.53 363 SER A N 1
ATOM 2846 C CA . SER A 1 363 ? 16.235 19.352 8.522 1.00 51.53 363 SER A CA 1
ATOM 2847 C C . SER A 1 363 ? 15.030 18.622 9.131 1.00 51.53 363 SER A C 1
ATOM 2849 O O . SER A 1 363 ? 15.194 17.735 9.976 1.00 51.53 363 SER A O 1
ATOM 2851 N N . GLY A 1 364 ? 13.815 18.950 8.678 1.00 68.81 364 GLY A N 1
ATOM 2852 C CA . GLY A 1 364 ? 12.592 18.278 9.115 1.00 68.81 364 GLY A CA 1
ATOM 2853 C C . GLY A 1 364 ? 12.479 16.855 8.569 1.00 68.81 364 GLY A C 1
ATOM 2854 O O . GLY A 1 364 ? 11.929 15.988 9.239 1.00 68.81 364 GLY A O 1
ATOM 2855 N N . THR A 1 365 ? 13.035 16.594 7.382 1.00 74.62 365 THR A N 1
ATOM 2856 C CA . THR A 1 365 ? 12.866 15.319 6.669 1.00 74.62 365 THR A CA 1
ATOM 2857 C C . THR A 1 365 ? 13.624 14.190 7.342 1.00 74.62 365 THR A C 1
ATOM 2859 O O . THR A 1 365 ? 13.055 13.121 7.538 1.00 74.62 365 THR A O 1
ATOM 2862 N N . LEU A 1 366 ? 14.874 14.430 7.760 1.00 79.38 366 LEU A N 1
ATOM 2863 C CA . LEU A 1 366 ? 15.638 13.429 8.500 1.00 79.38 366 LEU A CA 1
ATOM 2864 C C . LEU A 1 366 ? 14.959 13.146 9.842 1.00 79.38 366 LEU A C 1
ATOM 2866 O O . LEU A 1 366 ? 14.622 12.005 10.105 1.00 79.38 366 LEU A O 1
ATOM 2870 N N . THR A 1 367 ? 14.644 14.172 10.637 1.00 81.81 367 THR A N 1
ATOM 2871 C CA . THR A 1 367 ? 13.933 14.011 11.923 1.00 81.81 367 THR A CA 1
ATOM 2872 C C . THR A 1 367 ? 12.596 13.268 11.770 1.00 81.81 367 THR A C 1
ATOM 2874 O O . THR A 1 367 ? 12.237 12.437 12.606 1.00 81.81 367 THR A O 1
ATOM 2877 N N . LYS A 1 368 ? 11.860 13.524 10.682 1.00 80.06 368 LYS A N 1
ATOM 2878 C CA . LYS A 1 368 ? 10.620 12.813 10.360 1.00 80.06 368 LYS A CA 1
ATOM 2879 C C . LYS A 1 368 ? 10.882 11.355 9.991 1.00 80.06 368 LYS A C 1
ATOM 2881 O O . LYS A 1 368 ? 10.266 10.488 10.594 1.00 80.06 368 LYS A O 1
ATOM 2886 N N . LEU A 1 369 ? 11.828 11.077 9.089 1.00 84.62 369 LEU A N 1
ATOM 2887 C CA . LEU A 1 369 ? 12.244 9.713 8.737 1.00 84.62 369 LEU A CA 1
ATOM 2888 C C . LEU A 1 369 ? 12.646 8.928 9.987 1.00 84.62 369 LEU A C 1
ATOM 2890 O O . LEU A 1 369 ? 12.195 7.811 10.203 1.00 84.62 369 LEU A O 1
ATOM 2894 N N . GLN A 1 370 ? 13.452 9.554 10.834 1.00 87.06 370 GLN A N 1
ATOM 2895 C CA . GLN A 1 370 ? 13.881 9.040 12.121 1.00 87.06 370 GLN A CA 1
ATOM 2896 C C . GLN A 1 370 ? 12.681 8.645 13.014 1.00 87.06 370 GLN A C 1
ATOM 2898 O O . GLN A 1 370 ? 12.619 7.532 13.541 1.00 87.06 370 GLN A O 1
ATOM 2903 N N . SER A 1 371 ? 11.682 9.525 13.136 1.00 85.25 371 SER A N 1
ATOM 2904 C CA . SER A 1 371 ? 10.440 9.240 13.865 1.00 85.25 371 SER A CA 1
ATOM 2905 C C . SER A 1 371 ? 9.592 8.140 13.212 1.00 85.25 371 SER A C 1
ATOM 2907 O O . SER A 1 371 ? 9.055 7.287 13.920 1.00 85.25 371 SER A O 1
ATOM 2909 N N . ASP A 1 372 ? 9.465 8.151 11.885 1.00 85.38 372 ASP A N 1
ATOM 2910 C CA . ASP A 1 372 ? 8.639 7.211 11.123 1.00 85.38 372 ASP A CA 1
ATOM 2911 C C . ASP A 1 372 ? 9.216 5.790 11.188 1.00 85.38 372 ASP A C 1
ATOM 2913 O O . ASP A 1 372 ? 8.474 4.844 11.448 1.00 85.38 372 ASP A O 1
ATOM 2917 N N . VAL A 1 373 ? 10.538 5.636 11.034 1.00 88.00 373 VAL A N 1
ATOM 2918 C CA . VAL A 1 373 ? 11.245 4.348 11.170 1.00 88.00 373 VAL A CA 1
ATOM 2919 C C . VAL A 1 373 ? 11.073 3.795 12.582 1.00 88.00 373 VAL A C 1
ATOM 2921 O O . VAL A 1 373 ? 10.764 2.614 12.748 1.00 88.00 373 VAL A O 1
ATOM 2924 N N . ARG A 1 374 ? 11.208 4.646 13.609 1.00 89.19 374 ARG A N 1
ATOM 2925 C CA . ARG A 1 374 ? 10.981 4.241 15.001 1.00 89.19 374 ARG A CA 1
ATOM 2926 C C . ARG A 1 374 ? 9.548 3.759 15.218 1.00 89.19 374 ARG A C 1
ATOM 2928 O O . ARG A 1 374 ? 9.361 2.674 15.759 1.00 89.19 374 ARG A O 1
ATOM 2935 N N . ARG A 1 375 ? 8.547 4.534 14.781 1.00 86.31 375 ARG A N 1
ATOM 2936 C CA . ARG A 1 375 ? 7.126 4.163 14.904 1.00 86.31 375 ARG A CA 1
ATOM 2937 C C . ARG A 1 375 ? 6.851 2.837 14.197 1.00 86.31 375 ARG A C 1
ATOM 2939 O O . ARG A 1 375 ? 6.259 1.946 14.789 1.00 86.31 375 ARG A O 1
ATOM 2946 N N . LEU A 1 376 ? 7.368 2.667 12.981 1.00 87.88 376 LEU A N 1
ATOM 2947 C CA . LEU A 1 376 ? 7.209 1.430 12.226 1.00 87.88 376 LEU A CA 1
ATOM 2948 C C . LEU A 1 376 ? 7.865 0.225 12.922 1.00 87.88 376 LEU A C 1
ATOM 2950 O O . LEU A 1 376 ? 7.291 -0.857 12.920 1.00 87.88 376 LEU A O 1
ATOM 2954 N N . SER A 1 377 ? 9.028 0.399 13.556 1.00 90.31 377 SER A N 1
ATOM 2955 C CA . SER A 1 377 ? 9.690 -0.664 14.330 1.00 90.31 377 SER A CA 1
ATOM 2956 C C . SER A 1 377 ? 8.890 -1.044 15.585 1.00 90.31 377 SER A C 1
ATOM 2958 O O . SER A 1 377 ? 8.709 -2.231 15.879 1.00 90.31 377 SER A O 1
ATOM 2960 N N . GLU A 1 378 ? 8.342 -0.048 16.291 1.00 89.12 378 GLU A N 1
ATOM 2961 C CA . GLU A 1 378 ? 7.443 -0.252 17.435 1.00 89.12 378 GLU A CA 1
ATOM 2962 C C . GLU A 1 378 ? 6.174 -1.014 17.009 1.00 89.12 378 GLU A C 1
ATOM 2964 O O . GLU A 1 378 ? 5.774 -1.977 17.667 1.00 89.12 378 GLU A O 1
ATOM 2969 N N . ASP A 1 379 ? 5.581 -0.644 15.873 1.00 87.69 379 ASP A N 1
ATOM 2970 C CA . ASP A 1 379 ? 4.385 -1.298 15.348 1.00 87.69 379 ASP A CA 1
ATOM 2971 C C . ASP A 1 379 ? 4.676 -2.716 14.828 1.00 87.69 379 ASP A C 1
ATOM 2973 O O . ASP A 1 379 ? 3.899 -3.625 15.113 1.00 87.69 379 ASP A O 1
ATOM 2977 N N . ALA A 1 380 ? 5.821 -2.962 14.178 1.00 89.25 380 ALA A N 1
ATOM 2978 C CA . ALA A 1 380 ? 6.262 -4.315 13.808 1.00 89.25 380 ALA A CA 1
ATOM 2979 C C . ALA A 1 380 ? 6.392 -5.217 15.046 1.00 89.25 380 ALA A C 1
ATOM 2981 O O . ALA A 1 380 ? 5.870 -6.331 15.075 1.00 89.25 380 ALA A O 1
ATOM 2982 N N . SER A 1 381 ? 7.037 -4.719 16.103 1.00 90.31 381 SER A N 1
ATOM 2983 C CA . SER A 1 381 ? 7.227 -5.461 17.357 1.00 90.31 381 SER A CA 1
ATOM 2984 C C . SER A 1 381 ? 5.897 -5.781 18.047 1.00 90.31 381 SER A C 1
ATOM 2986 O O . SER A 1 381 ? 5.693 -6.879 18.581 1.00 90.31 381 SER A O 1
ATOM 2988 N N . PHE A 1 382 ? 4.964 -4.829 18.021 1.00 88.06 382 PHE A N 1
ATOM 2989 C CA . PHE A 1 382 ? 3.618 -5.027 18.543 1.00 88.06 382 PHE A CA 1
ATOM 2990 C C . PHE A 1 382 ? 2.855 -6.085 17.735 1.00 88.06 382 PHE A C 1
ATOM 2992 O O . PHE A 1 382 ? 2.282 -7.005 18.319 1.00 88.06 382 PHE A O 1
ATOM 2999 N N . LEU A 1 383 ? 2.920 -6.029 16.402 1.00 87.12 383 LEU A N 1
ATOM 3000 C CA . LEU A 1 383 ? 2.297 -7.022 15.524 1.00 87.12 383 LEU A CA 1
ATOM 3001 C C . LEU A 1 383 ? 2.871 -8.421 15.702 1.00 87.12 383 LEU A C 1
ATOM 3003 O O . LEU A 1 383 ? 2.102 -9.377 15.782 1.00 87.12 383 LEU A O 1
ATOM 3007 N N . ALA A 1 384 ? 4.188 -8.550 15.858 1.00 89.00 384 ALA A N 1
ATOM 3008 C CA . ALA A 1 384 ? 4.816 -9.821 16.204 1.00 89.00 384 ALA A CA 1
ATOM 3009 C C . ALA A 1 384 ? 4.239 -10.414 17.499 1.00 89.00 384 ALA A C 1
ATOM 3011 O O . ALA A 1 384 ? 3.966 -11.614 17.579 1.00 89.00 384 ALA A O 1
ATOM 3012 N N . SER A 1 385 ? 4.015 -9.564 18.504 1.00 88.31 385 SER A N 1
ATOM 3013 C CA . SER A 1 385 ? 3.452 -9.974 19.794 1.00 88.31 385 SER A CA 1
ATOM 3014 C C . SER A 1 385 ? 1.994 -10.427 19.666 1.00 88.31 385 SER A C 1
ATOM 3016 O O . SER A 1 385 ? 1.608 -11.408 20.302 1.00 88.31 385 SER A O 1
ATOM 3018 N N . ILE A 1 386 ? 1.202 -9.760 18.816 1.00 85.06 386 ILE A N 1
ATOM 3019 C CA . ILE A 1 386 ? -0.167 -10.182 18.480 1.00 85.06 386 ILE A CA 1
ATOM 3020 C C . ILE A 1 386 ? -0.151 -11.540 17.776 1.00 85.06 386 ILE A C 1
ATOM 3022 O O . ILE A 1 386 ? -0.827 -12.456 18.236 1.00 85.06 386 ILE A O 1
ATOM 3026 N N . CYS A 1 387 ? 0.654 -11.688 16.719 1.00 85.25 387 CYS A N 1
ATOM 3027 C CA . CYS A 1 387 ? 0.757 -12.933 15.952 1.00 85.25 387 CYS A CA 1
ATOM 3028 C C . CYS A 1 387 ? 1.161 -14.102 16.863 1.00 85.25 387 CYS A C 1
ATOM 3030 O O . CYS A 1 387 ? 0.536 -15.156 16.833 1.00 85.25 387 CYS A O 1
ATOM 3032 N N . THR A 1 388 ? 2.135 -13.886 17.756 1.00 87.06 388 THR A N 1
ATOM 3033 C CA . THR A 1 388 ? 2.560 -14.889 18.749 1.00 87.06 388 THR A CA 1
ATOM 3034 C C . THR A 1 388 ? 1.415 -15.275 19.687 1.00 87.06 388 THR A C 1
ATOM 3036 O O . THR A 1 388 ? 1.188 -16.454 19.942 1.00 87.06 388 THR A O 1
ATOM 3039 N N . ALA A 1 389 ? 0.668 -14.293 20.204 1.00 82.88 389 ALA A N 1
ATOM 3040 C CA . ALA A 1 389 ? -0.472 -14.556 21.082 1.00 82.88 389 ALA A CA 1
ATOM 3041 C C . ALA A 1 389 ? -1.609 -15.313 20.368 1.00 82.88 389 ALA A C 1
ATOM 3043 O O . ALA A 1 389 ? -2.374 -16.014 21.025 1.00 82.88 389 ALA A O 1
ATOM 3044 N N . GLN A 1 390 ? -1.704 -15.185 19.043 1.00 81.00 390 GLN A N 1
ATOM 3045 C CA . GLN A 1 390 ? -2.697 -15.850 18.196 1.00 81.00 390 GLN A CA 1
ATOM 3046 C C . GLN A 1 390 ? -2.212 -17.191 17.613 1.00 81.00 390 GLN A C 1
ATOM 3048 O O . GLN A 1 390 ? -2.987 -17.872 16.947 1.00 81.00 390 GLN A O 1
ATOM 3053 N N . GLY A 1 391 ? -0.964 -17.601 17.878 1.00 83.88 391 GLY A N 1
ATOM 3054 C CA . GLY A 1 391 ? -0.376 -18.829 17.327 1.00 83.88 391 GLY A CA 1
ATOM 3055 C C . GLY A 1 391 ? 0.013 -18.733 15.846 1.00 83.88 391 GLY A C 1
ATOM 3056 O O . GLY A 1 391 ? 0.205 -19.753 15.189 1.00 83.88 391 GLY A O 1
ATOM 3057 N N . GLU A 1 392 ? 0.131 -17.522 15.300 1.00 84.31 392 GLU A N 1
ATOM 3058 C CA . GLU A 1 392 ? 0.590 -17.265 13.933 1.00 84.31 392 GLU A CA 1
ATOM 3059 C C . GLU A 1 392 ? 2.127 -17.156 13.883 1.00 84.31 392 GLU A C 1
ATOM 3061 O O . GLU A 1 392 ? 2.692 -16.111 13.546 1.00 84.31 392 GLU A O 1
ATOM 3066 N N . ASP A 1 393 ? 2.821 -18.243 14.233 1.00 86.88 393 ASP A N 1
ATOM 3067 C CA . ASP A 1 393 ? 4.283 -18.263 14.427 1.00 86.88 393 ASP A CA 1
ATOM 3068 C C . ASP A 1 393 ? 5.065 -17.745 13.211 1.00 86.88 393 ASP A C 1
ATOM 3070 O O . ASP A 1 393 ? 6.043 -17.009 13.348 1.00 86.88 393 ASP A O 1
ATOM 3074 N N . PHE A 1 394 ? 4.609 -18.076 12.002 1.00 83.38 394 PHE A N 1
ATOM 3075 C CA . PHE A 1 394 ? 5.235 -17.615 10.763 1.00 83.38 394 PHE A CA 1
ATOM 3076 C C . PHE A 1 394 ? 5.213 -16.084 10.625 1.00 83.38 394 PHE A C 1
ATOM 3078 O O . PHE A 1 394 ? 6.239 -15.469 10.319 1.00 83.38 394 PHE A O 1
ATOM 3085 N N . LEU A 1 395 ? 4.060 -15.455 10.877 1.00 80.94 395 LEU A N 1
ATOM 3086 C CA . LEU A 1 395 ? 3.917 -14.000 10.805 1.00 80.94 395 LEU A CA 1
ATOM 3087 C C . LEU A 1 395 ? 4.641 -13.315 11.960 1.00 80.94 395 LEU A C 1
ATOM 3089 O O . LEU A 1 395 ? 5.285 -12.286 11.749 1.00 80.94 395 LEU A O 1
ATOM 3093 N N . ALA A 1 396 ? 4.633 -13.927 13.146 1.00 87.38 396 ALA A N 1
ATOM 3094 C CA . ALA A 1 396 ? 5.413 -13.453 14.280 1.00 87.38 396 ALA A CA 1
ATOM 3095 C C . ALA A 1 396 ? 6.909 -13.365 13.939 1.00 87.38 396 ALA A C 1
ATOM 3097 O O . ALA A 1 396 ? 7.508 -12.304 14.106 1.00 87.38 396 ALA A O 1
ATOM 3098 N N . VAL A 1 397 ? 7.502 -14.432 13.387 1.00 87.94 397 VAL A N 1
ATOM 3099 C CA . VAL A 1 397 ? 8.920 -14.451 12.981 1.00 87.94 397 VAL A CA 1
ATOM 3100 C C . VAL A 1 397 ? 9.222 -13.368 11.944 1.00 87.94 397 VAL A C 1
ATOM 3102 O O . VAL A 1 397 ? 10.227 -12.665 12.071 1.00 87.94 397 VAL A O 1
ATOM 3105 N N . LYS A 1 398 ? 8.345 -13.181 10.948 1.00 83.44 398 LYS A N 1
ATOM 3106 C CA . LYS A 1 398 ? 8.519 -12.132 9.931 1.00 83.44 398 LYS A CA 1
ATOM 3107 C C . LYS A 1 398 ? 8.514 -10.731 10.544 1.00 83.44 398 LYS A C 1
ATOM 3109 O O . LYS A 1 398 ? 9.415 -9.948 10.253 1.00 83.44 398 LYS A O 1
ATOM 3114 N N . PHE A 1 399 ? 7.551 -10.420 11.411 1.00 87.81 399 PHE A N 1
ATOM 3115 C CA . PHE A 1 399 ? 7.486 -9.110 12.062 1.00 87.81 399 PHE A CA 1
ATOM 3116 C C . PHE A 1 399 ? 8.643 -8.874 13.045 1.00 87.81 399 PHE A C 1
ATOM 3118 O O . PHE A 1 399 ? 9.145 -7.753 13.109 1.00 87.81 399 PHE A O 1
ATOM 3125 N N . VAL A 1 400 ? 9.129 -9.906 13.750 1.00 90.69 400 VAL A N 1
ATOM 3126 C CA . VAL A 1 400 ? 10.346 -9.807 14.582 1.00 90.69 400 VAL A CA 1
ATOM 3127 C C . VAL A 1 400 ? 11.568 -9.486 13.725 1.00 90.69 400 VAL A C 1
ATOM 3129 O O . VAL A 1 400 ? 12.326 -8.577 14.064 1.00 90.69 400 VAL A O 1
ATOM 3132 N N . SER A 1 401 ? 11.751 -10.201 12.609 1.00 87.31 401 SER A N 1
ATOM 3133 C CA . SER A 1 401 ? 12.851 -9.942 11.672 1.00 87.31 401 SER A CA 1
ATOM 3134 C C . SER A 1 401 ? 12.799 -8.506 11.158 1.00 87.31 401 SER A C 1
ATOM 3136 O O . SER A 1 401 ? 13.793 -7.789 11.240 1.00 87.31 401 SER A O 1
ATOM 3138 N N . PHE A 1 402 ? 11.618 -8.061 10.719 1.00 87.62 402 PHE A N 1
ATOM 3139 C CA . PHE A 1 402 ? 11.413 -6.708 10.208 1.00 87.62 402 PHE A CA 1
ATOM 3140 C C . PHE A 1 402 ? 11.716 -5.647 11.274 1.00 87.62 402 PHE A C 1
ATOM 3142 O O . PHE A 1 402 ? 12.400 -4.665 10.999 1.00 87.62 402 PHE A O 1
ATOM 3149 N N . ALA A 1 403 ? 11.233 -5.838 12.506 1.00 90.00 403 ALA A N 1
ATOM 3150 C CA . ALA A 1 403 ? 11.475 -4.908 13.605 1.00 90.00 403 ALA A CA 1
ATOM 3151 C C . ALA A 1 403 ? 12.972 -4.755 13.910 1.00 90.00 403 ALA A C 1
ATOM 3153 O O . ALA A 1 403 ? 13.444 -3.629 14.079 1.00 90.00 403 ALA A O 1
ATOM 3154 N N . ALA A 1 404 ? 13.712 -5.870 13.938 1.00 89.75 404 ALA A N 1
ATOM 3155 C CA . ALA A 1 404 ? 15.153 -5.881 14.170 1.00 89.75 404 ALA A CA 1
ATOM 3156 C C . ALA A 1 404 ? 15.927 -5.196 13.031 1.00 89.75 404 ALA A C 1
ATOM 3158 O O . ALA A 1 404 ? 16.844 -4.416 13.289 1.00 89.75 404 ALA A O 1
ATOM 3159 N N . GLU A 1 405 ? 15.541 -5.451 11.779 1.00 88.25 405 GLU A N 1
ATOM 3160 C CA . GLU A 1 405 ? 16.123 -4.808 10.595 1.00 88.25 405 GLU A CA 1
ATOM 3161 C C . GLU A 1 405 ? 15.882 -3.287 10.612 1.00 88.25 405 GLU A C 1
ATOM 3163 O O . GLU A 1 405 ? 16.837 -2.515 10.494 1.00 88.25 405 GLU A O 1
ATOM 3168 N N . LEU A 1 406 ? 14.652 -2.844 10.903 1.00 88.56 406 LEU A N 1
ATOM 3169 C CA . LEU A 1 406 ? 14.340 -1.425 11.095 1.00 88.56 406 LEU A CA 1
ATOM 3170 C C . LEU A 1 406 ? 15.112 -0.791 12.250 1.00 88.56 406 LEU A C 1
ATOM 3172 O O . LEU A 1 406 ? 15.489 0.371 12.153 1.00 88.56 406 LEU A O 1
ATOM 3176 N N . GLU A 1 407 ? 15.333 -1.506 13.354 1.00 88.88 407 GLU A N 1
ATOM 3177 C CA . GLU A 1 407 ? 16.084 -0.970 14.491 1.00 88.88 407 GLU A CA 1
ATOM 3178 C C . GLU A 1 407 ? 17.574 -0.799 14.148 1.00 88.88 407 GLU A C 1
ATOM 3180 O O . GLU A 1 407 ? 18.209 0.181 14.549 1.00 88.88 407 GLU A O 1
ATOM 3185 N N . MET A 1 408 ? 18.146 -1.723 13.371 1.00 88.88 408 MET A N 1
ATOM 3186 C CA . MET A 1 408 ? 19.504 -1.568 12.848 1.00 88.88 408 MET A CA 1
ATOM 3187 C C . MET A 1 408 ? 19.605 -0.355 11.925 1.00 88.88 408 MET A C 1
ATOM 3189 O O . MET A 1 408 ? 20.527 0.454 12.071 1.00 88.88 408 MET A O 1
ATOM 3193 N N . ASP A 1 409 ? 18.654 -0.207 11.007 1.00 85.69 409 ASP A N 1
ATOM 3194 C CA . ASP A 1 409 ? 18.619 0.924 10.089 1.00 85.69 409 ASP A CA 1
ATOM 3195 C C . ASP A 1 409 ? 18.363 2.243 10.823 1.00 85.69 409 ASP A C 1
ATOM 3197 O O . ASP A 1 409 ? 19.041 3.235 10.561 1.00 85.69 409 ASP A O 1
ATOM 3201 N N . TRP A 1 410 ? 17.500 2.237 11.837 1.00 86.00 410 TRP A N 1
ATOM 3202 C CA . TRP A 1 410 ? 17.282 3.357 12.745 1.00 86.00 410 TRP A CA 1
ATOM 3203 C C . TRP A 1 410 ? 18.592 3.838 13.370 1.00 86.00 410 TRP A C 1
ATOM 3205 O O . TRP A 1 410 ? 18.947 5.009 13.236 1.00 86.00 410 TRP A O 1
ATOM 3215 N N . ARG A 1 411 ? 19.362 2.930 13.983 1.00 88.38 411 ARG A N 1
ATOM 3216 C CA . ARG A 1 411 ? 20.660 3.257 14.601 1.00 88.38 411 ARG A CA 1
ATOM 3217 C C . ARG A 1 411 ? 21.657 3.821 13.586 1.00 88.38 411 ARG A C 1
ATOM 3219 O O . ARG A 1 411 ? 22.408 4.738 13.915 1.00 88.38 411 ARG A O 1
ATOM 3226 N N . ARG A 1 412 ? 21.662 3.306 12.351 1.00 87.06 412 ARG A N 1
ATOM 3227 C CA . ARG A 1 412 ? 22.498 3.839 11.260 1.00 87.06 412 ARG A CA 1
ATOM 3228 C C . ARG A 1 412 ? 22.073 5.256 10.881 1.00 87.06 412 ARG A C 1
ATOM 3230 O O . ARG A 1 412 ? 22.928 6.133 10.808 1.00 87.06 412 ARG A O 1
ATOM 3237 N N . ILE A 1 413 ? 20.776 5.503 10.710 1.00 84.81 413 ILE A N 1
ATOM 3238 C CA . ILE A 1 413 ? 20.231 6.822 10.353 1.00 84.81 413 ILE A CA 1
ATOM 3239 C C . ILE A 1 413 ? 20.448 7.842 11.481 1.00 84.81 413 ILE A C 1
ATOM 3241 O O . ILE A 1 413 ? 20.688 9.014 11.204 1.00 84.81 413 ILE A O 1
ATOM 3245 N N . GLN A 1 414 ? 20.413 7.424 12.750 1.00 86.06 414 GLN A N 1
ATOM 3246 C CA . GLN A 1 414 ? 20.732 8.289 13.893 1.00 86.06 414 GLN A CA 1
ATOM 3247 C C . GLN A 1 414 ? 22.186 8.775 13.911 1.00 86.06 414 GLN A C 1
ATOM 3249 O O . GLN A 1 414 ? 22.475 9.784 14.549 1.00 86.06 414 GLN A O 1
ATOM 3254 N N . SER A 1 415 ? 23.099 8.058 13.251 1.00 84.88 415 SER A N 1
ATOM 3255 C CA . SER A 1 415 ? 24.526 8.404 13.216 1.00 84.88 415 SER A CA 1
ATOM 3256 C C . SER A 1 415 ? 24.910 9.420 12.126 1.00 84.88 415 SER A C 1
ATOM 3258 O O . SER A 1 415 ? 26.074 9.822 12.065 1.00 84.88 415 SER A O 1
ATOM 3260 N N . LEU A 1 416 ? 23.955 9.816 11.272 1.00 81.62 416 LEU A N 1
ATOM 3261 C CA . LEU A 1 416 ? 24.114 10.758 10.148 1.00 81.62 416 LEU A CA 1
ATOM 3262 C C . LEU A 1 416 ? 23.998 12.222 10.596 1.00 81.62 416 LEU A C 1
ATOM 3264 O O . LEU A 1 416 ? 24.778 13.067 10.068 1.00 81.62 416 LEU A O 1
#

Radius of gyration: 22.89 Å; Cα contacts (8 Å, |Δi|>4): 536; chains: 1; bounding box: 60×44×61 Å

Sequence (416 aa):
MGERVVSSEEKTLKALGGATILGVTKDGVAWGKLDDAAFLSGLKGNIPLSLLYFSMEDYEHAMRRLPPEQVERAVLARRVYFSSASTGRATDWFYRGARRVLVSCAIAAEQGPSRSAPVLVAHFGNMLDHLARLSSQGRFDDLDSRTLLLYVAEGEAGLLDEAGKLGTQFGIERVLERLEDFRTQYSTYARMLAELGNPELQVAPPYIQARRGVLFVGAGSELAQSFRAHCMPSVILSKGVIGPMPDRQIYESDQRDRVFLYFTEGEFVEALAGLTDAQIERDVDERREAMERTPAVLVGDYFFGIHLQQAFLRRSLLDALHREALSYWKELEAHVLVEESWLRRVLSEMAPWVGPGEPPSGSGTLTKLQSDVRRLSEDASFLASICTAQGEDFLAVKFVSFAAELEMDWRRIQSL